Protein AF-I7IGF9-F1 (afdb_monomer_lite)

Structure (mmCIF, N/CA/C/O backbone):
data_AF-I7IGF9-F1
#
_entry.id   AF-I7IGF9-F1
#
loop_
_atom_site.group_PDB
_atom_site.id
_atom_site.type_symbol
_atom_site.label_atom_id
_atom_site.label_alt_id
_atom_site.label_comp_id
_atom_site.label_asym_id
_atom_site.label_entity_id
_atom_site.label_seq_id
_atom_site.pdbx_PDB_ins_code
_atom_site.Cartn_x
_atom_site.Cartn_y
_atom_site.Cartn_z
_atom_site.occupancy
_atom_site.B_iso_or_equiv
_atom_site.auth_seq_id
_atom_site.auth_comp_id
_atom_site.auth_asym_id
_atom_site.auth_atom_id
_atom_site.pdbx_PDB_model_num
ATOM 1 N N . MET A 1 1 ? 21.378 42.950 16.410 1.00 34.25 1 MET A N 1
ATOM 2 C CA . MET A 1 1 ? 20.317 42.113 15.804 1.00 34.25 1 MET A CA 1
ATOM 3 C C . MET A 1 1 ? 20.853 40.764 15.308 1.00 34.25 1 MET A C 1
ATOM 5 O O . MET A 1 1 ? 20.243 39.759 15.629 1.00 34.25 1 MET A O 1
ATOM 9 N N . ALA A 1 2 ? 22.037 40.694 14.678 1.00 27.58 2 ALA A N 1
ATOM 10 C CA . ALA A 1 2 ? 22.714 39.416 14.385 1.00 27.58 2 ALA A CA 1
ATOM 11 C C . ALA A 1 2 ? 23.203 38.650 15.644 1.00 27.58 2 ALA A C 1
ATOM 13 O O . ALA A 1 2 ? 23.080 37.435 15.707 1.00 27.58 2 ALA A O 1
ATOM 14 N N . LEU A 1 3 ? 23.617 39.350 16.708 1.00 25.67 3 LEU A N 1
ATOM 15 C CA . LEU A 1 3 ? 23.985 38.744 18.007 1.00 25.67 3 LEU A CA 1
ATOM 16 C C . LEU A 1 3 ? 22.791 38.270 18.867 1.00 25.67 3 LEU A C 1
ATOM 18 O O . LEU A 1 3 ? 22.985 37.630 19.896 1.00 25.67 3 LEU A O 1
ATOM 22 N N . ALA A 1 4 ? 21.549 38.564 18.460 1.00 25.77 4 ALA A N 1
ATOM 23 C CA . ALA A 1 4 ? 20.346 38.084 19.152 1.00 25.77 4 ALA A CA 1
ATOM 24 C C . ALA A 1 4 ? 19.857 36.723 18.615 1.00 25.77 4 ALA A C 1
ATOM 26 O O . ALA A 1 4 ? 19.145 36.011 19.317 1.00 25.77 4 ALA A O 1
ATOM 27 N N . LEU A 1 5 ? 20.279 36.331 17.405 1.00 28.56 5 LEU A N 1
ATOM 28 C CA . LEU A 1 5 ? 19.960 35.025 16.815 1.00 28.56 5 LEU A CA 1
ATOM 29 C C . LEU A 1 5 ? 20.917 33.913 17.277 1.00 28.56 5 LEU A C 1
ATOM 31 O O . LEU A 1 5 ? 20.542 32.744 17.273 1.00 28.56 5 LEU A O 1
ATOM 35 N N . GLU A 1 6 ? 22.108 34.261 17.766 1.00 25.88 6 GLU A N 1
ATOM 36 C CA . GLU A 1 6 ? 23.086 33.285 18.268 1.00 25.88 6 GLU A CA 1
ATOM 37 C C . GLU A 1 6 ? 22.744 32.743 19.672 1.00 25.88 6 GLU A C 1
ATOM 39 O O . GLU A 1 6 ? 23.173 31.653 20.049 1.00 25.88 6 GLU A O 1
ATOM 44 N N . ASN A 1 7 ? 21.896 33.451 20.429 1.00 25.67 7 ASN A N 1
ATOM 45 C CA . ASN A 1 7 ? 21.481 33.048 21.779 1.00 25.67 7 ASN A CA 1
ATOM 46 C C . ASN A 1 7 ? 20.177 32.228 21.830 1.00 25.67 7 ASN A C 1
ATOM 48 O O . ASN A 1 7 ? 19.865 31.672 22.880 1.00 25.67 7 ASN A O 1
ATOM 52 N N . ILE A 1 8 ? 19.448 32.072 20.715 1.00 29.25 8 ILE A N 1
ATOM 53 C CA . ILE A 1 8 ? 18.263 31.189 20.640 1.00 29.25 8 ILE A CA 1
ATOM 54 C C . ILE A 1 8 ? 18.659 29.745 20.266 1.00 29.25 8 ILE A C 1
ATOM 56 O O . ILE A 1 8 ? 17.998 28.796 20.680 1.00 29.25 8 ILE A O 1
ATOM 60 N N . PHE A 1 9 ? 19.806 29.540 19.605 1.00 26.70 9 PHE A N 1
ATOM 61 C CA . PHE A 1 9 ? 20.342 28.206 19.277 1.00 26.70 9 PHE A CA 1
ATOM 62 C C . PHE A 1 9 ? 21.244 27.586 20.364 1.00 26.70 9 PHE A C 1
ATOM 64 O O . PHE A 1 9 ? 21.834 26.527 20.156 1.00 26.70 9 PHE A O 1
ATOM 71 N N . ARG A 1 10 ? 21.321 28.197 21.556 1.00 24.61 10 ARG A N 1
ATOM 72 C CA . ARG A 1 10 ? 22.051 27.672 22.728 1.00 24.61 10 ARG A CA 1
ATOM 73 C C . ARG A 1 10 ? 21.140 27.259 23.888 1.00 24.61 10 ARG A C 1
ATOM 75 O O . ARG A 1 10 ? 21.551 27.306 25.047 1.00 24.61 10 ARG A O 1
ATOM 82 N N . VAL A 1 11 ? 19.936 26.758 23.609 1.00 23.56 11 VAL A N 1
ATOM 83 C CA . VAL A 1 11 ? 19.287 25.863 24.578 1.00 23.56 11 VAL A CA 1
ATOM 84 C C . VAL A 1 11 ? 19.999 24.523 24.471 1.00 23.56 11 VAL A C 1
ATOM 86 O O . VAL A 1 11 ? 19.770 23.741 23.552 1.00 23.56 11 VAL A O 1
ATOM 89 N N . LYS A 1 12 ? 20.945 24.321 25.393 1.00 23.12 12 LYS A N 1
ATOM 90 C CA . LYS A 1 12 ? 21.622 23.051 25.643 1.00 23.12 12 LYS A CA 1
ATOM 91 C C . LYS A 1 12 ? 20.609 21.916 25.500 1.00 23.12 12 LYS A C 1
ATOM 93 O O . LYS A 1 12 ? 19.660 21.840 26.279 1.00 23.12 12 LYS A O 1
ATOM 98 N N . PHE A 1 13 ? 20.848 21.025 24.538 1.00 24.02 13 PHE A N 1
ATOM 99 C CA . PHE A 1 13 ? 20.376 19.652 24.624 1.00 24.02 13 PHE A CA 1
ATOM 100 C C . PHE A 1 13 ? 20.834 19.133 25.986 1.00 24.02 13 PHE A C 1
ATOM 102 O O . PHE A 1 13 ? 22.004 18.812 26.180 1.00 24.02 13 PHE A O 1
ATOM 109 N N . CYS A 1 14 ? 19.930 19.129 26.959 1.00 19.72 14 CYS A N 1
ATOM 110 C CA . CYS A 1 14 ? 20.059 18.264 28.109 1.00 19.72 14 CYS A CA 1
ATOM 111 C C . CYS A 1 14 ? 19.683 16.882 27.581 1.00 19.72 14 CYS A C 1
ATOM 113 O O . CYS A 1 14 ? 18.505 16.661 27.290 1.00 19.72 14 CYS A O 1
ATOM 115 N N . PRO A 1 15 ? 20.635 15.946 27.421 1.00 22.58 15 PRO A N 1
ATOM 116 C CA . PRO A 1 15 ? 20.250 14.563 27.306 1.00 22.58 15 PRO A CA 1
ATOM 117 C C . PRO A 1 15 ? 19.643 14.236 28.666 1.00 22.58 15 PRO A C 1
ATOM 119 O O . PRO A 1 15 ? 20.362 14.065 29.650 1.00 22.58 15 PRO A O 1
ATOM 122 N N . LEU A 1 16 ? 18.316 14.170 28.753 1.00 22.00 16 LEU A N 1
ATOM 123 C CA . LEU A 1 16 ? 17.689 13.384 29.803 1.00 22.00 16 LEU A CA 1
ATOM 124 C C . LEU A 1 16 ? 18.012 11.922 29.476 1.00 22.00 16 LEU A C 1
ATOM 126 O O . LEU A 1 16 ? 17.184 11.163 28.987 1.00 22.00 16 LEU A O 1
ATOM 130 N N . ARG A 1 17 ? 19.271 11.544 29.746 1.00 22.61 17 ARG A N 1
ATOM 131 C CA . ARG A 1 17 ? 19.637 10.217 30.219 1.00 22.61 17 ARG A CA 1
ATOM 132 C C . ARG A 1 17 ? 18.838 10.031 31.500 1.00 22.61 17 ARG A C 1
ATOM 134 O O . ARG A 1 17 ? 19.315 10.324 32.592 1.00 22.61 17 ARG A O 1
ATOM 141 N N . ILE A 1 18 ? 17.589 9.606 31.349 1.00 22.67 18 ILE A N 1
ATOM 142 C CA . ILE A 1 18 ? 16.893 8.930 32.430 1.00 22.67 18 ILE A CA 1
ATOM 143 C C . ILE A 1 18 ? 17.785 7.723 32.736 1.00 22.67 18 ILE A C 1
ATOM 145 O O . ILE A 1 18 ? 18.124 6.981 31.807 1.00 22.67 18 ILE A O 1
ATOM 149 N N . PRO A 1 19 ? 18.284 7.581 33.972 1.00 21.44 19 PRO A N 1
ATOM 150 C CA . PRO A 1 19 ? 19.166 6.485 34.305 1.00 21.44 19 PRO A CA 1
ATOM 151 C C . PRO A 1 19 ? 18.424 5.190 33.999 1.00 21.44 19 PRO A C 1
ATOM 153 O O . PRO A 1 19 ? 17.295 4.984 34.443 1.00 21.44 19 PRO A O 1
ATOM 156 N N . PHE A 1 20 ? 19.073 4.355 33.193 1.00 23.97 20 PHE A N 1
ATOM 157 C CA . PHE A 1 20 ? 18.748 2.953 33.032 1.00 23.97 20 PHE A CA 1
ATOM 158 C C . PHE A 1 20 ? 18.482 2.367 34.422 1.00 23.97 20 PHE A C 1
ATOM 160 O O . PHE A 1 20 ? 19.418 2.086 35.170 1.00 23.97 20 PHE A O 1
ATOM 167 N N . PHE A 1 21 ? 17.217 2.125 34.760 1.00 22.12 21 PHE A N 1
ATOM 168 C CA . PHE A 1 21 ? 16.940 0.949 35.561 1.00 22.12 21 PHE A CA 1
ATOM 169 C C . PHE A 1 21 ? 17.279 -0.215 34.642 1.00 22.12 21 PHE A C 1
ATOM 171 O O . PHE A 1 21 ? 16.494 -0.600 33.777 1.00 22.12 21 PHE A O 1
ATOM 178 N N . ALA A 1 22 ? 18.508 -0.709 34.779 1.00 22.41 22 ALA A N 1
ATOM 179 C CA . ALA A 1 22 ? 18.871 -2.038 34.343 1.00 22.41 22 ALA A CA 1
ATOM 180 C C . ALA A 1 22 ? 17.931 -2.999 35.079 1.00 22.41 22 ALA A C 1
ATOM 182 O O . ALA A 1 22 ? 18.218 -3.457 36.182 1.00 22.41 22 ALA A O 1
ATOM 183 N N . ILE A 1 23 ? 16.756 -3.244 34.500 1.00 26.91 23 ILE A N 1
ATOM 184 C CA . ILE A 1 23 ? 15.929 -4.372 34.891 1.00 26.91 23 ILE A CA 1
ATOM 185 C C . ILE A 1 23 ? 16.758 -5.576 34.480 1.00 26.91 23 ILE A C 1
ATOM 187 O O . ILE A 1 23 ? 16.957 -5.858 33.298 1.00 26.91 23 ILE A O 1
ATOM 191 N N . ASN A 1 24 ? 17.331 -6.211 35.492 1.00 24.36 24 ASN A N 1
ATOM 192 C CA . ASN A 1 24 ? 18.149 -7.394 35.378 1.00 24.36 24 ASN A CA 1
ATOM 193 C C . ASN A 1 24 ? 17.250 -8.520 34.837 1.00 24.36 24 ASN A C 1
ATOM 195 O O . ASN A 1 24 ? 16.649 -9.275 35.597 1.00 24.36 24 ASN A O 1
ATOM 199 N N . TRP A 1 25 ? 17.118 -8.626 33.509 1.00 29.42 25 TRP A N 1
ATOM 200 C CA . TRP A 1 25 ? 16.314 -9.652 32.822 1.00 29.42 25 TRP A CA 1
ATOM 201 C C . TRP A 1 25 ? 16.707 -11.086 33.225 1.00 29.42 25 TRP A C 1
ATOM 203 O O . TRP A 1 25 ? 15.937 -12.025 33.032 1.00 29.42 25 TRP A O 1
ATOM 213 N N . ARG A 1 26 ? 17.877 -11.270 33.855 1.00 26.05 26 ARG A N 1
ATOM 214 C CA . ARG A 1 26 ? 18.320 -12.555 34.410 1.00 26.05 26 ARG A CA 1
ATOM 215 C C . ARG A 1 26 ? 17.617 -12.950 35.713 1.00 26.05 26 ARG A C 1
ATOM 217 O O . ARG A 1 26 ? 17.521 -14.147 35.972 1.00 26.05 26 ARG A O 1
ATOM 224 N N . GLU A 1 27 ? 17.065 -12.021 36.494 1.00 27.19 27 GLU A N 1
ATOM 225 C CA . GLU A 1 27 ? 16.352 -12.364 37.740 1.00 27.19 27 GLU A CA 1
ATOM 226 C C . GLU A 1 27 ? 14.907 -12.826 37.496 1.00 27.19 27 GLU A C 1
ATOM 228 O O . GLU A 1 27 ? 14.421 -13.695 38.217 1.00 27.19 27 GLU A O 1
ATOM 233 N N . PHE A 1 28 ? 14.262 -12.391 36.406 1.00 29.34 28 PHE A N 1
ATOM 234 C CA . PHE A 1 28 ? 12.957 -12.937 35.996 1.00 29.34 28 PHE A CA 1
ATOM 235 C C . PHE A 1 28 ? 13.045 -14.344 35.382 1.00 29.34 28 PHE A C 1
ATOM 237 O O . PHE A 1 28 ? 12.054 -15.068 35.367 1.00 29.34 28 PHE A O 1
ATOM 244 N N . SER A 1 29 ? 14.234 -14.773 34.941 1.00 28.50 29 SER A N 1
ATOM 245 C CA . SER A 1 29 ? 14.464 -16.123 34.400 1.00 28.50 29 SER A CA 1
ATOM 246 C C . SER A 1 29 ? 14.708 -17.207 35.465 1.00 28.50 29 SER A C 1
ATOM 248 O O . SER A 1 29 ? 14.842 -18.379 35.121 1.00 28.50 29 SER A O 1
ATOM 250 N N . LYS A 1 30 ? 14.769 -16.843 36.759 1.00 27.17 30 LYS A N 1
ATOM 251 C CA . LYS A 1 30 ? 15.067 -17.770 37.873 1.00 27.17 30 LYS A CA 1
ATOM 252 C C . LYS A 1 30 ? 13.988 -17.863 38.955 1.00 27.17 30 LYS A C 1
ATOM 254 O O . LYS A 1 30 ? 14.179 -18.580 39.937 1.00 27.17 30 LYS A O 1
ATOM 259 N N . ALA A 1 31 ? 12.832 -17.231 38.769 1.00 24.73 31 ALA A N 1
ATOM 260 C CA . ALA A 1 31 ? 11.659 -17.556 39.568 1.00 24.73 31 ALA A CA 1
ATOM 261 C C . ALA A 1 31 ? 11.002 -18.819 38.987 1.00 24.73 31 ALA A C 1
ATOM 263 O O . ALA A 1 31 ? 10.130 -18.745 38.125 1.00 24.73 31 ALA A O 1
ATOM 264 N N . ASN A 1 32 ? 11.433 -19.992 39.465 1.00 27.80 32 ASN A N 1
ATOM 265 C CA . ASN A 1 32 ? 10.681 -21.243 39.350 1.00 27.80 32 ASN A CA 1
ATOM 266 C C . ASN A 1 32 ? 9.359 -21.101 40.122 1.00 27.80 32 ASN A C 1
ATOM 268 O O . ASN A 1 32 ? 9.186 -21.662 41.203 1.00 27.80 32 ASN A O 1
ATOM 272 N N . VAL A 1 33 ? 8.407 -20.346 39.575 1.00 25.83 33 VAL A N 1
ATOM 273 C CA . VAL A 1 33 ? 7.011 -20.471 39.975 1.00 25.83 33 VAL A CA 1
ATOM 274 C C . VAL A 1 33 ? 6.534 -21.765 39.333 1.00 25.83 33 VAL A C 1
ATOM 276 O O . VAL A 1 33 ? 6.159 -21.805 38.162 1.00 25.83 33 VAL A O 1
ATOM 279 N N . ARG A 1 34 ? 6.608 -22.857 40.103 1.00 26.48 34 ARG A N 1
ATOM 280 C CA . ARG A 1 34 ? 5.793 -24.044 39.852 1.00 26.48 34 ARG A CA 1
ATOM 281 C C . ARG A 1 34 ? 4.351 -23.556 39.775 1.00 26.48 34 ARG A C 1
ATOM 283 O O . ARG A 1 34 ? 3.747 -23.252 40.797 1.00 26.48 34 ARG A O 1
ATOM 290 N N . ILE A 1 35 ? 3.823 -23.441 38.561 1.00 29.72 35 ILE A N 1
ATOM 291 C CA . ILE A 1 35 ? 2.389 -23.304 38.346 1.00 29.72 35 ILE A CA 1
ATOM 292 C C . ILE A 1 35 ? 1.809 -24.654 38.758 1.00 29.72 35 ILE A C 1
ATOM 294 O O . ILE A 1 35 ? 1.807 -25.613 37.984 1.00 29.72 35 ILE A O 1
ATOM 298 N N . GLU A 1 36 ? 1.406 -24.753 40.022 1.00 24.16 36 GLU A N 1
ATOM 299 C CA . GLU A 1 36 ? 0.546 -25.827 40.484 1.00 24.16 36 GLU A CA 1
ATOM 300 C C . GLU A 1 36 ? -0.688 -25.835 39.582 1.00 24.16 36 GLU A C 1
ATOM 302 O O . GLU A 1 36 ? -1.447 -24.866 39.505 1.00 24.16 36 GLU A O 1
ATOM 307 N N . LYS A 1 37 ? -0.862 -26.935 38.845 1.00 31.56 37 LYS A N 1
ATOM 308 C CA . LYS A 1 37 ? -2.107 -27.248 38.150 1.00 31.56 37 LYS A CA 1
ATOM 309 C C . LYS A 1 37 ? -3.179 -27.514 39.208 1.00 31.56 37 LYS A C 1
ATOM 311 O O . LYS A 1 37 ? -3.490 -28.663 39.493 1.00 31.56 37 LYS A O 1
ATOM 316 N N . HIS A 1 38 ? -3.756 -26.457 39.765 1.00 25.44 38 HIS A N 1
ATOM 317 C CA . HIS A 1 38 ? -5.039 -26.534 40.443 1.00 25.44 38 HIS A CA 1
ATOM 318 C C . HIS A 1 38 ? -6.118 -25.946 39.538 1.00 25.44 38 HIS A C 1
ATOM 320 O O . HIS A 1 38 ? -6.295 -24.742 39.379 1.00 25.44 38 HIS A O 1
ATOM 326 N N . SER A 1 39 ? -6.805 -26.878 38.886 1.00 37.66 39 SER A N 1
ATOM 327 C CA . SER A 1 39 ? -8.044 -26.704 38.151 1.00 37.66 39 SER A CA 1
ATOM 328 C C . SER A 1 39 ? -9.175 -26.281 39.093 1.00 37.66 39 SER A C 1
ATOM 330 O O . SER A 1 39 ? -9.731 -27.124 39.793 1.00 37.66 39 SER A O 1
ATOM 332 N N . THR A 1 40 ? -9.552 -25.004 39.078 1.00 30.05 40 THR A N 1
ATOM 333 C CA . THR A 1 40 ? -10.838 -24.511 39.617 1.00 30.05 40 THR A CA 1
ATOM 334 C C . THR A 1 40 ? -11.369 -23.306 38.825 1.00 30.05 40 THR A C 1
ATOM 336 O O . THR A 1 40 ? -11.959 -22.383 39.380 1.00 30.05 40 THR A O 1
ATOM 339 N N . LEU A 1 41 ? -11.200 -23.307 37.499 1.00 27.22 41 LEU A N 1
ATOM 340 C CA . LEU A 1 41 ? -11.965 -22.424 36.611 1.00 27.22 41 LEU A CA 1
ATOM 341 C C . LEU A 1 41 ? -13.046 -23.255 35.908 1.00 27.22 41 LEU A C 1
ATOM 343 O O . LEU A 1 41 ? -12.713 -24.293 35.333 1.00 27.22 41 LEU A O 1
ATOM 347 N N . PRO A 1 42 ? -14.327 -22.844 35.958 1.00 27.16 42 PRO A N 1
ATOM 348 C CA . PRO A 1 42 ? -15.393 -23.579 35.294 1.00 27.16 42 PRO A CA 1
ATOM 349 C C . PRO A 1 42 ? -15.173 -23.537 33.772 1.00 27.16 42 PRO A C 1
ATOM 351 O O . PRO A 1 42 ? -14.633 -22.548 33.260 1.00 27.16 42 PRO A O 1
ATOM 354 N N . PRO A 1 43 ? -15.601 -24.572 33.031 1.00 33.00 43 PRO A N 1
ATOM 355 C CA . PRO A 1 43 ? -15.445 -24.627 31.586 1.00 33.00 43 PRO A CA 1
ATOM 356 C C . PRO A 1 43 ? -16.376 -23.580 30.959 1.00 33.00 43 PRO A C 1
ATOM 358 O O . PRO A 1 43 ? -17.564 -23.804 30.772 1.00 33.00 43 PRO A O 1
ATOM 361 N N . ARG A 1 44 ? -15.861 -22.380 30.678 1.00 38.00 44 ARG A N 1
ATOM 362 C CA . ARG A 1 44 ? -16.592 -21.318 29.966 1.00 38.00 44 ARG A CA 1
ATOM 363 C C . ARG A 1 44 ? -16.014 -21.092 28.575 1.00 38.00 44 ARG A C 1
ATOM 365 O O . ARG A 1 44 ? -15.629 -19.978 28.269 1.00 38.00 44 ARG A O 1
ATOM 372 N N . TYR A 1 45 ? -15.945 -22.133 27.750 1.00 37.03 45 TYR A N 1
ATOM 373 C CA . TYR A 1 45 ? -15.808 -22.014 26.288 1.00 37.03 45 TYR A CA 1
ATOM 374 C C . TYR A 1 45 ? -16.360 -23.271 25.599 1.00 37.03 45 TYR A C 1
ATOM 376 O O . TYR A 1 45 ? -15.726 -23.844 24.718 1.00 37.03 45 TYR A O 1
ATOM 384 N N . GLU A 1 46 ? -17.553 -23.714 25.995 1.00 30.16 46 GLU A N 1
ATOM 385 C CA . GLU A 1 46 ? -18.297 -24.703 25.216 1.00 30.16 46 GLU A CA 1
ATOM 386 C C . GLU A 1 46 ? -19.266 -23.979 24.267 1.00 30.16 46 GLU A C 1
ATOM 388 O O . GLU A 1 46 ? -20.234 -23.347 24.662 1.00 30.16 46 GLU A O 1
ATOM 393 N N . SER A 1 47 ? -18.920 -24.058 22.981 1.00 39.00 47 SER A N 1
ATOM 394 C CA . SER A 1 47 ? -19.699 -23.740 21.780 1.00 39.00 47 SER A CA 1
ATOM 395 C C . SER A 1 47 ? -20.008 -22.257 21.456 1.00 39.00 47 SER A C 1
ATOM 397 O O . SER A 1 47 ? -21.037 -21.672 21.769 1.00 39.00 47 SER A O 1
ATOM 399 N N . HIS A 1 48 ? -19.165 -21.668 20.602 1.00 44.47 48 HIS A N 1
ATOM 400 C CA . HIS A 1 48 ? -19.449 -20.422 19.863 1.00 44.47 48 HIS A CA 1
ATOM 401 C C . HIS A 1 48 ? -20.671 -20.507 18.926 1.00 44.47 48 HIS A C 1
ATOM 403 O O . HIS A 1 48 ? -21.101 -19.505 18.359 1.00 44.47 48 HIS A O 1
ATOM 409 N N . VAL A 1 49 ? -21.247 -21.701 18.793 1.00 41.56 49 VAL A N 1
ATOM 410 C CA . VAL A 1 49 ? -22.505 -21.957 18.101 1.00 41.56 49 VAL A CA 1
ATOM 411 C C . VAL A 1 49 ? -23.705 -21.493 18.953 1.00 41.56 49 VAL A C 1
ATOM 413 O O . VAL A 1 49 ? -24.721 -21.102 18.390 1.00 41.56 49 VAL A O 1
ATOM 416 N N . GLU A 1 50 ? -23.596 -21.419 20.285 1.00 40.47 50 GLU A N 1
ATOM 417 C CA . GLU A 1 50 ? -24.674 -20.926 21.169 1.00 40.47 50 GLU A CA 1
ATOM 418 C C . GLU A 1 50 ? -24.930 -19.414 21.083 1.00 40.47 50 GLU A C 1
ATOM 420 O O . GLU A 1 50 ? -26.072 -18.973 21.254 1.00 40.47 50 GLU A O 1
ATOM 425 N N . LEU A 1 51 ? -23.902 -18.623 20.744 1.00 45.09 51 LEU A N 1
ATOM 426 C CA . LEU A 1 51 ? -24.022 -17.173 20.517 1.00 45.09 51 LEU A CA 1
ATOM 427 C C . LEU A 1 51 ? -24.912 -16.848 19.305 1.00 45.09 51 LEU A C 1
ATOM 429 O O . LEU A 1 51 ? -25.565 -15.809 19.291 1.00 45.09 51 LEU A O 1
ATOM 433 N N . LEU A 1 52 ? -24.962 -17.755 18.322 1.00 47.03 52 LEU A N 1
ATOM 434 C CA . LEU A 1 52 ? -25.840 -17.670 17.150 1.00 47.03 52 LEU A CA 1
ATOM 435 C C . LEU A 1 52 ? -27.144 -18.473 17.324 1.00 47.03 52 LEU A C 1
ATOM 437 O O . LEU A 1 52 ? -28.148 -18.126 16.711 1.00 47.03 52 LEU A O 1
ATOM 441 N N . LYS A 1 53 ? -27.162 -19.525 18.159 1.00 40.12 53 LYS A N 1
ATOM 442 C CA . LYS A 1 53 ? -28.322 -20.429 18.315 1.00 40.12 53 LYS A CA 1
ATOM 443 C C . LYS A 1 53 ? -29.418 -19.948 19.271 1.00 40.12 53 LYS A C 1
ATOM 445 O O . LYS A 1 53 ? -30.520 -20.477 19.190 1.00 40.12 53 LYS A O 1
ATOM 450 N N . SER A 1 54 ? -29.162 -18.992 20.167 1.00 40.12 54 SER A N 1
ATOM 451 C CA . SER A 1 54 ? -30.141 -18.624 21.215 1.00 40.12 54 SER A CA 1
ATOM 452 C C . SER A 1 54 ? -30.802 -17.250 21.048 1.00 40.12 54 SER A C 1
ATOM 454 O O . SER A 1 54 ? -31.823 -16.987 21.684 1.00 40.12 54 SER A O 1
ATOM 456 N N . LYS A 1 55 ? -30.274 -16.374 20.183 1.00 47.28 55 LYS A N 1
ATOM 457 C CA . LYS A 1 55 ? -30.847 -15.053 19.886 1.00 47.28 55 LYS A CA 1
ATOM 458 C C . LYS A 1 55 ? -30.641 -14.724 18.410 1.00 47.28 55 LYS A C 1
ATOM 460 O O . LYS A 1 55 ? -29.507 -14.606 17.955 1.00 47.28 55 LYS A O 1
ATOM 465 N N . LEU A 1 56 ? -31.736 -14.547 17.670 1.00 50.53 56 LEU A N 1
ATOM 466 C CA . LEU A 1 56 ? -31.722 -13.951 16.332 1.00 50.53 56 LEU A CA 1
ATOM 467 C C . LEU A 1 56 ? -31.323 -12.476 16.471 1.00 50.53 56 LEU A C 1
ATOM 469 O O . LEU A 1 56 ? -32.168 -11.595 16.603 1.00 50.53 56 LEU A O 1
ATOM 473 N N . TYR A 1 57 ? -30.023 -12.208 16.524 1.00 61.44 57 TYR A N 1
ATOM 474 C CA . TYR A 1 57 ? -29.501 -10.851 16.563 1.00 61.44 57 TYR A CA 1
ATOM 475 C C . TYR A 1 57 ? -29.681 -10.202 15.191 1.00 61.44 57 TYR A C 1
ATOM 477 O O . TYR A 1 57 ? -28.867 -10.395 14.289 1.00 61.44 57 TYR A O 1
ATOM 485 N N . THR A 1 58 ? -30.735 -9.406 15.027 1.00 76.44 58 THR A N 1
ATOM 486 C CA . THR A 1 58 ? -30.781 -8.446 13.919 1.00 76.44 58 THR A CA 1
ATOM 487 C C . THR A 1 58 ? -29.777 -7.323 14.203 1.00 76.44 58 THR A C 1
ATOM 489 O O . THR A 1 58 ? -29.645 -6.940 15.370 1.00 76.44 58 THR A O 1
ATOM 492 N N . PRO A 1 59 ? -29.076 -6.757 13.199 1.00 82.25 59 PRO A N 1
ATOM 493 C CA . PRO A 1 59 ? -28.124 -5.664 13.414 1.00 82.25 59 PRO A CA 1
ATOM 494 C C . PRO A 1 59 ? -28.661 -4.552 14.327 1.00 82.25 59 PRO A C 1
ATOM 496 O O . PRO A 1 59 ? -27.951 -4.049 15.192 1.00 82.25 59 PRO A O 1
ATOM 499 N N . GLU A 1 60 ? -29.947 -4.228 14.206 1.00 86.44 60 GLU A N 1
ATOM 500 C CA . GLU A 1 60 ? -30.628 -3.158 14.936 1.00 86.44 60 GLU A CA 1
ATOM 501 C C . GLU A 1 60 ? -30.758 -3.419 16.440 1.00 86.44 60 GLU A C 1
ATOM 503 O O . GLU A 1 60 ? -30.767 -2.468 17.222 1.00 86.44 60 GLU A O 1
ATOM 508 N N . SER A 1 61 ? -30.840 -4.681 16.863 1.00 83.88 61 SER A N 1
ATOM 509 C CA . SER A 1 61 ? -31.056 -5.051 18.269 1.00 83.88 61 SER A CA 1
ATOM 510 C C . SER A 1 61 ? -29.754 -5.324 19.029 1.00 83.88 61 SER A C 1
ATOM 512 O O . SER A 1 61 ? -29.770 -5.505 20.247 1.00 83.88 61 SER A O 1
ATOM 514 N N . ILE A 1 62 ? -28.606 -5.312 18.344 1.00 86.88 62 ILE A N 1
ATOM 515 C CA . ILE A 1 62 ? -27.314 -5.630 18.958 1.00 86.88 62 ILE A CA 1
ATOM 516 C C . ILE A 1 62 ? -26.836 -4.491 19.867 1.00 86.88 62 ILE A C 1
ATOM 518 O O . ILE A 1 62 ? -26.902 -3.304 19.520 1.00 86.88 62 ILE A O 1
ATOM 522 N N . ASN A 1 63 ? -26.309 -4.867 21.033 1.00 88.81 63 ASN A N 1
ATOM 523 C CA . ASN A 1 63 ? -25.703 -3.949 21.992 1.00 88.81 63 ASN A CA 1
ATOM 524 C C . ASN A 1 63 ? -24.319 -3.464 21.522 1.00 88.81 63 ASN A C 1
ATOM 526 O O . ASN A 1 63 ? -23.586 -4.217 20.879 1.00 88.81 63 ASN A O 1
ATOM 530 N N . PRO A 1 64 ? -23.874 -2.257 21.923 1.00 89.88 64 PRO A N 1
ATOM 531 C CA . PRO A 1 64 ? -22.584 -1.705 21.491 1.00 89.88 64 PRO A CA 1
ATOM 532 C C . PRO A 1 64 ? -21.370 -2.587 21.804 1.00 89.88 64 PRO A C 1
ATOM 534 O O . PRO A 1 64 ? -20.382 -2.548 21.078 1.00 89.88 64 PRO A O 1
ATOM 537 N N . LYS A 1 65 ? -21.426 -3.372 22.888 1.00 89.69 65 LYS A N 1
ATOM 538 C CA . LYS A 1 65 ? -20.333 -4.272 23.288 1.00 89.69 65 LYS A CA 1
ATOM 539 C C . LYS A 1 65 ? -20.208 -5.483 22.363 1.00 89.69 65 LYS A C 1
ATOM 541 O O . LYS A 1 65 ? -19.093 -5.897 22.061 1.00 89.69 65 LYS A O 1
ATOM 546 N N . ASP A 1 66 ? -21.338 -6.005 21.897 1.00 89.69 66 ASP A N 1
ATOM 547 C CA . ASP A 1 66 ? -21.403 -7.241 21.114 1.00 89.69 66 ASP A CA 1
ATOM 548 C C . ASP A 1 66 ? -21.294 -6.962 19.608 1.00 89.69 66 ASP A C 1
ATOM 550 O O . ASP A 1 66 ? -20.781 -7.794 18.858 1.00 89.69 66 ASP A O 1
ATOM 554 N N . LEU A 1 67 ? -21.706 -5.764 19.168 1.00 92.94 67 LEU A N 1
ATOM 555 C CA . LEU A 1 67 ? -21.740 -5.360 17.760 1.00 92.94 67 LEU A CA 1
ATOM 556 C C . LEU A 1 67 ? -20.426 -5.616 17.010 1.00 92.94 67 LEU A C 1
ATOM 558 O O . LEU A 1 67 ? -20.481 -6.288 15.981 1.00 92.94 67 LEU A O 1
ATOM 562 N N . PRO A 1 68 ? -19.248 -5.155 17.478 1.00 93.12 68 PRO A N 1
ATOM 563 C CA . PRO A 1 68 ? -18.012 -5.325 16.716 1.00 93.12 68 PRO A CA 1
ATOM 564 C C . PRO A 1 68 ? -17.622 -6.796 16.547 1.00 93.12 68 PRO A C 1
ATOM 566 O O . PRO A 1 68 ? -17.062 -7.176 15.522 1.00 93.12 68 PRO A O 1
ATOM 569 N N . HIS A 1 69 ? -17.929 -7.625 17.548 1.00 90.44 69 HIS A N 1
ATOM 570 C CA . HIS A 1 69 ? -17.626 -9.050 17.532 1.00 90.44 69 HIS A CA 1
ATOM 571 C C . HIS A 1 69 ? -18.569 -9.803 16.599 1.00 90.44 69 HIS A C 1
ATOM 573 O O . HIS A 1 69 ? -18.096 -10.511 15.712 1.00 90.44 69 HIS A O 1
ATOM 579 N N . ILE A 1 70 ? -19.883 -9.612 16.746 1.00 88.81 70 ILE A N 1
ATOM 580 C CA . ILE A 1 70 ? -20.884 -10.250 15.879 1.00 88.81 70 ILE A CA 1
ATOM 581 C C . ILE A 1 70 ? -20.654 -9.844 14.420 1.00 88.81 70 ILE A C 1
ATOM 583 O O . ILE A 1 70 ? -20.672 -10.698 13.535 1.00 88.81 70 ILE A O 1
ATOM 587 N N . PHE A 1 71 ? -20.360 -8.569 14.167 1.00 90.75 71 PHE A N 1
ATOM 588 C CA . PHE A 1 71 ? -20.091 -8.075 12.822 1.00 90.75 71 PHE A CA 1
ATOM 589 C C . PHE A 1 71 ? -18.835 -8.719 12.208 1.00 90.75 71 PHE A C 1
ATOM 591 O O . PHE A 1 71 ? -18.892 -9.253 11.100 1.00 90.75 71 PHE A O 1
ATOM 598 N N . PHE A 1 72 ? -17.724 -8.773 12.953 1.00 89.00 72 PHE A N 1
ATOM 599 C CA . PHE A 1 72 ? -16.499 -9.442 12.503 1.00 89.00 72 PHE A CA 1
ATOM 600 C C . PHE A 1 72 ? -16.694 -10.948 12.259 1.00 89.00 72 PHE A C 1
ATOM 602 O O . PHE A 1 72 ? -16.165 -11.499 11.292 1.00 89.00 72 PHE A O 1
ATOM 609 N N . HIS A 1 73 ? -17.464 -11.627 13.112 1.00 85.38 73 HIS A N 1
ATOM 610 C CA . HIS A 1 73 ? -17.775 -13.045 12.934 1.00 85.38 73 HIS A CA 1
ATOM 611 C C . HIS A 1 73 ? -18.666 -13.292 11.716 1.00 85.38 73 HIS A C 1
ATOM 613 O O . HIS A 1 73 ? -18.402 -14.230 10.969 1.00 85.38 73 HIS A O 1
ATOM 619 N N . SER A 1 74 ? -19.652 -12.427 11.472 1.00 85.00 74 SER A N 1
ATOM 620 C CA . SER A 1 74 ? -20.516 -12.514 10.288 1.00 85.00 74 SER A CA 1
ATOM 621 C C . SER A 1 74 ? -19.696 -12.446 8.997 1.00 85.00 74 SER A C 1
ATOM 623 O O . SER A 1 74 ? -19.940 -13.214 8.073 1.00 85.00 74 SER A O 1
ATOM 625 N N . PHE A 1 75 ? -18.663 -11.595 8.957 1.00 84.75 75 PHE A N 1
ATOM 626 C CA . PHE A 1 75 ? -17.695 -11.578 7.857 1.00 84.75 75 PHE A CA 1
ATOM 627 C C . PHE A 1 75 ? -16.890 -12.879 7.764 1.00 84.75 75 PHE A C 1
ATOM 629 O O . PHE A 1 75 ? -16.771 -13.460 6.692 1.00 84.75 75 PHE A O 1
ATOM 636 N N . LYS A 1 76 ? -16.325 -13.351 8.883 1.00 81.81 76 LYS A N 1
ATOM 637 C CA . LYS A 1 76 ? -15.455 -14.539 8.903 1.00 81.81 76 LYS A CA 1
ATOM 638 C C . LYS A 1 76 ? -16.173 -15.817 8.445 1.00 81.81 76 LYS A C 1
ATOM 640 O O . LYS A 1 76 ? -15.519 -16.712 7.922 1.00 81.81 76 LYS A O 1
ATOM 645 N N . HIS A 1 77 ? -17.479 -15.905 8.680 1.00 81.81 77 HIS A N 1
ATOM 646 C CA . HIS A 1 77 ? -18.316 -17.039 8.288 1.00 81.81 77 HIS A CA 1
ATOM 647 C C . HIS A 1 77 ? -19.010 -16.851 6.929 1.00 81.81 77 HIS A C 1
ATOM 649 O O . HIS A 1 77 ? -19.874 -17.652 6.599 1.00 81.81 77 HIS A O 1
ATOM 655 N N . ASP A 1 78 ? -18.638 -15.814 6.167 1.00 79.00 78 ASP A N 1
ATOM 656 C CA . ASP A 1 78 ? -19.182 -15.502 4.837 1.00 79.00 78 ASP A CA 1
ATOM 657 C C . ASP A 1 78 ? -20.715 -15.330 4.814 1.00 79.00 78 ASP A C 1
ATOM 659 O O . ASP A 1 78 ? -21.404 -15.710 3.875 1.00 79.00 78 ASP A O 1
ATOM 663 N N . ILE A 1 79 ? -21.263 -14.753 5.891 1.00 81.00 79 ILE A N 1
ATOM 664 C CA . ILE A 1 79 ? -22.707 -14.494 6.054 1.00 81.00 79 ILE A CA 1
ATOM 665 C C . ILE A 1 79 ? -23.078 -13.092 5.537 1.00 81.00 79 ILE A C 1
ATOM 667 O O . ILE A 1 79 ? -24.242 -12.798 5.282 1.00 81.00 79 ILE A O 1
ATOM 671 N N . LEU A 1 80 ? -22.102 -12.186 5.411 1.00 81.12 80 LEU A N 1
ATOM 672 C CA . LEU A 1 80 ? -22.360 -10.800 5.021 1.00 81.12 80 LEU A CA 1
ATOM 673 C C . LEU A 1 80 ? -22.628 -10.660 3.517 1.00 81.12 80 LEU A C 1
ATOM 675 O O . LEU A 1 80 ? -21.741 -10.861 2.689 1.00 81.12 80 LEU A O 1
ATOM 679 N N . ASP A 1 81 ? -23.808 -10.161 3.171 1.00 83.50 81 ASP A N 1
ATOM 680 C CA . ASP A 1 81 ? -24.057 -9.496 1.892 1.00 83.50 81 ASP A CA 1
ATOM 681 C C . ASP A 1 81 ? -23.941 -7.961 2.036 1.00 83.50 81 ASP A C 1
ATOM 683 O O . ASP A 1 81 ? -23.701 -7.430 3.128 1.00 83.50 81 ASP A O 1
ATOM 687 N N . ILE A 1 82 ? -24.088 -7.234 0.924 1.00 84.44 82 ILE A N 1
ATOM 688 C CA . ILE A 1 82 ? -23.981 -5.766 0.896 1.00 84.44 82 ILE A CA 1
ATOM 689 C C . ILE A 1 82 ? -25.069 -5.097 1.755 1.00 84.44 82 ILE A C 1
ATOM 691 O O . ILE A 1 82 ? -24.802 -4.095 2.423 1.00 84.44 82 ILE A O 1
ATOM 695 N N . LEU A 1 83 ? -26.289 -5.641 1.771 1.00 85.19 83 LEU A N 1
ATOM 696 C CA . LEU A 1 83 ? -27.420 -5.067 2.508 1.00 85.19 83 LEU A CA 1
ATOM 697 C C . LEU A 1 83 ? -27.231 -5.238 4.017 1.00 85.19 83 LEU A C 1
ATOM 699 O O . LEU A 1 83 ? -27.409 -4.297 4.793 1.00 85.19 83 LEU A O 1
ATOM 703 N N . LEU A 1 84 ? -26.823 -6.430 4.439 1.00 86.50 84 LEU A N 1
ATOM 704 C CA . LEU A 1 84 ? -26.530 -6.758 5.821 1.00 86.50 84 LEU A CA 1
ATOM 705 C C . LEU A 1 84 ? -25.320 -5.965 6.322 1.00 86.50 84 LEU A C 1
ATOM 707 O O . LEU A 1 84 ? -25.359 -5.425 7.428 1.00 86.50 84 LEU A O 1
ATOM 711 N N . LEU A 1 85 ? -24.281 -5.822 5.493 1.00 90.00 85 LEU A N 1
ATOM 712 C CA . LEU A 1 85 ? -23.142 -4.952 5.773 1.00 90.00 85 LEU A CA 1
ATOM 713 C C . LEU A 1 85 ? -23.589 -3.509 6.043 1.00 90.00 85 LEU A C 1
ATOM 715 O O . LEU A 1 85 ? -23.184 -2.929 7.052 1.00 90.00 85 LEU A O 1
ATOM 719 N N . ASN A 1 86 ? -24.448 -2.949 5.188 1.00 91.31 86 ASN A N 1
ATOM 720 C CA . ASN A 1 86 ? -24.991 -1.603 5.370 1.00 91.31 86 ASN A CA 1
ATOM 721 C C . ASN A 1 86 ? -25.718 -1.448 6.709 1.00 91.31 86 ASN A C 1
ATOM 723 O O . ASN A 1 86 ? -25.425 -0.524 7.466 1.00 91.31 86 ASN A O 1
ATOM 727 N N . ARG A 1 87 ? -26.575 -2.407 7.067 1.00 92.31 87 ARG A N 1
ATOM 728 C CA . ARG A 1 87 ? -27.293 -2.396 8.353 1.00 92.31 87 ARG A CA 1
ATOM 729 C C . ARG A 1 87 ? -26.346 -2.448 9.556 1.00 92.31 87 ARG A C 1
ATOM 731 O O . ARG A 1 87 ? -26.569 -1.759 10.554 1.00 92.31 87 ARG A O 1
ATOM 738 N N . TYR A 1 88 ? -25.260 -3.221 9.476 1.00 94.06 88 TYR A N 1
ATOM 739 C CA . TYR A 1 88 ? -24.223 -3.230 10.514 1.00 94.06 88 TYR A CA 1
ATOM 740 C C . TYR A 1 88 ? -23.483 -1.890 10.619 1.00 94.06 88 TYR A C 1
ATOM 742 O O . TYR A 1 88 ? -23.205 -1.439 11.735 1.00 94.06 88 TYR A O 1
ATOM 750 N N . ILE A 1 89 ? -23.188 -1.237 9.491 1.00 95.50 89 ILE A N 1
ATOM 751 C CA . ILE A 1 89 ? -22.549 0.087 9.455 1.00 95.50 89 ILE A CA 1
ATOM 752 C C . ILE A 1 89 ? -23.474 1.144 10.061 1.00 95.50 89 ILE A C 1
ATOM 754 O O . ILE A 1 89 ? -23.036 1.900 10.930 1.00 95.50 89 ILE A O 1
ATOM 758 N N . ASP A 1 90 ? -24.757 1.143 9.697 1.00 94.62 90 ASP A N 1
ATOM 759 C CA . ASP A 1 90 ? -25.766 2.037 10.271 1.00 94.62 90 ASP A CA 1
ATOM 760 C C . ASP A 1 90 ? -25.865 1.882 11.781 1.00 94.62 90 ASP A C 1
ATOM 762 O O . ASP A 1 90 ? -25.842 2.868 12.527 1.00 94.62 90 ASP A O 1
ATOM 766 N N . ARG A 1 91 ? -25.899 0.633 12.258 1.00 94.88 91 ARG A N 1
ATOM 767 C CA . ARG A 1 91 ? -25.903 0.368 13.692 1.00 94.88 91 ARG A CA 1
ATOM 768 C C . ARG A 1 91 ? -24.625 0.863 14.360 1.00 94.88 91 ARG A C 1
ATOM 770 O O . ARG A 1 91 ? -24.699 1.493 15.416 1.00 94.88 91 ARG A O 1
ATOM 777 N N . ALA A 1 92 ? -23.459 0.599 13.772 1.00 95.69 92 ALA A N 1
ATOM 778 C CA . ALA A 1 92 ? -22.176 1.039 14.317 1.00 95.69 92 ALA A CA 1
ATOM 779 C C . ALA A 1 92 ? -22.073 2.566 14.374 1.00 95.69 92 ALA A C 1
ATOM 781 O O . ALA A 1 92 ? -21.541 3.116 15.339 1.00 95.69 92 ALA A O 1
ATOM 782 N N . ARG A 1 93 ? -22.631 3.251 13.375 1.00 96.00 93 ARG A N 1
ATOM 783 C CA . ARG A 1 93 ? -22.748 4.706 13.320 1.00 96.00 93 ARG A CA 1
ATOM 784 C C . ARG A 1 93 ? -23.666 5.245 14.412 1.00 96.00 93 ARG A C 1
ATOM 786 O O . ARG A 1 93 ? -23.264 6.153 15.134 1.00 96.00 93 ARG A O 1
ATOM 793 N N . ALA A 1 94 ? -24.853 4.664 14.588 1.00 94.94 94 ALA A N 1
ATOM 794 C CA . ALA A 1 94 ? -25.789 5.060 15.643 1.00 94.94 94 ALA A CA 1
ATOM 795 C C . ALA A 1 94 ? -25.199 4.845 17.050 1.00 94.94 94 ALA A C 1
ATOM 797 O O . ALA A 1 94 ? -25.369 5.674 17.943 1.00 94.94 94 ALA A O 1
ATOM 798 N N . LEU A 1 95 ? -24.454 3.753 17.238 1.00 94.94 95 LEU A N 1
ATOM 799 C CA . LEU A 1 95 ? -23.817 3.403 18.507 1.00 94.94 95 LEU A CA 1
ATOM 800 C C . LEU A 1 95 ? -22.401 3.970 18.674 1.00 94.94 95 LEU A C 1
ATOM 802 O O . LEU A 1 95 ? -21.759 3.686 19.689 1.00 94.94 95 LEU A O 1
ATOM 806 N N . SER A 1 96 ? -21.902 4.797 17.748 1.00 94.50 96 SER A N 1
ATOM 807 C CA . SER A 1 96 ? -20.522 5.299 17.786 1.00 94.50 96 SER A CA 1
ATOM 808 C C . SER A 1 96 ? -20.130 5.967 19.113 1.00 94.50 96 SER A C 1
ATOM 810 O O . SER A 1 96 ? -19.019 5.719 19.585 1.00 94.50 96 SER A O 1
ATOM 812 N N . PRO A 1 97 ? -20.996 6.742 19.805 1.00 94.19 97 PRO A N 1
ATOM 813 C CA . PRO A 1 97 ? -20.637 7.318 21.100 1.00 94.19 97 PRO A CA 1
ATOM 814 C C . PRO A 1 97 ? -20.413 6.266 22.196 1.00 94.19 97 PRO A C 1
ATOM 816 O O . PRO A 1 97 ? -19.873 6.592 23.245 1.00 94.19 97 PRO A O 1
ATOM 819 N N . GLN A 1 98 ? -20.783 5.004 21.996 1.00 94.94 98 GLN A N 1
ATOM 820 C CA . GLN A 1 98 ? -20.688 3.938 23.002 1.00 94.94 98 GLN A CA 1
ATOM 821 C C . GLN A 1 98 ? -19.624 2.882 22.655 1.00 94.94 98 GLN A C 1
ATOM 823 O O . GLN A 1 98 ? -19.295 2.046 23.494 1.00 94.94 98 GLN A O 1
ATOM 828 N N . LEU A 1 99 ? -19.042 2.931 21.451 1.00 94.31 99 LEU A N 1
ATOM 829 C CA . LEU A 1 99 ? -18.027 1.970 21.014 1.00 94.31 99 LEU A CA 1
ATOM 830 C C . LEU A 1 99 ? -16.655 2.231 21.653 1.00 94.31 99 LEU A C 1
ATOM 832 O O . LEU A 1 99 ? -16.160 3.360 21.697 1.00 94.31 99 LEU A O 1
ATOM 836 N N . SER A 1 100 ? -16.002 1.167 22.121 1.00 95.00 100 SER A N 1
ATOM 837 C CA . SER A 1 100 ? -14.602 1.222 22.556 1.00 95.00 100 SER A CA 1
ATOM 838 C C . SER A 1 100 ? -13.657 1.392 21.358 1.00 95.00 100 SER A C 1
ATOM 840 O O . SER A 1 100 ? -14.046 1.150 20.215 1.00 95.00 100 SER A O 1
ATOM 842 N N . VAL A 1 101 ? -12.390 1.758 21.602 1.00 95.00 101 VAL A N 1
ATOM 843 C CA . VAL A 1 101 ? -11.377 1.851 20.528 1.00 95.00 101 VAL A CA 1
ATOM 844 C C . VAL A 1 101 ? -11.224 0.515 19.798 1.00 95.00 101 VAL A C 1
ATOM 846 O O . VAL A 1 101 ? -11.278 0.478 18.572 1.00 95.00 101 VAL A O 1
ATOM 849 N N . LYS A 1 102 ? -11.141 -0.591 20.547 1.00 95.50 102 LYS A N 1
ATOM 850 C CA . LYS A 1 102 ? -11.140 -1.952 19.995 1.00 95.50 102 LYS A CA 1
ATOM 851 C C . LYS A 1 102 ? -12.396 -2.245 19.166 1.00 95.50 102 LYS A C 1
ATOM 853 O O . LYS A 1 102 ? -12.316 -2.903 18.133 1.00 95.50 102 LYS A O 1
ATOM 858 N N . GLY A 1 103 ? -13.552 -1.736 19.595 1.00 95.12 103 GLY A N 1
ATOM 859 C CA . GLY A 1 103 ? -14.797 -1.836 18.839 1.00 95.12 103 GLY A CA 1
ATOM 860 C C . GLY A 1 103 ? -14.715 -1.127 17.487 1.00 95.12 103 GLY A C 1
ATOM 861 O O . GLY A 1 103 ? -15.038 -1.729 16.467 1.00 95.12 103 GLY A O 1
ATOM 862 N N . PHE A 1 104 ? -14.204 0.107 17.453 1.00 96.00 104 PHE A N 1
ATOM 863 C CA . PHE A 1 104 ? -13.955 0.820 16.196 1.00 96.00 104 PHE A CA 1
ATOM 864 C C . PHE A 1 104 ? -12.955 0.091 15.297 1.00 96.00 104 PHE A C 1
ATOM 866 O O . PHE A 1 104 ? -13.205 -0.032 14.099 1.00 96.00 104 PHE A O 1
ATOM 873 N N . ALA A 1 105 ? -11.860 -0.419 15.867 1.00 95.62 105 ALA A N 1
ATOM 874 C CA . ALA A 1 105 ? -10.850 -1.173 15.132 1.00 95.62 105 ALA A CA 1
ATOM 875 C C . ALA A 1 105 ? -11.464 -2.393 14.428 1.00 95.62 105 ALA A C 1
ATOM 877 O O . ALA A 1 105 ? -11.286 -2.555 13.224 1.00 95.62 105 ALA A O 1
ATOM 878 N N . LEU A 1 106 ? -12.258 -3.196 15.145 1.00 95.44 106 LEU A N 1
ATOM 879 C CA . LEU A 1 106 ? -12.933 -4.371 14.585 1.00 95.44 106 LEU A CA 1
ATOM 880 C C . LEU A 1 106 ? -13.963 -4.009 13.510 1.00 95.44 106 LEU A C 1
ATOM 882 O O . LEU A 1 106 ? -13.996 -4.663 12.469 1.00 95.44 106 LEU A O 1
ATOM 886 N N . VAL A 1 107 ? -14.776 -2.970 13.725 1.00 96.56 107 VAL A N 1
ATOM 887 C CA . VAL A 1 107 ? -15.769 -2.513 12.736 1.00 96.56 107 VAL A CA 1
ATOM 888 C C . VAL A 1 107 ? -15.070 -2.065 11.448 1.00 96.56 107 VAL A C 1
ATOM 890 O O . VAL A 1 107 ? -15.369 -2.590 10.378 1.00 96.56 107 VAL A O 1
ATOM 893 N N . LEU A 1 108 ? -14.090 -1.158 11.537 1.00 96.38 108 LEU A N 1
ATOM 894 C CA . LEU A 1 108 ? -13.343 -0.664 10.372 1.00 96.38 108 LEU A CA 1
ATOM 895 C C . LEU A 1 108 ? -12.595 -1.787 9.647 1.00 96.38 108 LEU A C 1
ATOM 897 O O . LEU A 1 108 ? -12.597 -1.849 8.415 1.00 96.38 108 LEU A O 1
ATOM 901 N N . HIS A 1 109 ? -11.980 -2.697 10.401 1.00 94.12 109 HIS A N 1
ATOM 902 C CA . HIS A 1 109 ? -11.281 -3.853 9.846 1.00 94.12 109 HIS A CA 1
ATOM 903 C C . HIS A 1 109 ? -12.223 -4.777 9.083 1.00 94.12 109 HIS A C 1
ATOM 905 O O . HIS A 1 109 ? -11.894 -5.206 7.981 1.00 94.12 109 HIS A O 1
ATOM 911 N N . THR A 1 110 ? -13.414 -5.028 9.627 1.00 93.56 110 THR A N 1
ATOM 912 C CA . THR A 1 110 ? -14.446 -5.849 8.982 1.00 93.56 110 THR A CA 1
ATOM 913 C C . THR A 1 110 ? -14.895 -5.229 7.661 1.00 93.56 110 THR A C 1
ATOM 915 O O . THR A 1 110 ? -14.840 -5.900 6.632 1.00 93.56 110 THR A O 1
ATOM 918 N N . ILE A 1 111 ? -15.241 -3.935 7.658 1.00 94.69 111 ILE A N 1
ATOM 919 C CA . ILE A 1 111 ? -15.663 -3.213 6.444 1.00 94.69 111 ILE A CA 1
ATOM 920 C C . ILE A 1 111 ? -14.544 -3.238 5.394 1.00 94.69 111 ILE A C 1
ATOM 922 O O . ILE A 1 111 ? -14.772 -3.595 4.239 1.00 94.69 111 ILE A O 1
ATOM 926 N N . SER A 1 112 ? -13.314 -2.891 5.789 1.00 91.75 112 SER A N 1
ATOM 927 C CA . SER A 1 112 ? -12.187 -2.816 4.852 1.00 91.75 112 SER A CA 1
ATOM 928 C C . SER A 1 112 ? -11.829 -4.180 4.259 1.00 91.75 112 SER A C 1
ATOM 930 O O . SER A 1 112 ? -11.554 -4.268 3.059 1.00 91.75 112 SER A O 1
ATOM 932 N N . LYS A 1 113 ? -11.867 -5.255 5.059 1.00 86.25 113 LYS A N 1
ATOM 933 C CA . LYS A 1 113 ? -11.637 -6.618 4.572 1.00 86.25 113 LYS A CA 1
ATOM 934 C C . LYS A 1 113 ? -12.742 -7.088 3.638 1.00 86.25 113 LYS A C 1
ATOM 936 O O . LYS A 1 113 ? -12.408 -7.643 2.595 1.00 86.25 113 LYS A O 1
ATOM 941 N N . TYR A 1 114 ? -14.006 -6.839 3.981 1.00 88.38 114 TYR A N 1
ATOM 942 C CA . TYR A 1 114 ? -15.139 -7.195 3.131 1.00 88.38 114 TYR A CA 1
ATOM 943 C C . TYR A 1 114 ? -15.008 -6.570 1.744 1.00 88.38 114 TYR A C 1
ATOM 945 O O . TYR A 1 114 ? -15.008 -7.276 0.739 1.00 88.38 114 TYR A O 1
ATOM 953 N N . LEU A 1 115 ? -14.807 -5.250 1.696 1.00 83.88 115 LEU A N 1
ATOM 954 C CA . LEU A 1 115 ? -14.672 -4.545 0.428 1.00 83.88 115 LEU A CA 1
ATOM 955 C C . LEU A 1 115 ? -13.444 -5.007 -0.352 1.00 83.88 115 LEU A C 1
ATOM 957 O O . LEU A 1 115 ? -13.540 -5.233 -1.549 1.00 83.88 115 LEU A O 1
ATOM 961 N N . THR A 1 116 ? -12.297 -5.189 0.311 1.00 75.75 116 THR A N 1
ATOM 962 C CA . THR A 1 116 ? -11.090 -5.679 -0.373 1.00 75.75 116 THR A CA 1
ATOM 963 C C . THR A 1 116 ? -11.327 -7.057 -0.991 1.00 75.75 116 THR A C 1
ATOM 965 O O . THR A 1 116 ? -10.870 -7.299 -2.099 1.00 75.75 116 THR A O 1
ATOM 968 N N . HIS A 1 117 ? -12.045 -7.949 -0.301 1.00 75.25 117 HIS A N 1
ATOM 969 C CA . HIS A 1 117 ? -12.383 -9.273 -0.820 1.00 75.25 117 HIS A CA 1
ATOM 970 C C . HIS A 1 117 ? -13.324 -9.187 -2.026 1.00 75.25 117 HIS A C 1
ATOM 972 O O . HIS A 1 117 ? -13.008 -9.737 -3.075 1.00 75.25 117 HIS A O 1
ATOM 978 N N . LYS A 1 118 ? -14.429 -8.436 -1.908 1.00 73.38 118 LYS A N 1
ATOM 979 C CA . LYS A 1 118 ? -15.399 -8.267 -2.999 1.00 73.38 118 LYS A CA 1
ATOM 980 C C . LYS A 1 118 ? -14.787 -7.590 -4.223 1.00 73.38 118 LYS A C 1
ATOM 982 O O . LYS A 1 118 ? -14.951 -8.089 -5.324 1.00 73.38 118 LYS A O 1
ATOM 987 N N . PHE A 1 119 ? -14.009 -6.522 -4.046 1.00 66.31 119 PHE A N 1
ATOM 988 C CA . PHE A 1 119 ? -13.329 -5.875 -5.172 1.00 66.31 119 PHE A CA 1
ATOM 989 C C . PHE A 1 119 ? -12.206 -6.720 -5.769 1.00 66.31 119 PHE A C 1
ATOM 991 O O . PHE A 1 119 ? -11.891 -6.525 -6.933 1.00 66.31 119 PHE A O 1
ATOM 998 N N . ARG A 1 120 ? -11.587 -7.634 -5.012 1.00 58.22 120 ARG A N 1
ATOM 999 C CA . ARG A 1 120 ? -10.606 -8.566 -5.577 1.00 58.22 120 ARG A CA 1
ATOM 1000 C C . ARG A 1 120 ? -11.284 -9.595 -6.476 1.00 58.22 120 ARG A C 1
ATOM 1002 O O . ARG A 1 120 ? -10.828 -9.769 -7.588 1.00 58.22 120 ARG A O 1
ATOM 1009 N N . GLN A 1 121 ? -12.400 -10.171 -6.028 1.00 53.25 121 GLN A N 1
ATOM 1010 C CA . GLN A 1 121 ? -13.228 -11.060 -6.853 1.00 53.25 121 GLN A CA 1
ATOM 1011 C C . GLN A 1 121 ? -13.683 -10.355 -8.135 1.00 53.25 121 GLN A C 1
ATOM 1013 O O . GLN A 1 121 ? -13.466 -10.870 -9.216 1.00 53.25 121 GLN A O 1
ATOM 1018 N N . ILE A 1 122 ? -14.169 -9.116 -8.018 1.00 47.69 122 ILE A N 1
ATOM 1019 C CA . ILE A 1 122 ? -14.575 -8.303 -9.172 1.00 47.69 122 ILE A CA 1
ATOM 1020 C C . ILE A 1 122 ? -13.404 -8.004 -10.130 1.00 47.69 122 ILE A C 1
ATOM 1022 O O . ILE A 1 122 ? -13.621 -7.870 -11.319 1.00 47.69 122 ILE A O 1
ATOM 1026 N N . ILE A 1 123 ? -12.165 -7.867 -9.645 1.00 40.06 123 ILE A N 1
ATOM 1027 C CA . ILE A 1 123 ? -10.990 -7.627 -10.507 1.00 40.06 123 ILE A CA 1
ATOM 1028 C C . ILE A 1 123 ? -10.467 -8.933 -11.129 1.00 40.06 123 ILE A C 1
ATOM 1030 O O . ILE A 1 123 ? -9.933 -8.899 -12.232 1.00 40.06 123 ILE A O 1
ATOM 1034 N N . ASP A 1 124 ? -10.589 -10.058 -10.423 1.00 32.66 124 ASP A N 1
ATOM 1035 C CA . ASP A 1 124 ? -10.110 -11.367 -10.879 1.00 32.66 124 ASP A CA 1
ATOM 1036 C C . ASP A 1 124 ? -11.109 -12.037 -11.851 1.00 32.66 124 ASP A C 1
ATOM 1038 O O . ASP A 1 124 ? -10.678 -12.765 -12.744 1.00 32.66 124 ASP A O 1
ATOM 1042 N N . ASP A 1 125 ? -12.413 -11.758 -11.724 1.00 29.52 125 ASP A N 1
ATOM 1043 C CA . ASP A 1 125 ? -13.463 -12.253 -12.633 1.00 29.52 125 ASP A CA 1
ATOM 1044 C C . ASP A 1 125 ? -13.503 -11.486 -13.970 1.00 29.52 125 ASP A C 1
ATOM 1046 O O . ASP A 1 125 ? -14.034 -11.995 -14.956 1.00 29.52 125 ASP A O 1
ATOM 1050 N N . ASP A 1 126 ? -12.864 -10.313 -14.043 1.00 31.34 126 ASP A N 1
ATOM 1051 C CA . ASP A 1 126 ? -13.002 -9.395 -15.165 1.00 31.34 126 ASP A CA 1
ATOM 1052 C C . ASP A 1 126 ? -11.654 -8.892 -15.716 1.00 31.34 126 ASP A C 1
ATOM 1054 O O . ASP A 1 126 ? -11.018 -7.965 -15.214 1.00 31.34 126 ASP A O 1
ATOM 1058 N N . ASN A 1 127 ? -11.348 -9.358 -16.931 1.00 30.23 127 ASN A N 1
ATOM 1059 C CA . ASN A 1 127 ? -10.691 -8.554 -17.971 1.00 30.23 127 ASN A CA 1
ATOM 1060 C C . ASN A 1 127 ? -11.525 -7.303 -18.368 1.00 30.23 127 ASN A C 1
ATOM 1062 O O . ASN A 1 127 ? -11.231 -6.667 -19.386 1.00 30.23 127 ASN A O 1
ATOM 1066 N N . LEU A 1 128 ? -12.568 -6.938 -17.610 1.00 30.61 128 LEU A N 1
ATOM 1067 C CA . LEU A 1 128 ? -13.387 -5.762 -17.851 1.00 30.61 128 LEU A CA 1
ATOM 1068 C C . LEU A 1 128 ? -12.799 -4.497 -17.226 1.00 30.61 128 LEU A C 1
ATOM 1070 O O . LEU A 1 128 ? -12.452 -4.365 -16.052 1.00 30.61 128 LEU A O 1
ATOM 1074 N N . GLN A 1 129 ? -12.734 -3.526 -18.120 1.00 32.00 129 GLN A N 1
ATOM 1075 C CA . GLN A 1 129 ? -12.450 -2.131 -17.907 1.00 32.00 129 GLN A CA 1
ATOM 1076 C C . GLN A 1 129 ? -13.462 -1.536 -16.922 1.00 32.00 129 GLN A C 1
ATOM 1078 O O . GLN A 1 129 ? -14.640 -1.397 -17.233 1.00 32.00 129 GLN A O 1
ATOM 1083 N N . TYR A 1 130 ? -12.990 -1.076 -15.766 1.00 30.94 130 TYR A N 1
ATOM 1084 C CA . TYR A 1 130 ? -13.700 -0.039 -15.023 1.00 30.94 130 TYR A CA 1
ATOM 1085 C C . TYR A 1 130 ? -13.146 1.316 -15.437 1.00 30.94 130 TYR A C 1
ATOM 1087 O O . TYR A 1 130 ? -12.278 1.885 -14.772 1.00 30.94 130 TYR A O 1
ATOM 1095 N N . GLU A 1 131 ? -13.644 1.825 -16.559 1.00 29.12 131 GLU A N 1
ATOM 1096 C CA . GLU A 1 131 ? -13.479 3.222 -16.931 1.00 29.12 131 GLU A CA 1
ATOM 1097 C C . GLU A 1 131 ? -14.723 3.978 -16.450 1.00 29.12 131 GLU A C 1
ATOM 1099 O O . GLU A 1 131 ? -15.820 3.854 -16.992 1.00 29.12 131 GLU A O 1
ATOM 1104 N N . ILE A 1 132 ? -14.586 4.738 -15.361 1.00 30.89 132 ILE A N 1
ATOM 1105 C CA . ILE A 1 132 ? -15.584 5.754 -15.020 1.00 30.89 132 ILE A CA 1
ATOM 1106 C C . ILE A 1 132 ? -15.307 6.927 -15.963 1.00 30.89 132 ILE A C 1
ATOM 1108 O O . ILE A 1 132 ? -14.503 7.804 -15.642 1.00 30.89 132 ILE A O 1
ATOM 1112 N N . ILE A 1 133 ? -15.926 6.911 -17.145 1.00 26.45 133 ILE A N 1
ATOM 1113 C CA . ILE A 1 133 ? -15.873 8.030 -18.087 1.00 26.45 133 ILE A CA 1
ATOM 1114 C C . ILE A 1 133 ? -16.596 9.216 -17.439 1.00 26.45 133 ILE A C 1
ATOM 1116 O O . ILE A 1 133 ? -17.806 9.197 -17.212 1.00 26.45 133 ILE A O 1
ATOM 1120 N N . TYR A 1 134 ? -15.818 10.238 -17.090 1.00 26.77 134 TYR A N 1
ATOM 1121 C CA . TYR A 1 134 ? -16.303 11.522 -16.602 1.00 26.77 134 TYR A CA 1
ATOM 1122 C C . TYR A 1 134 ? -16.656 12.412 -17.791 1.00 26.77 134 TYR A C 1
ATOM 1124 O O . TYR A 1 134 ? -15.758 12.949 -18.436 1.00 26.77 134 TYR A O 1
ATOM 1132 N N . ASN A 1 135 ? -17.945 12.653 -18.028 1.00 23.17 135 ASN A N 1
ATOM 1133 C CA . ASN A 1 135 ? -18.340 13.853 -18.759 1.00 23.17 135 ASN A CA 1
ATOM 1134 C C . ASN A 1 135 ? -18.227 15.045 -17.802 1.00 23.17 135 ASN A C 1
ATOM 1136 O O . ASN A 1 135 ? -19.054 15.242 -16.916 1.00 23.17 135 ASN A O 1
ATOM 1140 N N . ASN A 1 136 ? -17.154 15.821 -17.964 1.00 24.89 136 ASN A N 1
ATOM 1141 C CA . ASN A 1 136 ? -16.854 17.047 -17.218 1.00 24.89 136 ASN A CA 1
ATOM 1142 C C . ASN A 1 136 ? -17.707 18.249 -17.666 1.00 24.89 136 ASN A C 1
ATOM 1144 O O . ASN A 1 136 ? -17.198 19.366 -17.725 1.00 24.89 136 ASN A O 1
ATOM 1148 N N . ASN A 1 137 ? -18.998 18.063 -17.937 1.00 25.45 137 ASN A N 1
ATOM 1149 C CA . ASN A 1 137 ? -19.882 19.208 -18.128 1.00 25.45 137 ASN A CA 1
ATOM 1150 C C . ASN A 1 137 ? -20.511 19.572 -16.785 1.00 25.45 137 ASN A C 1
ATOM 1152 O O . ASN A 1 137 ? -21.280 18.821 -16.190 1.00 25.45 137 ASN A O 1
ATOM 1156 N N . PHE A 1 138 ? -20.043 20.710 -16.282 1.00 31.34 138 PHE A N 1
ATOM 1157 C CA . PHE A 1 138 ? -20.593 21.442 -15.156 1.00 31.34 138 PHE A CA 1
ATOM 1158 C C . PHE A 1 138 ? -22.049 21.852 -15.431 1.00 31.34 138 PHE A C 1
ATOM 1160 O O . PHE A 1 138 ? -22.416 22.078 -16.579 1.00 31.34 138 PHE A O 1
ATOM 1167 N N . GLU A 1 139 ? -22.785 22.013 -14.328 1.00 27.94 139 GLU A N 1
ATOM 1168 C CA . GLU A 1 139 ? -24.124 22.611 -14.176 1.00 27.94 139 GLU A CA 1
ATOM 1169 C C . GLU A 1 139 ? -25.323 21.643 -14.262 1.00 27.94 139 GLU A C 1
ATOM 1171 O O . GLU A 1 139 ? -25.714 21.154 -15.315 1.00 27.94 139 GLU A O 1
ATOM 1176 N N . ASP A 1 140 ? -25.891 21.373 -13.078 1.00 29.44 140 ASP A N 1
ATOM 1177 C CA . ASP A 1 140 ? -27.287 20.994 -12.815 1.00 29.44 140 ASP A CA 1
ATOM 1178 C C . ASP A 1 140 ? -27.936 19.897 -13.674 1.00 29.44 140 ASP A C 1
ATOM 1180 O O . ASP A 1 140 ? -28.974 20.107 -14.301 1.00 29.44 140 ASP A O 1
ATOM 1184 N N . VAL A 1 141 ? -27.420 18.665 -13.595 1.00 26.16 141 VAL A N 1
ATOM 1185 C CA . VAL A 1 141 ? -28.161 17.490 -14.082 1.00 26.16 141 VAL A CA 1
ATOM 1186 C C . VAL A 1 141 ? -28.429 16.511 -12.945 1.00 26.16 141 VAL A C 1
ATOM 1188 O O . VAL A 1 141 ? -27.522 16.019 -12.273 1.00 26.16 141 VAL A O 1
ATOM 1191 N N . ASN A 1 142 ? -29.723 16.269 -12.731 1.00 26.59 142 ASN A N 1
ATOM 1192 C CA . ASN A 1 142 ? -30.279 15.286 -11.816 1.00 26.59 142 ASN A CA 1
ATOM 1193 C C . ASN A 1 142 ? -29.575 13.924 -11.922 1.00 26.59 142 ASN A C 1
ATOM 1195 O O . ASN A 1 142 ? -29.211 13.455 -12.997 1.00 26.59 142 ASN A O 1
ATOM 1199 N N . LEU A 1 143 ? -29.445 13.288 -10.760 1.00 32.44 143 LEU A N 1
ATOM 1200 C CA . LEU A 1 143 ? -28.720 12.055 -10.436 1.00 32.44 143 LEU A CA 1
ATOM 1201 C C . LEU A 1 143 ? -29.175 10.763 -11.156 1.00 32.44 143 LEU A C 1
ATOM 1203 O O . LEU A 1 143 ? -28.909 9.677 -10.643 1.00 32.44 143 LEU A O 1
ATOM 1207 N N . THR A 1 144 ? -29.839 10.825 -12.309 1.00 32.59 144 THR A N 1
ATOM 1208 C CA . THR A 1 144 ? -30.453 9.637 -12.929 1.00 32.59 144 THR A CA 1
ATOM 1209 C C . THR A 1 144 ? -30.008 9.307 -14.340 1.00 32.59 144 THR A C 1
ATOM 1211 O O . THR A 1 144 ? -30.044 8.131 -14.684 1.00 32.59 144 THR A O 1
ATOM 1214 N N . ASP A 1 145 ? -29.524 10.251 -15.145 1.00 30.00 145 ASP A N 1
ATOM 1215 C CA . ASP A 1 145 ? -29.473 9.994 -16.585 1.00 30.00 145 ASP A CA 1
ATOM 1216 C C . ASP A 1 145 ? -28.076 10.180 -17.182 1.00 30.00 145 ASP A C 1
ATOM 1218 O O . ASP A 1 145 ? -27.481 11.254 -17.130 1.00 30.00 145 ASP A O 1
ATOM 1222 N N . ASN A 1 146 ? -27.603 9.102 -17.815 1.00 30.09 146 ASN A N 1
ATOM 1223 C CA . ASN A 1 146 ? -26.414 8.986 -18.667 1.00 30.09 146 ASN A CA 1
ATOM 1224 C C . ASN A 1 146 ? -25.092 8.605 -17.981 1.00 30.09 146 ASN A C 1
ATOM 1226 O O . ASN A 1 146 ? -24.090 9.315 -18.050 1.00 30.09 146 ASN A O 1
ATOM 1230 N N . ILE A 1 147 ? -25.052 7.383 -17.443 1.00 37.25 147 ILE A N 1
ATOM 1231 C CA . ILE A 1 147 ? -23.836 6.559 -17.474 1.00 37.25 147 ILE A CA 1
ATOM 1232 C C . ILE A 1 147 ? -24.162 5.345 -18.348 1.00 37.25 147 ILE A C 1
ATOM 1234 O O . ILE A 1 147 ? -24.787 4.400 -17.871 1.00 37.25 147 ILE A O 1
ATOM 1238 N N . TYR A 1 148 ? -23.784 5.381 -19.626 1.00 29.52 148 TYR A N 1
ATOM 1239 C CA . TYR A 1 148 ? -24.011 4.260 -20.539 1.00 29.52 148 TYR A CA 1
ATOM 1240 C C . TYR A 1 148 ? -23.110 3.081 -20.142 1.00 29.52 148 TYR A C 1
ATOM 1242 O O . TYR A 1 148 ? -21.892 3.153 -20.276 1.00 29.52 148 TYR A O 1
ATOM 1250 N N . TYR A 1 149 ? -23.723 2.009 -19.636 1.00 33.88 149 TYR A N 1
ATOM 1251 C CA . TYR A 1 149 ? -23.134 0.673 -19.529 1.00 33.88 149 TYR A CA 1
ATOM 1252 C C . TYR A 1 149 ? -23.896 -0.256 -20.472 1.00 33.88 149 TYR A C 1
ATOM 1254 O O . TYR A 1 149 ? -25.124 -0.294 -20.455 1.00 33.88 149 TYR A O 1
ATOM 1262 N N . THR A 1 150 ? -23.170 -1.025 -21.276 1.00 30.97 150 THR A N 1
ATOM 1263 C CA . THR A 1 150 ? -23.715 -2.093 -22.124 1.00 30.97 150 THR A CA 1
ATOM 1264 C C . THR A 1 150 ? -23.696 -3.428 -21.367 1.00 30.97 150 THR A C 1
ATOM 1266 O O . THR A 1 150 ? -23.030 -4.369 -21.790 1.00 30.97 150 THR A O 1
ATOM 1269 N N . GLY A 1 151 ? -24.368 -3.490 -20.213 1.00 34.12 151 GLY A N 1
ATOM 1270 C CA . GLY A 1 151 ? -24.486 -4.687 -19.365 1.00 34.12 151 GLY A CA 1
ATOM 1271 C C . GLY A 1 151 ? -25.925 -4.894 -18.884 1.00 34.12 151 GLY A C 1
ATOM 1272 O O . GLY A 1 151 ? -26.693 -3.935 -18.818 1.00 34.12 151 GLY A O 1
ATOM 1273 N N . ASN A 1 152 ? -26.302 -6.146 -18.614 1.00 35.44 152 ASN A N 1
ATOM 1274 C CA . ASN A 1 152 ? -27.676 -6.572 -18.325 1.00 35.44 152 ASN A CA 1
ATOM 1275 C C . ASN A 1 152 ? -28.266 -5.903 -17.061 1.00 35.44 152 ASN A C 1
ATOM 1277 O O . ASN A 1 152 ? -27.552 -5.483 -16.155 1.00 35.44 152 ASN A O 1
ATOM 1281 N N . ASN A 1 153 ? -29.601 -5.845 -16.978 1.00 40.28 153 ASN A N 1
ATOM 1282 C CA . ASN A 1 153 ? -30.359 -5.128 -15.937 1.00 40.28 153 ASN A CA 1
ATOM 1283 C C . ASN A 1 153 ? -30.046 -5.530 -14.475 1.00 40.28 153 ASN A C 1
ATOM 1285 O O . ASN A 1 153 ? -30.286 -4.723 -13.575 1.00 40.28 153 ASN A O 1
ATOM 1289 N N . ASP A 1 154 ? -29.508 -6.726 -14.221 1.00 41.75 154 ASP A N 1
ATOM 1290 C CA . ASP A 1 154 ? -29.153 -7.186 -12.869 1.00 41.75 154 ASP A CA 1
ATOM 1291 C C . ASP A 1 154 ? -27.892 -6.487 -12.313 1.00 41.75 154 ASP A C 1
ATOM 1293 O O . ASP A 1 154 ? -27.807 -6.224 -11.110 1.00 41.75 154 ASP A O 1
ATOM 1297 N N . ASP A 1 155 ? -26.973 -6.054 -13.182 1.00 45.91 155 ASP A N 1
ATOM 1298 C CA . ASP A 1 155 ? -25.716 -5.389 -12.796 1.00 45.91 155 ASP A CA 1
ATOM 1299 C C . ASP A 1 155 ? -25.940 -3.938 -12.318 1.00 45.91 155 ASP A C 1
ATOM 1301 O O . ASP A 1 155 ? -25.188 -3.385 -11.507 1.00 45.91 155 ASP A O 1
ATOM 1305 N N . ILE A 1 156 ? -27.033 -3.312 -12.772 1.00 43.66 156 ILE A N 1
ATOM 1306 C CA . ILE A 1 156 ? -27.453 -1.962 -12.363 1.00 43.66 156 ILE A CA 1
ATOM 1307 C C . ILE A 1 156 ? -27.895 -1.961 -10.890 1.00 43.66 156 ILE A C 1
ATOM 1309 O O . ILE A 1 156 ? -27.607 -1.014 -10.147 1.00 43.66 156 ILE A O 1
ATOM 1313 N N . LEU A 1 157 ? -28.550 -3.038 -10.441 1.00 46.69 157 LEU A N 1
ATOM 1314 C CA . LEU A 1 157 ? -29.069 -3.171 -9.079 1.00 46.69 157 LEU A CA 1
ATOM 1315 C C . LEU A 1 157 ? -27.939 -3.259 -8.041 1.00 46.69 157 LEU A C 1
ATOM 1317 O O . LEU A 1 157 ? -28.070 -2.727 -6.938 1.00 46.69 157 LEU A O 1
ATOM 1321 N N . ASP A 1 158 ? -26.812 -3.880 -8.386 1.00 61.31 158 ASP A N 1
ATOM 1322 C CA . ASP A 1 158 ? -25.656 -3.981 -7.492 1.00 61.31 158 ASP A CA 1
ATOM 1323 C C . ASP A 1 158 ? -24.843 -2.683 -7.431 1.00 61.31 158 ASP A C 1
ATOM 1325 O O . ASP A 1 158 ? -24.348 -2.310 -6.362 1.00 61.31 158 ASP A O 1
ATOM 1329 N N . LYS A 1 159 ? -24.812 -1.901 -8.516 1.00 61.81 159 LYS A N 1
ATOM 1330 C CA . LYS A 1 159 ? -24.162 -0.582 -8.542 1.00 61.81 159 LYS A CA 1
ATOM 1331 C C . LYS A 1 159 ? -24.787 0.405 -7.555 1.00 61.81 159 LYS A C 1
ATOM 1333 O O . LYS A 1 159 ? -24.055 1.046 -6.798 1.00 61.81 159 LYS A O 1
ATOM 1338 N N . HIS A 1 160 ? -26.117 0.516 -7.523 1.00 69.00 160 HIS A N 1
ATOM 1339 C CA . HIS A 1 160 ? -26.801 1.392 -6.562 1.00 69.00 160 HIS A CA 1
ATOM 1340 C C . HIS A 1 160 ? -26.489 0.990 -5.115 1.00 69.00 160 HIS A C 1
ATOM 1342 O O . HIS A 1 160 ? -26.138 1.844 -4.300 1.00 69.00 160 HIS A O 1
ATOM 1348 N N . LYS A 1 161 ? -26.478 -0.318 -4.822 1.00 77.75 161 LYS A N 1
ATOM 1349 C CA . LYS A 1 161 ? -26.115 -0.834 -3.493 1.00 77.75 161 LYS A CA 1
ATOM 1350 C C . LYS A 1 161 ? -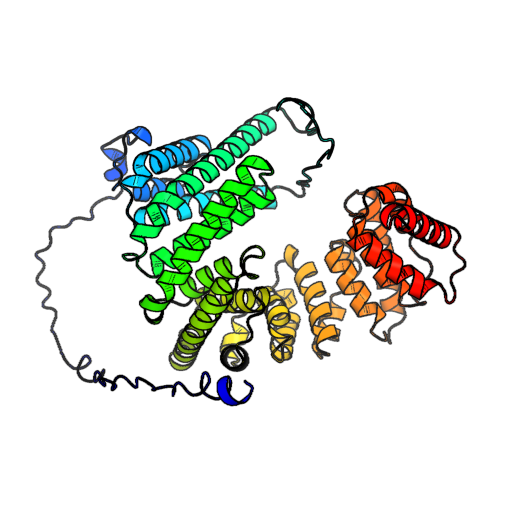24.677 -0.477 -3.100 1.00 77.75 161 LYS A C 1
ATOM 1352 O O . LYS A 1 161 ? -24.435 -0.158 -1.937 1.00 77.75 161 LYS A O 1
ATOM 1357 N N . PHE A 1 162 ? -23.723 -0.504 -4.037 1.00 78.06 162 PHE A N 1
ATOM 1358 C CA . PHE A 1 162 ? -22.337 -0.093 -3.774 1.00 78.06 162 PHE A CA 1
ATOM 1359 C C . PHE A 1 162 ? -22.196 1.415 -3.547 1.00 78.06 162 PHE A C 1
ATOM 1361 O O . PHE A 1 162 ? -21.450 1.823 -2.656 1.00 78.06 162 PHE A O 1
ATOM 1368 N N . VAL A 1 163 ? -22.912 2.245 -4.311 1.00 80.38 163 VAL A N 1
ATOM 1369 C CA . VAL A 1 163 ? -22.930 3.704 -4.108 1.00 80.38 163 VAL A CA 1
ATOM 1370 C C . VAL A 1 163 ? -23.479 4.041 -2.721 1.00 80.38 163 VAL A C 1
ATOM 1372 O O . VAL A 1 163 ? -22.838 4.790 -1.978 1.00 80.38 163 VAL A O 1
ATOM 1375 N N . ASP A 1 164 ? -24.599 3.428 -2.336 1.00 82.50 164 ASP A N 1
ATOM 1376 C CA . ASP A 1 164 ? -25.198 3.605 -1.011 1.00 82.50 164 ASP A CA 1
ATOM 1377 C C . ASP A 1 164 ? -24.278 3.099 0.102 1.00 82.50 164 ASP A C 1
ATOM 1379 O O . ASP A 1 164 ? -24.105 3.768 1.123 1.00 82.50 164 ASP A O 1
ATOM 1383 N N . LEU A 1 165 ? -23.612 1.960 -0.114 1.00 88.00 165 LEU A N 1
ATOM 1384 C CA . LEU A 1 165 ? -22.611 1.437 0.811 1.00 88.00 165 LEU A CA 1
ATOM 1385 C C . LEU A 1 165 ? -21.452 2.418 1.014 1.00 88.00 165 LEU A C 1
ATOM 1387 O O . LEU A 1 165 ? -21.082 2.704 2.153 1.00 88.00 165 LEU A O 1
ATOM 1391 N N . PHE A 1 166 ? -20.883 2.969 -0.061 1.00 88.38 166 PHE A N 1
ATOM 1392 C CA . PHE A 1 166 ? -19.808 3.954 0.054 1.00 88.38 166 PHE A CA 1
ATOM 1393 C C . PHE A 1 166 ? -20.264 5.221 0.772 1.00 88.38 166 PHE A C 1
ATOM 1395 O O . PHE A 1 166 ? -19.542 5.708 1.645 1.00 88.38 166 PHE A O 1
ATOM 1402 N N . LYS A 1 167 ? -21.466 5.720 0.466 1.00 88.06 167 LYS A N 1
ATOM 1403 C CA . LYS A 1 167 ? -22.055 6.860 1.172 1.00 88.06 167 LYS A CA 1
ATOM 1404 C C . LYS A 1 167 ? -22.179 6.576 2.671 1.00 88.06 167 LYS A C 1
ATOM 1406 O O . LYS A 1 167 ? -21.715 7.377 3.482 1.00 88.06 167 LYS A O 1
ATOM 1411 N N . ASN A 1 168 ? -22.701 5.409 3.041 1.00 90.75 168 ASN A N 1
ATOM 1412 C CA . ASN A 1 168 ? -22.869 5.027 4.440 1.00 90.75 168 ASN A CA 1
ATOM 1413 C C . ASN A 1 168 ? -21.523 4.877 5.174 1.00 90.75 168 ASN A C 1
ATOM 1415 O O . ASN A 1 168 ? -21.358 5.343 6.303 1.00 90.75 168 ASN A O 1
ATOM 1419 N N . ILE A 1 169 ? -20.511 4.302 4.514 1.00 93.31 169 ILE A N 1
ATOM 1420 C CA . ILE A 1 169 ? -19.144 4.210 5.051 1.00 93.31 169 ILE A CA 1
ATOM 1421 C C . ILE A 1 169 ? -18.542 5.599 5.267 1.00 93.31 169 ILE A C 1
ATOM 1423 O O . ILE A 1 169 ? -17.902 5.834 6.294 1.00 93.31 169 ILE A O 1
ATOM 1427 N N . ILE A 1 170 ? -18.727 6.522 4.321 1.00 92.38 170 ILE A N 1
ATOM 1428 C CA . ILE A 1 170 ? -18.236 7.895 4.451 1.00 92.38 170 ILE A CA 1
ATOM 1429 C C . ILE A 1 170 ? -18.903 8.584 5.642 1.00 92.38 170 ILE A C 1
ATOM 1431 O O . ILE A 1 170 ? -18.203 9.123 6.501 1.00 92.38 170 ILE A O 1
ATOM 1435 N N . GLU A 1 171 ? -20.229 8.512 5.744 1.00 93.06 171 GLU A N 1
ATOM 1436 C CA . GLU A 1 171 ? -20.987 9.089 6.857 1.00 93.06 171 GLU A CA 1
ATOM 1437 C C . GLU A 1 171 ? -20.580 8.463 8.203 1.00 93.06 171 GLU A C 1
ATOM 1439 O O . GLU A 1 171 ? -20.453 9.163 9.212 1.00 93.06 171 GLU A O 1
ATOM 1444 N N . PHE A 1 172 ? -20.295 7.157 8.230 1.00 95.50 172 PHE A N 1
ATOM 1445 C CA . PHE A 1 172 ? -19.717 6.490 9.394 1.00 95.50 172 PHE A CA 1
ATOM 1446 C C . PHE A 1 172 ? -18.336 7.058 9.748 1.00 95.50 172 PHE A C 1
ATOM 1448 O O . PHE A 1 172 ? -18.114 7.425 10.902 1.00 95.50 172 PHE A O 1
ATOM 1455 N N . ILE A 1 173 ? -17.420 7.195 8.783 1.00 95.25 173 ILE A N 1
ATOM 1456 C CA . ILE A 1 173 ? -16.069 7.734 9.016 1.00 95.25 173 ILE A CA 1
ATOM 1457 C C . ILE A 1 173 ? -16.121 9.181 9.528 1.00 95.25 173 ILE A C 1
ATOM 1459 O O . ILE A 1 173 ? -15.415 9.524 10.482 1.00 95.25 173 ILE A O 1
ATOM 1463 N N . ILE A 1 174 ? -16.993 10.014 8.955 1.00 94.00 174 ILE A N 1
ATOM 1464 C CA . ILE A 1 174 ? -17.238 11.381 9.428 1.00 94.00 174 ILE A CA 1
ATOM 1465 C C . ILE A 1 174 ? -17.695 11.339 10.888 1.00 94.00 174 ILE A C 1
ATOM 1467 O O . ILE A 1 174 ? -17.069 11.963 11.750 1.00 94.00 174 ILE A O 1
ATOM 1471 N N . LYS A 1 175 ? -18.703 10.518 11.208 1.00 94.69 175 LYS A N 1
ATOM 1472 C CA . LYS A 1 175 ? -19.242 10.407 12.568 1.00 94.69 175 LYS A CA 1
ATOM 1473 C C . LYS A 1 175 ? -18.194 9.957 13.585 1.00 94.69 175 LYS A C 1
ATOM 1475 O O . LYS A 1 175 ? -18.061 10.573 14.646 1.00 94.69 175 LYS A O 1
ATOM 1480 N N . ILE A 1 176 ? -17.425 8.907 13.288 1.00 94.81 176 ILE A N 1
ATOM 1481 C CA . ILE A 1 176 ? -16.410 8.410 14.228 1.00 94.81 176 ILE A CA 1
ATOM 1482 C C . ILE A 1 176 ? -15.254 9.395 14.398 1.00 94.81 176 ILE A C 1
ATOM 1484 O O . ILE A 1 176 ? -14.643 9.405 15.465 1.00 94.81 176 ILE A O 1
ATOM 1488 N N . SER A 1 177 ? -14.983 10.267 13.421 1.00 94.75 177 SER A N 1
ATOM 1489 C CA . SER A 1 177 ? -13.935 11.290 13.538 1.00 94.75 177 SER A CA 1
ATOM 1490 C C . SER A 1 177 ? -14.183 12.289 14.677 1.00 94.75 177 SER A C 1
ATOM 1492 O O . SER A 1 177 ? -13.239 12.916 15.149 1.00 94.75 177 SER A O 1
ATOM 1494 N N . HIS A 1 178 ? -15.423 12.402 15.164 1.00 92.56 178 HIS A N 1
ATOM 1495 C CA . HIS A 1 178 ? -15.771 13.227 16.323 1.00 92.56 178 HIS A CA 1
ATOM 1496 C C . HIS A 1 178 ? -15.620 12.492 17.664 1.00 92.56 178 HIS A C 1
ATOM 1498 O O . HIS A 1 178 ? -15.429 13.129 18.697 1.00 92.56 178 HIS A O 1
ATOM 1504 N N . HIS A 1 179 ? -15.694 11.157 17.674 1.00 91.00 179 HIS A N 1
ATOM 1505 C CA . HIS A 1 179 ? -15.742 10.358 18.907 1.00 91.00 179 HIS A CA 1
ATOM 1506 C C . HIS A 1 179 ? -14.464 9.563 19.179 1.00 91.00 179 HIS A C 1
ATOM 1508 O O . HIS A 1 179 ? -14.069 9.400 20.332 1.00 91.00 179 HIS A O 1
ATOM 1514 N N . LEU A 1 180 ? -13.822 9.049 18.131 1.00 92.19 180 LEU A N 1
ATOM 1515 C CA . LEU A 1 180 ? -12.633 8.214 18.232 1.00 92.19 180 LEU A CA 1
ATOM 1516 C C . LEU A 1 180 ? -11.411 8.985 18.766 1.00 92.19 180 LEU A C 1
ATOM 1518 O O . LEU A 1 180 ? -10.769 8.459 19.676 1.00 92.19 180 LEU A O 1
ATOM 1522 N N . PRO A 1 181 ? -11.089 10.217 18.306 1.00 90.12 181 PRO A N 1
ATOM 1523 C CA . PRO A 1 181 ? -9.839 10.884 18.679 1.00 90.12 181 PRO A CA 1
ATOM 1524 C C . PRO A 1 181 ? -9.600 11.049 20.184 1.00 90.12 181 PRO A C 1
ATOM 1526 O O . PRO A 1 181 ? -8.479 10.847 20.653 1.00 90.12 181 PRO A O 1
ATOM 1529 N N . SER A 1 182 ? -10.642 11.368 20.955 1.00 89.44 182 SER A N 1
ATOM 1530 C CA . SER A 1 182 ? -10.540 11.532 22.412 1.00 89.44 182 SER A CA 1
ATOM 1531 C C . SER A 1 182 ? -10.299 10.211 23.151 1.00 89.44 182 SER A C 1
ATOM 1533 O O . SER A 1 182 ? -9.780 10.213 24.264 1.00 89.44 182 SER A O 1
ATOM 1535 N N . ARG A 1 183 ? -10.628 9.073 22.528 1.00 92.56 183 ARG A N 1
ATOM 1536 C CA . ARG A 1 183 ? -10.493 7.727 23.107 1.00 92.56 183 ARG A CA 1
ATOM 1537 C C . ARG A 1 183 ? -9.154 7.072 22.794 1.00 92.56 183 ARG A C 1
ATOM 1539 O O . ARG A 1 183 ? -8.752 6.168 23.522 1.00 92.56 183 ARG A O 1
ATOM 1546 N N . LEU A 1 184 ? -8.450 7.541 21.761 1.00 93.12 184 LEU A N 1
ATOM 1547 C CA . LEU A 1 184 ? -7.164 6.981 21.326 1.00 93.12 184 LEU A CA 1
ATOM 1548 C C . LEU A 1 184 ? -6.068 7.051 22.401 1.00 93.12 184 LEU A C 1
ATOM 1550 O O . LEU A 1 184 ? -5.122 6.276 22.353 1.00 93.12 184 LEU A O 1
ATOM 1554 N N . ARG A 1 185 ? -6.212 7.891 23.432 1.00 89.81 185 ARG A N 1
ATOM 1555 C CA . ARG A 1 185 ? -5.292 7.882 24.580 1.00 89.81 185 ARG A CA 1
ATOM 1556 C C . ARG A 1 185 ? -5.222 6.514 25.274 1.00 89.81 185 ARG A C 1
ATOM 1558 O O . ARG A 1 185 ? -4.162 6.131 25.757 1.00 89.81 185 ARG A O 1
ATOM 1565 N N . TYR A 1 186 ? -6.333 5.778 25.289 1.00 88.50 186 TYR A N 1
ATOM 1566 C CA . TYR A 1 186 ? -6.472 4.473 25.947 1.00 88.50 186 TYR A CA 1
ATOM 1567 C C . TYR A 1 186 ? -6.324 3.286 24.983 1.00 88.50 186 TYR A C 1
ATOM 1569 O O . TYR A 1 186 ? -6.638 2.154 25.345 1.00 88.50 186 TYR A O 1
ATOM 1577 N N . SER A 1 187 ? -5.909 3.529 23.737 1.00 92.94 187 SER A N 1
ATOM 1578 C CA . SER A 1 187 ? -5.756 2.478 22.731 1.00 92.94 187 SER A CA 1
ATOM 1579 C C . SER A 1 187 ? -4.521 1.618 22.982 1.00 92.94 187 SER A C 1
ATOM 1581 O O . SER A 1 187 ? -3.477 2.140 23.382 1.00 92.94 187 SER A O 1
ATOM 1583 N N . GLN A 1 188 ? -4.583 0.344 22.604 1.00 94.62 188 GLN A N 1
ATOM 1584 C CA . GLN A 1 188 ? -3.382 -0.477 22.450 1.00 94.62 188 GLN A CA 1
ATOM 1585 C C . GLN A 1 188 ? -2.728 -0.218 21.083 1.00 94.62 188 GLN A C 1
ATOM 1587 O O . GLN A 1 188 ? -3.405 0.187 20.135 1.00 94.62 188 GLN A O 1
ATOM 1592 N N . SER A 1 189 ? -1.426 -0.493 20.945 1.00 93.81 189 SER A N 1
ATOM 1593 C CA . SER A 1 189 ? -0.692 -0.331 19.675 1.00 93.81 189 SER A CA 1
ATOM 1594 C C . SER A 1 189 ? -1.334 -1.116 18.525 1.00 93.81 189 SER A C 1
ATOM 1596 O O . SER A 1 189 ? -1.470 -0.602 17.415 1.00 93.81 189 SER A O 1
ATOM 1598 N N . LYS A 1 190 ? -1.850 -2.316 18.822 1.00 94.81 190 LYS A N 1
ATOM 1599 C CA . LYS A 1 190 ? -2.597 -3.153 17.873 1.00 94.81 190 LYS A CA 1
ATOM 1600 C C . LYS A 1 190 ? -3.860 -2.479 17.335 1.00 94.81 190 LYS A C 1
ATOM 1602 O O . LYS A 1 190 ? -4.144 -2.572 16.142 1.00 94.81 190 LYS A O 1
ATOM 1607 N N . ASP A 1 191 ? -4.608 -1.785 18.192 1.00 95.50 191 ASP A N 1
ATOM 1608 C CA . ASP A 1 191 ? -5.812 -1.067 17.767 1.00 95.50 191 ASP A CA 1
ATOM 1609 C C . ASP A 1 191 ? -5.442 0.105 16.848 1.00 95.50 191 ASP A C 1
ATOM 1611 O O . ASP A 1 191 ? -6.094 0.316 15.826 1.00 95.50 191 ASP A O 1
ATOM 1615 N N . LEU A 1 192 ? -4.365 0.833 17.171 1.00 95.56 192 LEU A N 1
ATOM 1616 C CA . LEU A 1 192 ? -3.863 1.939 16.349 1.00 95.56 192 LEU A CA 1
ATOM 1617 C C . LEU A 1 192 ? -3.430 1.470 14.959 1.00 95.56 192 LEU A C 1
ATOM 1619 O O . LEU A 1 192 ? -3.840 2.071 13.964 1.00 95.56 192 LEU A O 1
ATOM 1623 N N . GLY A 1 193 ? -2.658 0.382 14.881 1.00 93.62 193 GLY A N 1
ATOM 1624 C CA . GLY A 1 193 ? -2.262 -0.221 13.607 1.00 93.62 193 GLY A CA 1
ATOM 1625 C C . GLY A 1 193 ? -3.474 -0.672 12.787 1.00 93.62 193 GLY A C 1
ATOM 1626 O O . GLY A 1 193 ? -3.596 -0.332 11.611 1.00 93.62 193 GLY A O 1
ATOM 1627 N N . MET A 1 194 ? -4.430 -1.360 13.419 1.00 94.06 194 MET A N 1
ATOM 1628 C CA . MET A 1 194 ? -5.633 -1.859 12.747 1.00 94.06 194 MET A CA 1
ATOM 1629 C C . MET A 1 194 ? -6.526 -0.733 12.215 1.00 94.06 194 MET A C 1
ATOM 1631 O O . MET A 1 194 ? -6.968 -0.802 11.067 1.00 94.06 194 MET A O 1
ATOM 1635 N N . ILE A 1 195 ? -6.770 0.314 13.010 1.00 96.31 195 ILE A N 1
ATOM 1636 C CA . ILE A 1 195 ? -7.554 1.481 12.582 1.00 96.31 195 ILE A CA 1
ATOM 1637 C C . ILE A 1 195 ? -6.861 2.175 11.408 1.00 96.31 195 ILE A C 1
ATOM 1639 O O . ILE A 1 195 ? -7.515 2.448 10.402 1.00 96.31 195 ILE A O 1
ATOM 1643 N N . SER A 1 196 ? -5.551 2.410 11.514 1.00 94.44 196 SER A N 1
ATOM 1644 C CA . SER A 1 196 ? -4.763 3.098 10.484 1.00 94.44 196 SER A CA 1
ATOM 1645 C C . SER A 1 196 ? -4.795 2.347 9.158 1.00 94.44 196 SER A C 1
ATOM 1647 O O . SER A 1 196 ? -5.158 2.914 8.133 1.00 94.44 196 SER A O 1
ATOM 1649 N N . LEU A 1 197 ? -4.522 1.040 9.177 1.00 91.12 197 LEU A N 1
ATOM 1650 C CA . LEU A 1 197 ? -4.570 0.219 7.969 1.00 91.12 197 LEU A CA 1
ATOM 1651 C C . LEU A 1 197 ? -5.971 0.198 7.349 1.00 91.12 197 LEU A C 1
ATOM 1653 O O . LEU A 1 197 ? -6.120 0.334 6.133 1.00 91.12 197 LEU A O 1
ATOM 1657 N N . SER A 1 198 ? -6.997 0.014 8.182 1.00 93.62 198 SER A N 1
ATOM 1658 C CA . SER A 1 198 ? -8.379 -0.121 7.720 1.00 93.62 198 SER A CA 1
ATOM 1659 C C . SER A 1 198 ? -8.875 1.168 7.080 1.00 93.62 198 SER A C 1
ATOM 1661 O O . SER A 1 198 ? -9.401 1.136 5.970 1.00 93.62 198 SER A O 1
ATOM 1663 N N . ILE A 1 199 ? -8.670 2.312 7.739 1.00 92.75 199 ILE A N 1
ATOM 1664 C CA . ILE A 1 199 ? -9.142 3.597 7.223 1.00 92.75 199 ILE A CA 1
ATOM 1665 C C . ILE A 1 199 ? -8.388 4.001 5.952 1.00 92.75 199 ILE A C 1
ATOM 1667 O O . ILE A 1 199 ? -9.001 4.523 5.024 1.00 92.75 199 ILE A O 1
ATOM 1671 N N . THR A 1 200 ? -7.092 3.690 5.851 1.00 89.94 200 THR A N 1
ATOM 1672 C CA . THR A 1 200 ? -6.306 3.928 4.633 1.00 89.94 200 THR A CA 1
ATOM 1673 C C . THR A 1 200 ? -6.787 3.072 3.466 1.00 89.94 200 THR A C 1
ATOM 1675 O O . THR A 1 200 ? -6.962 3.601 2.371 1.00 89.94 200 THR A O 1
ATOM 1678 N N . LYS A 1 201 ? -7.081 1.783 3.685 1.00 86.44 201 LYS A N 1
ATOM 1679 C CA . LYS A 1 201 ? -7.668 0.917 2.646 1.00 86.44 201 LYS A CA 1
ATOM 1680 C C . LYS A 1 201 ? -9.026 1.428 2.177 1.00 86.44 201 LYS A C 1
ATOM 1682 O O . LYS A 1 201 ? -9.268 1.496 0.974 1.00 86.44 201 LYS A O 1
ATOM 1687 N N . LEU A 1 202 ? -9.890 1.825 3.113 1.00 88.62 202 LEU A N 1
ATOM 1688 C CA . LEU A 1 202 ? -11.185 2.424 2.785 1.00 88.62 202 LEU A CA 1
ATOM 1689 C C . LEU A 1 202 ? -11.009 3.707 1.972 1.00 88.62 202 LEU A C 1
ATOM 1691 O O . LEU A 1 202 ? -11.679 3.868 0.960 1.00 88.62 202 LEU A O 1
ATOM 1695 N N . ASN A 1 203 ? -10.064 4.569 2.347 1.00 87.38 203 ASN A N 1
ATOM 1696 C CA . ASN A 1 203 ? -9.757 5.789 1.606 1.00 87.38 203 ASN A CA 1
ATOM 1697 C C . ASN A 1 203 ? -9.294 5.513 0.170 1.00 87.38 203 ASN A C 1
ATOM 1699 O O . ASN A 1 203 ? -9.729 6.202 -0.753 1.00 87.38 203 ASN A O 1
ATOM 1703 N N . THR A 1 204 ? -8.450 4.498 -0.039 1.00 81.19 204 THR A N 1
ATOM 1704 C CA . THR A 1 204 ? -8.037 4.076 -1.385 1.00 81.19 204 THR A CA 1
ATOM 1705 C C . THR A 1 204 ? -9.235 3.608 -2.214 1.00 81.19 204 THR A C 1
ATOM 1707 O O . THR A 1 204 ? -9.383 4.039 -3.355 1.00 81.19 204 THR A O 1
ATOM 1710 N N . LEU A 1 205 ? -10.112 2.777 -1.641 1.00 79.94 205 LEU A N 1
ATOM 1711 C CA . LEU A 1 205 ? -11.300 2.261 -2.329 1.00 79.94 205 LEU A CA 1
ATOM 1712 C C . LEU A 1 205 ? -12.310 3.371 -2.645 1.00 79.94 205 LEU A C 1
ATOM 1714 O O . LEU A 1 205 ? -12.746 3.487 -3.785 1.00 79.94 205 LEU A O 1
ATOM 1718 N N . ILE A 1 206 ? -12.618 4.229 -1.670 1.00 82.62 206 ILE A N 1
ATOM 1719 C CA . ILE A 1 206 ? -13.510 5.383 -1.838 1.00 82.62 206 ILE A CA 1
ATOM 1720 C C . ILE A 1 206 ? -12.957 6.320 -2.911 1.00 82.62 206 ILE A C 1
ATOM 1722 O O . ILE A 1 206 ? -13.679 6.699 -3.820 1.00 82.62 206 ILE A O 1
ATOM 1726 N N . THR A 1 207 ? -11.663 6.652 -2.867 1.00 77.06 207 THR A N 1
ATOM 1727 C CA . THR A 1 207 ? -11.057 7.554 -3.862 1.00 77.06 207 THR A CA 1
ATOM 1728 C C . THR A 1 207 ? -11.093 6.964 -5.274 1.00 77.06 207 THR A C 1
ATOM 1730 O O . THR A 1 207 ? -11.227 7.721 -6.233 1.00 77.06 207 THR A O 1
ATOM 1733 N N . LYS A 1 208 ? -10.971 5.636 -5.405 1.00 71.81 208 LYS A N 1
ATOM 1734 C CA . LYS A 1 208 ? -10.981 4.944 -6.698 1.00 71.81 208 LYS A CA 1
ATOM 1735 C C . LYS A 1 208 ? -12.391 4.806 -7.283 1.00 71.81 208 LYS A C 1
ATOM 1737 O O . LYS A 1 208 ? -12.548 4.975 -8.485 1.00 71.81 208 LYS A O 1
ATOM 1742 N N . TYR A 1 209 ? -13.389 4.501 -6.454 1.00 72.50 209 TYR A N 1
ATOM 1743 C CA . TYR A 1 209 ? -14.715 4.074 -6.924 1.00 72.50 209 TYR A CA 1
ATOM 1744 C C . TYR A 1 209 ? -15.861 5.043 -6.594 1.00 72.50 209 TYR A C 1
ATOM 1746 O O . TYR A 1 209 ? -16.955 4.880 -7.122 1.00 72.50 209 TYR A O 1
ATOM 1754 N N . TYR A 1 210 ? -15.641 6.057 -5.753 1.00 72.31 210 TYR A N 1
ATOM 1755 C CA . TYR A 1 210 ? -16.673 7.007 -5.335 1.00 72.31 210 TYR A CA 1
ATOM 1756 C C . TYR A 1 210 ? -16.220 8.452 -5.564 1.00 72.31 210 TYR A C 1
ATOM 1758 O O . TYR A 1 210 ? -15.307 8.959 -4.907 1.00 72.31 210 TYR A O 1
ATOM 1766 N N . ASN A 1 211 ? -16.863 9.149 -6.503 1.00 61.94 211 ASN A N 1
ATOM 1767 C CA . ASN A 1 211 ? -16.383 10.451 -6.967 1.00 61.94 211 ASN A CA 1
ATOM 1768 C C . ASN A 1 211 ? -17.460 11.555 -6.908 1.00 61.94 211 ASN A C 1
ATOM 1770 O O . ASN A 1 211 ? -17.737 12.279 -7.861 1.00 61.94 211 ASN A O 1
ATOM 1774 N N . HIS A 1 212 ? -18.043 11.714 -5.716 1.00 63.94 212 HIS A N 1
ATOM 1775 C CA . HIS A 1 212 ? -18.934 12.825 -5.378 1.00 63.94 212 HIS A CA 1
ATOM 1776 C C . HIS A 1 212 ? -18.157 13.968 -4.691 1.00 63.94 212 HIS A C 1
ATOM 1778 O O . HIS A 1 212 ? -17.778 13.851 -3.524 1.00 63.94 212 HIS A O 1
ATOM 1784 N N . LYS A 1 213 ? -17.934 15.094 -5.391 1.00 62.12 213 LYS A N 1
ATOM 1785 C CA . LYS A 1 213 ? -17.019 16.185 -4.969 1.00 62.12 213 LYS A CA 1
ATOM 1786 C C . LYS A 1 213 ? -17.311 16.786 -3.581 1.00 62.12 213 LYS A C 1
ATOM 1788 O O . LYS A 1 213 ? -16.374 16.978 -2.816 1.00 62.12 213 LYS A O 1
ATOM 1793 N N . LEU A 1 214 ? -18.572 17.064 -3.232 1.00 56.06 214 LEU A N 1
ATOM 1794 C CA . LEU A 1 214 ? -18.916 17.758 -1.971 1.00 56.06 214 LEU A CA 1
ATOM 1795 C C . LEU A 1 214 ? -18.657 16.903 -0.717 1.00 56.06 214 LEU A C 1
ATOM 1797 O O . LEU A 1 214 ? -17.951 17.322 0.196 1.00 56.06 214 LEU A O 1
ATOM 1801 N N . ILE A 1 215 ? -19.157 15.666 -0.713 1.00 66.06 215 ILE A N 1
ATOM 1802 C CA . ILE A 1 215 ? -18.970 14.682 0.370 1.00 66.06 215 ILE A CA 1
ATOM 1803 C C . ILE A 1 215 ? -17.476 14.356 0.586 1.00 66.06 215 ILE A C 1
ATOM 1805 O O . ILE A 1 215 ? -17.034 14.052 1.694 1.00 66.06 215 ILE A O 1
ATOM 1809 N N . LYS A 1 216 ? -16.673 14.466 -0.475 1.00 69.88 216 LYS A N 1
ATOM 1810 C CA . LYS A 1 216 ? -15.250 14.129 -0.488 1.00 69.88 216 LYS A CA 1
ATOM 1811 C C . LYS A 1 216 ? -14.402 15.058 0.396 1.00 69.88 216 LYS A C 1
ATOM 1813 O O . LYS A 1 216 ? -13.470 14.580 1.039 1.00 69.88 216 LYS A O 1
ATOM 1818 N N . THR A 1 217 ? -14.735 16.347 0.501 1.00 80.00 217 THR A N 1
ATOM 1819 C CA . THR A 1 217 ? -13.962 17.311 1.314 1.00 80.00 217 THR A CA 1
ATOM 1820 C C . THR A 1 217 ? -14.111 17.059 2.817 1.00 80.00 217 THR A C 1
ATOM 1822 O O . THR A 1 217 ? -13.114 16.984 3.543 1.00 80.00 217 THR A O 1
ATOM 1825 N N . GLU A 1 218 ? -15.343 16.877 3.300 1.00 84.56 218 GLU A N 1
ATOM 1826 C CA . GLU A 1 218 ? -15.603 16.593 4.719 1.00 84.56 218 GLU A CA 1
ATOM 1827 C C . GLU A 1 218 ? -15.043 15.225 5.125 1.00 84.56 218 GLU A C 1
ATOM 1829 O O . GLU A 1 218 ? -14.437 15.075 6.194 1.00 84.56 218 GLU A O 1
ATOM 1834 N N . TYR A 1 219 ? -15.172 14.242 4.234 1.00 88.19 219 TYR A N 1
ATOM 1835 C CA . TYR A 1 219 ? -14.561 12.932 4.388 1.00 88.19 219 TYR A CA 1
ATOM 1836 C C . TYR A 1 219 ? -13.038 13.020 4.547 1.00 88.19 219 TYR A C 1
ATOM 1838 O O . TYR A 1 219 ? -12.505 12.502 5.530 1.00 88.19 219 TYR A O 1
ATOM 1846 N N . TYR A 1 220 ? -12.330 13.706 3.640 1.00 87.50 220 TYR A N 1
ATOM 1847 C CA . TYR A 1 220 ? -10.873 13.838 3.733 1.00 87.50 220 TYR A CA 1
ATOM 1848 C C . TYR A 1 220 ? -10.437 14.578 4.996 1.00 87.50 220 TYR A C 1
ATOM 1850 O O . TYR A 1 220 ? -9.488 14.151 5.651 1.00 87.50 220 TYR A O 1
ATOM 1858 N N . THR A 1 221 ? -11.168 15.622 5.392 1.00 89.75 221 THR A N 1
ATOM 1859 C CA . THR A 1 221 ? -10.918 16.327 6.658 1.00 89.75 221 THR A CA 1
ATOM 1860 C C . THR A 1 221 ? -11.057 15.382 7.857 1.00 89.75 221 THR A C 1
ATOM 1862 O O . THR A 1 221 ? -10.244 15.395 8.783 1.00 89.75 221 THR A O 1
ATOM 1865 N N . SER A 1 222 ? -12.076 14.523 7.839 1.00 92.56 222 SER A N 1
ATOM 1866 C CA . SER A 1 222 ? -12.338 13.536 8.891 1.00 92.56 222 SER A CA 1
ATOM 1867 C C . SER A 1 222 ? -11.283 12.423 8.925 1.00 92.56 222 SER A C 1
ATOM 1869 O O . SER A 1 222 ? -10.822 12.042 10.003 1.00 92.56 222 SER A O 1
ATOM 1871 N N . PHE A 1 223 ? -10.855 11.950 7.754 1.00 92.38 223 PHE A N 1
ATOM 1872 C CA . PHE A 1 223 ? -9.762 10.996 7.571 1.00 92.38 223 PHE A CA 1
ATOM 1873 C C . PHE A 1 223 ? -8.437 11.543 8.120 1.00 92.38 223 PHE A C 1
ATOM 1875 O O . PHE A 1 223 ? -7.795 10.890 8.948 1.00 92.38 223 PHE A O 1
ATOM 1882 N N . GLU A 1 224 ? -8.064 12.767 7.729 1.00 92.06 224 GLU A N 1
ATOM 1883 C CA . GLU A 1 224 ? -6.864 13.445 8.226 1.00 92.06 224 GLU A CA 1
ATOM 1884 C C . GLU A 1 224 ? -6.916 13.604 9.748 1.00 92.06 224 GLU A C 1
ATOM 1886 O O . GLU A 1 224 ? -5.953 13.271 10.436 1.00 92.06 224 GLU A O 1
ATOM 1891 N N . ARG A 1 225 ? -8.051 14.054 10.300 1.00 93.06 225 ARG A N 1
ATOM 1892 C CA . ARG A 1 225 ? -8.230 14.253 11.747 1.00 93.06 225 ARG A CA 1
ATOM 1893 C C . ARG A 1 225 ? -7.952 12.980 12.547 1.00 93.06 225 ARG A C 1
ATOM 1895 O O . ARG A 1 225 ? -7.283 13.047 13.581 1.00 93.06 225 ARG A O 1
ATOM 1902 N N . ILE A 1 226 ? -8.457 11.834 12.084 1.00 94.81 226 ILE A N 1
ATOM 1903 C CA . ILE A 1 226 ? -8.232 10.539 12.740 1.00 94.81 226 ILE A CA 1
ATOM 1904 C C . ILE A 1 226 ? -6.743 10.183 12.696 1.00 94.81 226 ILE A C 1
ATOM 1906 O O . ILE A 1 226 ? -6.155 9.916 13.744 1.00 94.81 226 ILE A O 1
ATOM 1910 N N . LEU A 1 227 ? -6.115 10.231 11.517 1.00 94.81 227 LEU A N 1
ATOM 1911 C CA . LEU A 1 227 ? -4.711 9.840 11.357 1.00 94.81 227 LEU A CA 1
ATOM 1912 C C . LEU A 1 227 ? -3.742 10.785 12.068 1.00 94.81 227 LEU A C 1
ATOM 1914 O O . LEU A 1 227 ? -2.804 10.318 12.708 1.00 94.81 227 LEU A O 1
ATOM 1918 N N . LYS A 1 228 ? -4.004 12.094 12.061 1.00 94.56 228 LYS A N 1
ATOM 1919 C CA . LYS A 1 228 ? -3.234 13.078 12.829 1.00 94.56 228 LYS A CA 1
ATOM 1920 C C . LYS A 1 228 ? -3.306 12.799 14.326 1.00 94.56 228 LYS A C 1
ATOM 1922 O O . LYS A 1 228 ? -2.299 12.896 15.024 1.00 94.56 228 LYS A O 1
ATOM 1927 N N . ARG A 1 229 ? -4.479 12.418 14.846 1.00 94.94 229 ARG A N 1
ATOM 1928 C CA . ARG A 1 229 ? -4.586 12.036 16.258 1.00 94.94 229 ARG A CA 1
ATOM 1929 C C . ARG A 1 229 ? -3.829 10.744 16.554 1.00 94.94 229 ARG A C 1
ATOM 1931 O O . ARG A 1 229 ? -3.157 10.693 17.577 1.00 94.94 229 ARG A O 1
ATOM 1938 N N . ILE A 1 230 ? -3.914 9.738 15.685 1.00 95.25 230 ILE A N 1
ATOM 1939 C CA . ILE A 1 230 ? -3.142 8.496 15.835 1.00 95.25 230 ILE A CA 1
ATOM 1940 C C . ILE A 1 230 ? -1.637 8.795 15.844 1.00 95.25 230 ILE A C 1
ATOM 1942 O O . ILE A 1 230 ? -0.938 8.321 16.736 1.00 95.25 230 ILE A O 1
ATOM 1946 N N . ALA A 1 231 ? -1.157 9.634 14.922 1.00 94.44 231 ALA A N 1
ATOM 1947 C CA . ALA A 1 231 ? 0.239 10.060 14.851 1.00 94.44 231 ALA A CA 1
ATOM 1948 C C . ALA A 1 231 ? 0.709 10.739 16.146 1.00 94.44 231 ALA A C 1
ATOM 1950 O O . ALA A 1 231 ? 1.804 10.462 16.614 1.00 94.44 231 ALA A O 1
ATOM 1951 N N . ASN A 1 232 ? -0.135 11.563 16.772 1.00 93.56 232 ASN A N 1
ATOM 1952 C CA . ASN A 1 232 ? 0.189 12.207 18.050 1.00 93.56 232 ASN A CA 1
ATOM 1953 C C . ASN A 1 232 ? 0.211 11.231 19.241 1.00 93.56 232 ASN A C 1
ATOM 1955 O O . ASN A 1 232 ? 0.859 11.498 20.248 1.00 93.56 232 ASN A O 1
ATOM 1959 N N . GLU A 1 233 ? -0.527 10.123 19.161 1.00 94.12 233 GLU A N 1
ATOM 1960 C CA . GLU A 1 233 ? -0.623 9.124 20.232 1.00 94.12 233 GLU A CA 1
ATOM 1961 C C . GLU A 1 233 ? 0.447 8.029 20.128 1.00 94.12 233 GLU A C 1
ATOM 1963 O O . GLU A 1 233 ? 0.812 7.439 21.151 1.00 94.12 233 GLU A O 1
ATOM 1968 N N . ALA A 1 234 ? 0.943 7.754 18.917 1.00 93.19 234 ALA A N 1
ATOM 1969 C CA . ALA A 1 234 ? 1.903 6.690 18.638 1.00 93.19 234 ALA A CA 1
ATOM 1970 C C . ALA A 1 234 ? 3.231 6.817 19.417 1.00 93.19 234 ALA A C 1
ATOM 1972 O O . ALA A 1 234 ? 3.621 5.803 19.998 1.00 93.19 234 ALA A O 1
ATOM 1973 N N . PRO A 1 235 ? 3.878 8.002 19.551 1.00 92.19 235 PRO A N 1
ATOM 1974 C CA . PRO A 1 235 ? 5.166 8.144 20.241 1.00 92.19 235 PRO A CA 1
ATOM 1975 C C . PRO A 1 235 ? 5.177 7.568 21.659 1.00 92.19 235 PRO A C 1
ATOM 1977 O O . PRO A 1 235 ? 6.081 6.832 22.037 1.00 92.19 235 PRO A O 1
ATOM 1980 N N . SER A 1 236 ? 4.110 7.815 22.426 1.00 90.94 236 SER A N 1
ATOM 1981 C CA . SER A 1 236 ? 3.965 7.311 23.802 1.00 90.94 236 SER A CA 1
ATOM 1982 C C . SER A 1 236 ? 3.831 5.786 23.913 1.00 90.94 236 SER A C 1
ATOM 1984 O O . SER A 1 236 ? 3.881 5.242 25.015 1.00 90.94 236 SER A O 1
ATOM 1986 N N . LYS A 1 237 ? 3.616 5.098 22.788 1.00 94.06 237 LYS A N 1
ATOM 1987 C CA . LYS A 1 237 ? 3.324 3.664 22.715 1.00 94.06 237 LYS A CA 1
ATOM 1988 C C . LYS A 1 237 ? 4.320 2.902 21.828 1.00 94.06 237 LYS A C 1
ATOM 1990 O O . LYS A 1 237 ? 4.167 1.686 21.722 1.00 94.06 237 LYS A O 1
ATOM 1995 N N . LEU A 1 238 ? 5.314 3.584 21.234 1.00 93.31 238 LEU A N 1
ATOM 1996 C CA . LEU A 1 238 ? 6.301 3.035 20.282 1.00 93.31 238 LEU A CA 1
ATOM 1997 C C . LEU A 1 238 ? 6.911 1.691 20.712 1.00 93.31 238 LEU A C 1
ATOM 1999 O O . LEU A 1 238 ? 6.794 0.750 19.926 1.00 93.31 238 LEU A O 1
ATOM 2003 N N . PRO A 1 239 ? 7.388 1.515 21.963 1.00 92.62 239 PRO A N 1
ATOM 2004 C CA . PRO A 1 239 ? 8.024 0.260 22.375 1.00 92.62 239 PRO A CA 1
ATOM 2005 C C . PRO A 1 239 ? 7.124 -0.979 22.242 1.00 92.62 239 PRO A C 1
ATOM 2007 O O . PRO A 1 239 ? 7.608 -2.102 22.085 1.00 92.62 239 PRO A O 1
ATOM 2010 N N . PHE A 1 240 ? 5.802 -0.779 22.304 1.00 94.69 240 PHE A N 1
ATOM 2011 C CA . PHE A 1 240 ? 4.791 -1.835 22.243 1.00 94.69 240 PHE A CA 1
ATOM 2012 C C . PHE A 1 240 ? 4.284 -2.122 20.823 1.00 94.69 240 PHE A C 1
ATOM 2014 O O . PHE A 1 240 ? 3.424 -2.987 20.650 1.00 94.69 240 PHE A O 1
ATOM 2021 N N . PHE A 1 241 ? 4.741 -1.383 19.810 1.00 95.12 241 PHE A N 1
ATOM 2022 C CA . PHE A 1 241 ? 4.392 -1.680 18.424 1.00 95.12 241 PHE A CA 1
ATOM 2023 C C . PHE A 1 241 ? 5.189 -2.881 17.920 1.00 95.12 241 PHE A C 1
ATOM 2025 O O . PHE A 1 241 ? 6.411 -2.926 18.039 1.00 95.12 241 PHE A O 1
ATOM 2032 N N . GLY A 1 242 ? 4.494 -3.850 17.325 1.00 93.50 242 GLY A N 1
ATOM 2033 C CA . GLY A 1 242 ? 5.132 -4.842 16.474 1.00 93.50 242 GLY A CA 1
ATOM 2034 C C . GLY A 1 242 ? 5.387 -4.272 15.080 1.00 93.50 242 GLY A C 1
ATOM 2035 O O . GLY A 1 242 ? 4.834 -3.241 14.689 1.00 93.50 242 GLY A O 1
ATOM 2036 N N . ILE A 1 243 ? 6.197 -4.983 14.298 1.00 93.81 243 ILE A N 1
ATOM 2037 C CA . ILE A 1 243 ? 6.453 -4.656 12.887 1.00 93.81 243 ILE A CA 1
ATOM 2038 C C . ILE A 1 243 ? 5.154 -4.495 12.071 1.00 93.81 243 ILE A C 1
ATOM 2040 O O . ILE A 1 243 ? 5.072 -3.521 11.320 1.00 93.81 243 ILE A O 1
ATOM 2044 N N . PRO A 1 244 ? 4.115 -5.347 12.225 1.00 92.12 244 PRO A N 1
ATOM 2045 C CA . PRO A 1 244 ? 2.867 -5.176 11.481 1.00 92.12 244 PRO A CA 1
ATOM 2046 C C . PRO A 1 244 ? 2.174 -3.844 11.786 1.00 92.12 244 PRO A C 1
ATOM 2048 O O . PRO A 1 244 ? 1.671 -3.169 10.885 1.00 92.12 244 PRO A O 1
ATOM 2051 N N . GLU A 1 245 ? 2.152 -3.429 13.056 1.00 96.06 245 GLU A N 1
ATOM 2052 C CA . GLU A 1 245 ? 1.540 -2.164 13.447 1.00 96.06 245 GLU A CA 1
ATOM 2053 C C . GLU A 1 245 ? 2.363 -0.952 12.982 1.00 96.06 245 GLU A C 1
ATOM 2055 O O . GLU A 1 245 ? 1.774 0.034 12.528 1.00 96.06 245 GLU A O 1
ATOM 2060 N N . LEU A 1 246 ? 3.700 -1.028 13.029 1.00 96.44 246 LEU A N 1
ATOM 2061 C CA . LEU A 1 246 ? 4.581 -0.003 12.454 1.00 96.44 246 LEU A CA 1
ATOM 2062 C C . LEU A 1 246 ? 4.337 0.137 10.946 1.00 96.44 246 LEU A C 1
ATOM 2064 O O . LEU A 1 246 ? 4.167 1.251 10.447 1.00 96.44 246 LEU A O 1
ATOM 2068 N N . ALA A 1 247 ? 4.267 -0.982 10.218 1.00 91.75 247 ALA A N 1
ATOM 2069 C CA . ALA A 1 247 ? 4.021 -1.012 8.777 1.00 91.75 247 ALA A CA 1
ATOM 2070 C C . ALA A 1 247 ? 2.661 -0.407 8.410 1.00 91.75 247 ALA A C 1
ATOM 2072 O O . ALA A 1 247 ? 2.563 0.389 7.473 1.00 91.75 247 ALA A O 1
ATOM 2073 N N . ALA A 1 248 ? 1.620 -0.735 9.177 1.00 91.62 248 ALA A N 1
ATOM 2074 C CA . ALA A 1 248 ? 0.288 -0.168 9.015 1.00 91.62 248 ALA A CA 1
ATOM 2075 C C . ALA A 1 248 ? 0.269 1.356 9.205 1.00 91.62 248 ALA A C 1
ATOM 2077 O O . ALA A 1 248 ? -0.340 2.071 8.404 1.00 91.62 248 ALA A O 1
ATOM 2078 N N . LEU A 1 249 ? 0.946 1.860 10.242 1.00 95.69 249 LEU A N 1
ATOM 2079 C CA . LEU A 1 249 ? 1.067 3.296 10.488 1.00 95.69 249 LEU A CA 1
ATOM 2080 C C . LEU A 1 249 ? 1.858 3.995 9.385 1.00 95.69 249 LEU A C 1
ATOM 2082 O O . LEU A 1 249 ? 1.406 5.016 8.868 1.00 95.69 249 LEU A O 1
ATOM 2086 N N . ALA A 1 250 ? 2.999 3.436 8.981 1.00 94.38 250 ALA A N 1
ATOM 2087 C CA . ALA A 1 250 ? 3.814 4.017 7.924 1.00 94.38 250 ALA A CA 1
ATOM 2088 C C . ALA A 1 250 ? 3.048 4.095 6.598 1.00 94.38 250 ALA A C 1
ATOM 2090 O O . ALA A 1 250 ? 3.066 5.127 5.922 1.00 94.38 250 ALA A O 1
ATOM 2091 N N . LEU A 1 251 ? 2.298 3.046 6.250 1.00 88.88 251 LEU A N 1
ATOM 2092 C CA . LEU A 1 251 ? 1.440 3.046 5.068 1.00 88.88 251 LEU A CA 1
ATOM 2093 C C . LEU A 1 251 ? 0.371 4.143 5.142 1.00 88.88 251 LEU A C 1
ATOM 2095 O O . LEU A 1 251 ? 0.135 4.841 4.156 1.00 88.88 251 LEU A O 1
ATOM 2099 N N . ALA A 1 252 ? -0.260 4.316 6.305 1.00 91.12 252 ALA A N 1
ATOM 2100 C CA . ALA A 1 252 ? -1.292 5.327 6.491 1.00 91.12 252 ALA A CA 1
ATOM 2101 C C . ALA A 1 252 ? -0.743 6.756 6.381 1.00 91.12 252 ALA A C 1
ATOM 2103 O O . ALA A 1 252 ? -1.326 7.593 5.692 1.00 91.12 252 ALA A O 1
ATOM 2104 N N . LEU A 1 253 ? 0.399 7.021 7.015 1.00 92.50 253 LEU A N 1
ATOM 2105 C CA . LEU A 1 253 ? 1.034 8.339 7.065 1.00 92.50 253 LEU A CA 1
ATOM 2106 C C . LEU A 1 253 ? 1.745 8.715 5.755 1.00 92.50 253 LEU A C 1
ATOM 2108 O O . LEU A 1 253 ? 1.832 9.894 5.410 1.00 92.50 253 LEU A O 1
ATOM 2112 N N . SER A 1 254 ? 2.192 7.724 4.981 1.00 89.19 254 SER A N 1
ATOM 2113 C CA . SER A 1 254 ? 2.810 7.928 3.663 1.00 89.19 254 SER A CA 1
ATOM 2114 C C . SER A 1 254 ? 1.816 8.135 2.518 1.00 89.19 254 SER A C 1
ATOM 2116 O O . SER A 1 254 ? 2.231 8.365 1.380 1.00 89.19 254 SER A O 1
ATOM 2118 N N . HIS A 1 255 ? 0.509 8.049 2.780 1.00 81.94 255 HIS A N 1
ATOM 2119 C CA . HIS A 1 255 ? -0.507 8.247 1.752 1.00 81.94 255 HIS A CA 1
ATOM 2120 C C . HIS A 1 255 ? -0.392 9.660 1.145 1.00 81.94 255 HIS A C 1
ATOM 2122 O O . HIS A 1 255 ? -0.199 10.628 1.875 1.00 81.94 255 HIS A O 1
ATOM 2128 N N . ASN A 1 256 ? -0.530 9.790 -0.183 1.00 63.94 256 ASN A N 1
ATOM 2129 C CA . ASN A 1 256 ? -0.138 10.988 -0.956 1.00 63.94 256 ASN A CA 1
ATOM 2130 C C . ASN A 1 256 ? -0.714 12.326 -0.456 1.00 63.94 256 ASN A C 1
ATOM 2132 O O . ASN A 1 256 ? -0.085 13.362 -0.631 1.00 63.94 256 ASN A O 1
ATOM 2136 N N . ASN A 1 257 ? -1.888 12.310 0.176 1.00 71.25 257 ASN A N 1
ATOM 2137 C CA . ASN A 1 257 ? -2.525 13.521 0.700 1.00 71.25 257 ASN A CA 1
ATOM 2138 C C . ASN A 1 257 ? -1.943 13.961 2.053 1.00 71.25 257 ASN A C 1
ATOM 2140 O O . ASN A 1 257 ? -2.199 15.078 2.479 1.00 71.25 257 ASN A O 1
ATOM 2144 N N . LEU A 1 258 ? -1.202 13.084 2.740 1.00 77.00 258 LEU A N 1
ATOM 2145 C CA . LEU A 1 258 ? -0.717 13.297 4.103 1.00 77.00 258 LEU A CA 1
ATOM 2146 C C . LEU A 1 258 ? 0.803 13.436 4.206 1.00 77.00 258 LEU A C 1
ATOM 2148 O O . LEU A 1 258 ? 1.295 14.098 5.118 1.00 77.00 258 LEU A O 1
ATOM 2152 N N . SER A 1 259 ? 1.554 12.831 3.284 1.00 75.19 259 SER A N 1
ATOM 2153 C CA . SER A 1 259 ? 3.023 12.821 3.320 1.00 75.19 259 SER A CA 1
ATOM 2154 C C . SER A 1 259 ? 3.660 14.207 3.153 1.00 75.19 259 SER A C 1
ATOM 2156 O O . SER A 1 259 ? 4.822 14.403 3.512 1.00 75.19 259 SER A O 1
ATOM 2158 N N . SER A 1 260 ? 2.912 15.188 2.643 1.00 79.50 260 SER A N 1
ATOM 2159 C CA . SER A 1 260 ? 3.339 16.587 2.547 1.00 79.50 260 SER A CA 1
ATOM 2160 C C . SER A 1 260 ? 3.328 17.310 3.897 1.00 79.50 260 SER A C 1
ATOM 2162 O O . SER A 1 260 ? 4.078 18.273 4.072 1.00 79.50 260 SER A O 1
ATOM 2164 N N . PHE A 1 261 ? 2.536 16.852 4.871 1.00 86.00 261 PHE A N 1
ATOM 2165 C CA . PHE A 1 261 ? 2.437 17.519 6.162 1.00 86.00 261 PHE A CA 1
ATOM 2166 C C . PHE A 1 261 ? 3.639 17.226 7.063 1.00 86.00 261 PHE A C 1
ATOM 2168 O O . PHE A 1 261 ? 4.052 16.079 7.245 1.00 86.00 261 PHE A O 1
ATOM 2175 N N . ALA A 1 262 ? 4.143 18.271 7.725 1.00 86.81 262 ALA A N 1
ATOM 2176 C CA . ALA A 1 262 ? 5.274 18.169 8.647 1.00 86.81 262 ALA A CA 1
ATOM 2177 C C . ALA A 1 262 ? 5.025 17.177 9.799 1.00 86.81 262 ALA A C 1
ATOM 2179 O O . ALA A 1 262 ? 5.919 16.412 10.152 1.00 86.81 262 ALA A O 1
ATOM 2180 N N . TRP A 1 263 ? 3.803 17.140 10.345 1.00 90.31 263 TRP A N 1
ATOM 2181 C CA . TRP A 1 263 ? 3.445 16.220 11.432 1.00 90.31 263 TRP A CA 1
ATOM 2182 C C . TRP A 1 263 ? 3.517 14.749 11.001 1.00 90.31 263 TRP A C 1
ATOM 2184 O O . TRP A 1 263 ? 3.918 13.903 11.795 1.00 90.31 263 TRP A O 1
ATOM 2194 N N . SER A 1 264 ? 3.175 14.448 9.744 1.00 90.69 264 SER A N 1
ATOM 2195 C CA . SER A 1 264 ? 3.248 13.087 9.208 1.00 90.69 264 SER A CA 1
ATOM 2196 C C . SER A 1 264 ? 4.705 12.649 9.060 1.00 90.69 264 SER A C 1
ATOM 2198 O O . SER A 1 264 ? 5.082 11.570 9.514 1.00 90.69 264 SER A O 1
ATOM 2200 N N . LYS A 1 265 ? 5.558 13.526 8.513 1.00 89.81 265 LY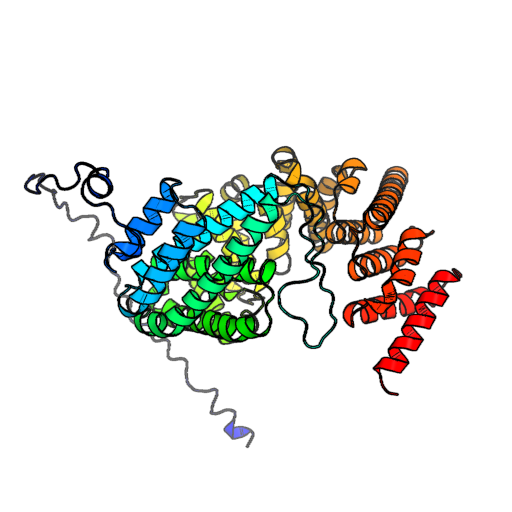S A N 1
ATOM 2201 C CA . LYS A 1 265 ? 6.998 13.260 8.377 1.00 89.81 265 LYS A CA 1
ATOM 2202 C C . LYS A 1 265 ? 7.691 13.048 9.721 1.00 89.81 265 LYS A C 1
ATOM 2204 O O . LYS A 1 265 ? 8.516 12.147 9.821 1.00 89.81 265 LYS A O 1
ATOM 2209 N N . LEU A 1 266 ? 7.348 13.844 10.736 1.00 91.44 266 LEU A N 1
ATOM 2210 C CA . LEU A 1 266 ? 7.894 13.682 12.085 1.00 91.44 266 LEU A CA 1
ATOM 2211 C C . LEU A 1 266 ? 7.494 12.327 12.685 1.00 91.44 266 LEU A C 1
ATOM 2213 O O . LEU A 1 266 ? 8.356 11.580 13.128 1.00 91.44 266 LEU A O 1
ATOM 2217 N N . ALA A 1 267 ? 6.210 11.966 12.606 1.00 93.62 267 ALA A N 1
ATOM 2218 C CA . ALA A 1 267 ? 5.740 10.673 13.095 1.00 93.62 267 ALA A CA 1
ATOM 2219 C C . ALA A 1 267 ? 6.401 9.496 12.356 1.00 93.62 267 ALA A C 1
ATOM 2221 O O . ALA A 1 267 ? 6.798 8.519 12.981 1.00 93.62 267 ALA A O 1
ATOM 2222 N N . LEU A 1 268 ? 6.571 9.588 11.033 1.00 94.81 268 LEU A N 1
ATOM 2223 C CA . LEU A 1 268 ? 7.295 8.579 10.256 1.00 94.81 268 LEU A CA 1
ATOM 2224 C C . LEU A 1 268 ? 8.769 8.474 10.660 1.00 94.81 268 LEU A C 1
ATOM 2226 O O . LEU A 1 268 ? 9.314 7.372 10.684 1.00 94.81 268 LEU A O 1
ATOM 2230 N N . TYR A 1 269 ? 9.412 9.596 10.989 1.00 94.81 269 TYR A N 1
ATOM 2231 C CA . TYR A 1 269 ? 10.778 9.593 11.501 1.00 94.81 269 TYR A CA 1
ATOM 2232 C C . TYR A 1 269 ? 10.862 8.817 12.822 1.00 94.81 269 TYR A C 1
ATOM 2234 O O . TYR A 1 269 ? 11.679 7.904 12.927 1.00 94.81 269 TYR A O 1
ATOM 2242 N N . ASP A 1 270 ? 9.972 9.084 13.777 1.00 94.62 270 ASP A N 1
ATOM 2243 C CA . ASP A 1 270 ? 9.941 8.367 15.058 1.00 94.62 270 ASP A CA 1
ATOM 2244 C C . ASP A 1 270 ? 9.674 6.863 14.870 1.00 94.62 270 ASP A C 1
ATOM 2246 O O . ASP A 1 270 ? 10.377 6.023 15.432 1.00 94.62 270 ASP A O 1
ATOM 2250 N N . LEU A 1 271 ? 8.715 6.507 14.004 1.00 96.38 271 LEU A N 1
ATOM 2251 C CA . LEU A 1 271 ? 8.426 5.110 13.659 1.00 96.38 271 LEU A CA 1
ATOM 2252 C C . LEU A 1 271 ? 9.638 4.405 13.046 1.00 96.38 271 LEU A C 1
ATOM 2254 O O . LEU A 1 271 ? 9.829 3.211 13.258 1.00 96.38 271 LEU A O 1
ATOM 2258 N N . SER A 1 272 ? 10.449 5.125 12.270 1.00 96.06 272 SER A N 1
ATOM 2259 C CA . SER A 1 272 ? 11.626 4.551 11.618 1.00 96.06 272 SER A CA 1
ATOM 2260 C C . SER A 1 272 ? 12.745 4.215 12.592 1.00 96.06 272 SER A C 1
ATOM 2262 O O . SER A 1 272 ? 13.473 3.262 12.339 1.00 96.06 272 SER A O 1
ATOM 2264 N N . VAL A 1 273 ? 12.853 4.947 13.704 1.00 95.25 273 VAL A N 1
ATOM 2265 C CA . VAL A 1 273 ? 13.801 4.632 14.780 1.00 95.25 273 VAL A CA 1
ATOM 2266 C C . VAL A 1 273 ? 13.383 3.336 15.472 1.00 95.25 273 VAL A C 1
ATOM 2268 O O . VAL A 1 273 ? 14.173 2.404 15.522 1.00 95.25 273 VAL A O 1
ATOM 2271 N N . GLU A 1 274 ? 12.119 3.219 15.887 1.00 96.25 274 GLU A N 1
ATOM 2272 C CA . GLU A 1 274 ? 11.610 1.981 16.503 1.00 96.25 274 GLU A CA 1
ATOM 2273 C C . GLU A 1 274 ? 11.703 0.783 15.540 1.00 96.25 274 GLU A C 1
ATOM 2275 O O . GLU A 1 274 ? 12.009 -0.337 15.945 1.00 96.25 274 GLU A O 1
ATOM 2280 N N . MET A 1 275 ? 11.477 1.003 14.240 1.00 95.88 275 MET A N 1
ATOM 2281 C CA . MET A 1 275 ? 11.615 -0.046 13.231 1.00 95.88 275 MET A CA 1
ATOM 2282 C C . MET A 1 275 ? 13.049 -0.584 13.139 1.00 95.88 275 MET A C 1
ATOM 2284 O O . MET A 1 275 ? 13.219 -1.783 12.924 1.00 95.88 275 MET A O 1
ATOM 2288 N N . VAL A 1 276 ? 14.071 0.264 13.306 1.00 94.88 276 VAL A N 1
ATOM 2289 C CA . VAL A 1 276 ? 15.471 -0.191 13.361 1.00 94.88 276 VAL A CA 1
ATOM 2290 C C . VAL A 1 276 ? 15.658 -1.166 14.518 1.00 94.88 276 VAL A C 1
ATOM 2292 O O . VAL A 1 276 ? 16.100 -2.288 14.279 1.00 94.88 276 VAL A O 1
ATOM 2295 N N . ASP A 1 277 ? 15.211 -0.801 15.721 1.00 93.38 277 ASP A N 1
ATOM 2296 C CA . ASP A 1 277 ? 15.327 -1.656 16.908 1.00 93.38 277 ASP A CA 1
ATOM 2297 C C . ASP A 1 277 ? 14.625 -3.011 16.698 1.00 93.38 277 ASP A C 1
ATOM 2299 O O . ASP A 1 277 ? 15.156 -4.069 17.048 1.00 93.38 277 ASP A O 1
ATOM 2303 N N . LYS A 1 278 ? 13.440 -3.018 16.062 1.00 92.31 278 LYS A N 1
ATOM 2304 C CA . LYS A 1 278 ? 12.727 -4.268 15.740 1.00 92.31 278 LYS A CA 1
ATOM 2305 C C . LYS A 1 278 ? 13.461 -5.124 14.705 1.00 92.31 278 LYS A C 1
ATOM 2307 O O . LYS A 1 278 ? 13.440 -6.349 14.813 1.00 92.31 278 LYS A O 1
ATOM 2312 N N . LEU A 1 279 ? 14.088 -4.514 13.700 1.00 90.50 279 LEU A N 1
ATOM 2313 C CA . LEU A 1 279 ? 14.854 -5.239 12.683 1.00 90.50 279 LEU A CA 1
ATOM 2314 C C . LEU A 1 279 ? 16.142 -5.836 13.252 1.00 90.50 279 LEU A C 1
ATOM 2316 O O . LEU A 1 279 ? 16.492 -6.960 12.895 1.00 90.50 279 LEU A O 1
ATOM 2320 N N . GLU A 1 280 ? 16.825 -5.121 14.144 1.00 89.75 280 GLU A N 1
ATOM 2321 C CA . GLU A 1 280 ? 17.999 -5.638 14.848 1.00 89.75 280 GLU A CA 1
ATOM 2322 C C . GLU A 1 280 ? 17.642 -6.838 15.722 1.00 89.75 280 GLU A C 1
ATOM 2324 O O . GLU A 1 280 ? 18.311 -7.871 15.650 1.00 89.75 280 GLU A O 1
ATOM 2329 N N . LEU A 1 281 ? 16.540 -6.749 16.475 1.00 88.69 281 LEU A N 1
ATOM 2330 C CA . LEU A 1 281 ? 16.033 -7.870 17.264 1.00 88.69 281 LEU A CA 1
ATOM 2331 C C . LEU A 1 281 ? 15.754 -9.093 16.378 1.00 88.69 281 LEU A C 1
ATOM 2333 O O . LEU A 1 281 ? 16.212 -10.193 16.684 1.00 88.69 281 LEU A O 1
ATOM 2337 N N . LEU A 1 282 ? 15.078 -8.900 15.238 1.00 86.44 282 LEU A N 1
ATOM 2338 C CA . LEU A 1 282 ? 14.830 -9.980 14.278 1.00 86.44 282 LEU A CA 1
ATOM 2339 C C . LEU A 1 282 ? 16.120 -10.602 13.730 1.00 86.44 282 LEU A C 1
ATOM 2341 O O . LEU A 1 282 ? 16.165 -11.810 13.496 1.00 86.44 282 LEU A O 1
ATOM 2345 N N . LEU A 1 283 ? 17.160 -9.797 13.493 1.00 84.88 283 LEU A N 1
ATOM 2346 C CA . LEU A 1 283 ? 18.456 -10.295 13.034 1.00 84.88 283 LEU A CA 1
ATOM 2347 C C . LEU A 1 283 ? 19.146 -11.159 14.092 1.00 84.88 283 LEU A C 1
ATOM 2349 O O . LEU A 1 283 ? 19.717 -12.191 13.743 1.00 84.88 283 LEU A O 1
ATOM 2353 N N . VAL A 1 284 ? 19.079 -10.754 15.361 1.00 86.19 284 VAL A N 1
ATOM 2354 C CA . VAL A 1 284 ? 19.689 -11.481 16.483 1.00 86.19 284 VAL A CA 1
ATOM 2355 C C . VAL A 1 284 ? 18.938 -12.778 16.780 1.00 86.19 284 VAL A C 1
ATOM 2357 O O . VAL A 1 284 ? 19.562 -13.821 16.963 1.00 86.19 284 VAL A O 1
ATOM 2360 N N . GLU A 1 285 ? 17.607 -12.733 16.809 1.00 85.25 285 GLU A N 1
ATOM 2361 C CA . GLU A 1 285 ? 16.770 -13.881 17.177 1.00 85.25 285 GLU A CA 1
ATOM 2362 C C . GLU A 1 285 ? 16.564 -14.881 16.029 1.00 85.25 285 GLU A C 1
ATOM 2364 O O . GLU A 1 285 ? 16.124 -16.003 16.270 1.00 85.25 285 GLU A O 1
ATOM 2369 N N . GLN A 1 286 ? 16.871 -14.490 14.787 1.00 80.88 286 GLN A N 1
ATOM 2370 C CA . GLN A 1 286 ? 16.685 -15.290 13.567 1.00 80.88 286 GLN A CA 1
ATOM 2371 C C . GLN A 1 286 ? 15.241 -15.791 13.346 1.00 80.88 286 GLN A C 1
ATOM 2373 O O . GLN A 1 286 ? 15.001 -16.755 12.616 1.00 80.88 286 GLN A O 1
ATOM 2378 N N . GLN A 1 287 ? 14.247 -15.128 13.944 1.00 78.00 287 GLN A N 1
ATOM 2379 C CA . GLN A 1 287 ? 12.832 -15.500 13.849 1.00 78.00 287 GLN A CA 1
ATOM 2380 C C . GLN A 1 287 ? 12.153 -14.837 12.646 1.00 78.00 287 GLN A C 1
ATOM 2382 O O . GLN A 1 287 ? 11.311 -13.946 12.776 1.00 78.00 287 GLN A O 1
ATOM 2387 N N . TYR A 1 288 ? 12.511 -15.279 11.443 1.00 79.38 288 TYR A N 1
ATOM 2388 C CA . TYR A 1 288 ? 11.921 -14.754 10.215 1.00 79.38 288 TYR A CA 1
ATOM 2389 C C . TYR A 1 288 ? 10.651 -15.521 9.845 1.00 79.38 288 TYR A C 1
ATOM 2391 O O . TYR A 1 288 ? 10.670 -16.733 9.647 1.00 79.38 288 TYR A O 1
ATOM 2399 N N . THR A 1 289 ? 9.545 -14.800 9.676 1.00 80.31 289 THR A N 1
ATOM 2400 C CA . THR A 1 289 ? 8.372 -15.317 8.961 1.00 80.31 289 THR A CA 1
ATOM 2401 C C . THR A 1 289 ? 8.143 -14.477 7.714 1.00 80.31 289 THR A C 1
ATOM 2403 O O . THR A 1 289 ? 8.434 -13.278 7.705 1.00 80.31 289 THR A O 1
ATOM 2406 N N . SER A 1 290 ? 7.597 -15.085 6.661 1.00 75.25 290 SER A N 1
ATOM 2407 C CA . SER A 1 290 ? 7.270 -14.377 5.416 1.00 75.25 290 SER A CA 1
ATOM 2408 C C . SER A 1 290 ? 6.357 -13.169 5.659 1.00 75.25 290 SER A C 1
ATOM 2410 O O . SER A 1 290 ? 6.543 -12.123 5.046 1.00 75.25 290 SER A O 1
ATOM 2412 N N . ASN A 1 291 ? 5.420 -13.276 6.606 1.00 77.25 291 ASN A N 1
ATOM 2413 C CA . ASN A 1 291 ? 4.521 -12.184 6.981 1.00 77.25 291 ASN A CA 1
ATOM 2414 C C . ASN A 1 291 ? 5.267 -11.005 7.620 1.00 77.25 291 ASN A C 1
ATOM 2416 O O . ASN A 1 291 ? 5.107 -9.880 7.158 1.00 77.25 291 ASN A O 1
ATOM 2420 N N . LEU A 1 292 ? 6.123 -11.259 8.618 1.00 84.25 292 LEU A N 1
ATOM 2421 C CA . LEU A 1 292 ? 6.909 -10.198 9.265 1.00 84.25 292 LEU A CA 1
ATOM 2422 C C . LEU A 1 292 ? 7.844 -9.501 8.275 1.00 84.25 292 LEU A C 1
ATOM 2424 O O . LEU A 1 292 ? 7.993 -8.280 8.319 1.00 84.25 292 LEU A O 1
ATOM 2428 N N . LEU A 1 293 ? 8.442 -10.267 7.358 1.00 84.12 293 LEU A N 1
ATOM 2429 C CA . LEU A 1 293 ? 9.282 -9.707 6.310 1.00 84.12 293 LEU A CA 1
ATOM 2430 C C . LEU A 1 293 ? 8.461 -8.816 5.374 1.00 84.12 293 LEU A C 1
ATOM 2432 O O . LEU A 1 293 ? 8.839 -7.672 5.154 1.00 84.12 293 LEU A O 1
ATOM 2436 N N . ASN A 1 294 ? 7.311 -9.287 4.887 1.00 82.62 294 ASN A N 1
ATOM 2437 C CA . ASN A 1 294 ? 6.424 -8.493 4.033 1.00 82.62 294 ASN A CA 1
ATOM 2438 C C . ASN A 1 294 ? 5.976 -7.186 4.702 1.00 82.62 294 ASN A C 1
ATOM 2440 O O . ASN A 1 294 ? 5.945 -6.146 4.041 1.00 82.62 294 ASN A O 1
ATOM 2444 N N . ASP A 1 295 ? 5.682 -7.214 6.002 1.00 85.69 295 ASP A N 1
ATOM 2445 C CA . ASP A 1 295 ? 5.339 -6.013 6.763 1.00 85.69 295 ASP A CA 1
ATOM 2446 C C . ASP A 1 295 ? 6.533 -5.046 6.847 1.00 85.69 295 ASP A C 1
ATOM 2448 O O . ASP A 1 295 ? 6.379 -3.853 6.574 1.00 85.69 295 ASP A O 1
ATOM 2452 N N . ALA A 1 296 ? 7.745 -5.549 7.105 1.00 88.81 296 ALA A N 1
ATOM 2453 C CA . ALA A 1 296 ? 8.959 -4.735 7.077 1.00 88.81 296 ALA A CA 1
ATOM 2454 C C . ALA A 1 296 ? 9.227 -4.116 5.693 1.00 88.81 296 ALA A C 1
ATOM 2456 O O . ALA A 1 296 ? 9.569 -2.938 5.588 1.00 88.81 296 ALA A O 1
ATOM 2457 N N . LEU A 1 297 ? 9.012 -4.875 4.615 1.00 86.06 297 LEU A N 1
ATOM 2458 C CA . LEU A 1 297 ? 9.142 -4.369 3.247 1.00 86.06 297 LEU A CA 1
ATOM 2459 C C . LEU A 1 297 ? 8.098 -3.290 2.939 1.00 86.06 297 LEU A C 1
ATOM 2461 O O . LEU A 1 297 ? 8.422 -2.263 2.334 1.00 86.06 297 LEU A O 1
ATOM 2465 N N . SER A 1 298 ? 6.855 -3.494 3.382 1.00 87.19 298 SER A N 1
ATOM 2466 C CA . SER A 1 298 ? 5.772 -2.515 3.257 1.00 87.19 298 SER A CA 1
ATOM 2467 C C . SER A 1 298 ? 6.095 -1.223 4.013 1.00 87.19 298 SER A C 1
ATOM 2469 O O . SER A 1 298 ? 5.877 -0.128 3.481 1.00 87.19 298 SER A O 1
ATOM 2471 N N . PHE A 1 299 ? 6.673 -1.330 5.216 1.00 92.38 299 PHE A N 1
ATOM 2472 C CA . PHE A 1 299 ? 7.184 -0.184 5.967 1.00 92.38 299 PHE A CA 1
ATOM 2473 C C . PHE A 1 299 ? 8.224 0.582 5.141 1.00 92.38 299 PHE A C 1
ATOM 2475 O O . PHE A 1 299 ? 8.043 1.769 4.878 1.00 92.38 299 PHE A O 1
ATOM 2482 N N . THR A 1 300 ? 9.259 -0.093 4.633 1.00 91.75 300 THR A N 1
ATOM 2483 C CA . THR A 1 300 ? 10.325 0.540 3.836 1.00 91.75 300 THR A CA 1
ATOM 2484 C C . THR A 1 300 ? 9.795 1.236 2.582 1.00 91.75 300 THR A C 1
ATOM 2486 O O . THR A 1 300 ? 10.184 2.368 2.286 1.00 91.75 300 THR A O 1
ATOM 2489 N N . CYS A 1 301 ? 8.857 0.613 1.865 1.00 87.69 301 CYS A N 1
ATOM 2490 C CA . CYS A 1 301 ? 8.215 1.236 0.703 1.00 87.69 301 CYS A CA 1
ATOM 2491 C C . CYS A 1 301 ? 7.413 2.488 1.088 1.00 87.69 301 CYS A C 1
ATOM 2493 O O . CYS A 1 301 ? 7.393 3.473 0.348 1.00 87.69 301 CYS A O 1
ATOM 2495 N N . SER A 1 302 ? 6.771 2.469 2.257 1.00 89.31 302 SER A N 1
ATOM 2496 C CA . SER A 1 302 ? 6.028 3.614 2.790 1.00 89.31 302 SER A CA 1
ATOM 2497 C C . SER A 1 302 ? 6.961 4.777 3.144 1.00 89.31 302 SER A C 1
ATOM 2499 O O . SER A 1 302 ? 6.664 5.929 2.825 1.00 89.31 302 SER A O 1
ATOM 2501 N N . MET A 1 303 ? 8.130 4.482 3.717 1.00 92.19 303 MET A N 1
ATOM 2502 C CA . MET A 1 303 ? 9.165 5.478 4.011 1.00 92.19 303 MET A CA 1
ATOM 2503 C C . MET A 1 303 ? 9.716 6.141 2.742 1.00 92.19 303 MET A C 1
ATOM 2505 O O . MET A 1 303 ? 9.897 7.362 2.719 1.00 92.19 303 MET A O 1
ATOM 2509 N N . ASP A 1 304 ? 9.935 5.369 1.667 1.00 89.94 304 ASP A N 1
ATOM 2510 C CA . ASP A 1 304 ? 10.343 5.937 0.374 1.00 89.94 304 ASP A CA 1
ATOM 2511 C C . ASP A 1 304 ? 9.249 6.825 -0.221 1.00 89.94 304 ASP A C 1
ATOM 2513 O O . ASP A 1 304 ? 9.533 7.955 -0.622 1.00 89.94 304 ASP A O 1
ATOM 2517 N N . ARG A 1 305 ? 7.993 6.355 -0.215 1.00 86.19 305 ARG A N 1
ATOM 2518 C CA . ARG A 1 305 ? 6.844 7.117 -0.725 1.00 86.19 305 ARG A CA 1
ATOM 2519 C C . ARG A 1 305 ? 6.687 8.462 -0.017 1.00 86.19 305 ARG A C 1
ATOM 2521 O O . ARG A 1 305 ? 6.400 9.462 -0.669 1.00 86.19 305 ARG A O 1
ATOM 2528 N N . ALA A 1 306 ? 6.884 8.496 1.298 1.00 88.00 306 ALA A N 1
ATOM 2529 C CA . ALA A 1 306 ? 6.834 9.730 2.079 1.00 88.00 306 ALA A CA 1
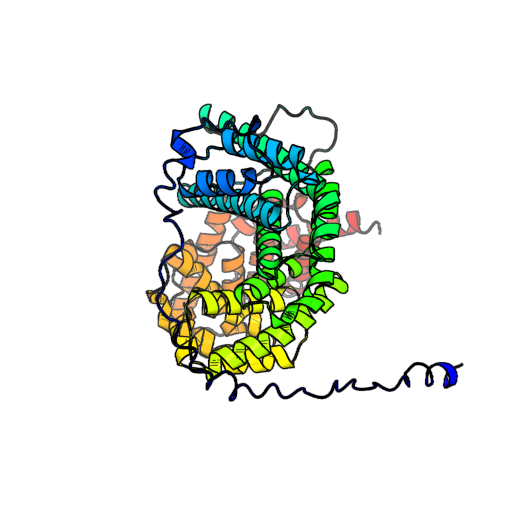ATOM 2530 C C . ALA A 1 306 ? 8.100 10.599 1.959 1.00 88.00 306 ALA A C 1
ATOM 2532 O O . ALA A 1 306 ? 8.142 11.706 2.499 1.00 88.00 306 ALA A O 1
ATOM 2533 N N . ASN A 1 307 ? 9.120 10.111 1.249 1.00 89.00 307 ASN A N 1
ATOM 2534 C CA . ASN A 1 307 ? 10.433 10.724 1.111 1.00 89.00 307 ASN A CA 1
ATOM 2535 C C . ASN A 1 307 ? 11.064 11.101 2.461 1.00 89.00 307 ASN A C 1
ATOM 2537 O O . ASN A 1 307 ? 11.519 12.229 2.658 1.00 89.00 307 ASN A O 1
ATOM 2541 N N . VAL A 1 308 ? 11.057 10.163 3.408 1.00 89.06 308 VAL A N 1
ATOM 2542 C CA . VAL A 1 308 ? 11.670 10.384 4.721 1.00 89.06 308 VAL A CA 1
ATOM 2543 C C . VAL A 1 308 ? 13.181 10.214 4.616 1.00 89.06 308 VAL A C 1
ATOM 2545 O O . VAL A 1 308 ? 13.686 9.155 4.231 1.00 89.06 308 VAL A O 1
ATOM 2548 N N . ASP A 1 309 ? 13.910 11.257 4.996 1.00 88.12 309 ASP A N 1
ATOM 2549 C CA . ASP A 1 309 ? 15.368 11.244 5.051 1.00 88.12 309 ASP A CA 1
ATOM 2550 C C . ASP A 1 309 ? 15.854 10.890 6.465 1.00 88.12 309 ASP A C 1
ATOM 2552 O O . ASP A 1 309 ? 16.196 11.758 7.264 1.00 88.12 309 ASP A O 1
ATOM 2556 N N . ASN A 1 310 ? 15.844 9.595 6.796 1.00 92.19 310 ASN A N 1
ATOM 2557 C CA . ASN A 1 310 ? 16.506 9.064 7.988 1.00 92.19 310 ASN A CA 1
ATOM 2558 C C . ASN A 1 310 ? 17.660 8.148 7.564 1.00 92.19 310 ASN A C 1
ATOM 2560 O O . ASN A 1 310 ? 17.471 6.957 7.311 1.00 92.19 310 ASN A O 1
ATOM 2564 N N . ARG A 1 311 ? 18.873 8.707 7.494 1.00 91.12 311 ARG A N 1
ATOM 2565 C CA . ARG A 1 311 ? 20.083 7.972 7.086 1.00 91.12 311 ARG A CA 1
ATOM 2566 C C . ARG A 1 311 ? 20.350 6.733 7.942 1.00 91.12 311 ARG A C 1
ATOM 2568 O O . ARG A 1 311 ? 20.789 5.723 7.400 1.00 91.12 311 ARG A O 1
ATOM 2575 N N . GLY A 1 312 ? 20.065 6.801 9.245 1.00 91.38 312 GLY A N 1
ATOM 2576 C CA . GLY A 1 312 ? 20.230 5.675 10.165 1.00 91.38 312 GLY A CA 1
ATOM 2577 C C . GLY A 1 312 ? 19.334 4.505 9.773 1.00 91.38 312 GLY A C 1
ATOM 2578 O O . GLY A 1 312 ? 19.826 3.397 9.576 1.00 91.38 312 GLY A O 1
ATOM 2579 N N . PHE A 1 313 ? 18.046 4.765 9.550 1.00 94.75 313 PHE A N 1
ATOM 2580 C CA . PHE A 1 313 ? 17.102 3.754 9.070 1.00 94.75 313 PHE A CA 1
ATOM 2581 C C . PHE A 1 313 ? 17.551 3.122 7.744 1.00 94.75 313 PHE A C 1
ATOM 2583 O O . PHE A 1 313 ? 17.614 1.898 7.629 1.00 94.75 313 PHE A O 1
ATOM 2590 N N . TRP A 1 314 ? 17.926 3.937 6.753 1.00 93.50 314 TRP A N 1
ATOM 2591 C CA . TRP A 1 314 ? 18.336 3.433 5.437 1.00 93.50 314 TRP A CA 1
ATOM 2592 C C . TRP A 1 314 ? 19.612 2.579 5.493 1.00 93.50 314 TRP A C 1
ATOM 2594 O O . TRP A 1 314 ? 19.703 1.575 4.786 1.00 93.50 314 TRP A O 1
ATOM 2604 N N . ALA A 1 315 ? 20.566 2.913 6.368 1.00 91.12 315 ALA A N 1
ATOM 2605 C CA . ALA A 1 315 ? 21.756 2.095 6.592 1.00 91.12 315 ALA A CA 1
ATOM 2606 C C . ALA A 1 315 ? 21.408 0.711 7.176 1.00 91.12 315 ALA A C 1
ATOM 2608 O O . ALA A 1 315 ? 21.864 -0.304 6.647 1.00 91.12 315 ALA A O 1
ATOM 2609 N N . HIS A 1 316 ? 20.543 0.655 8.196 1.00 92.56 316 HIS A N 1
ATOM 2610 C CA . HIS A 1 316 ? 20.120 -0.611 8.810 1.00 92.56 316 HIS A CA 1
ATOM 2611 C C . HIS A 1 316 ? 19.289 -1.464 7.853 1.00 92.56 316 HIS A C 1
ATOM 2613 O O . HIS A 1 316 ? 19.502 -2.669 7.775 1.00 92.56 316 HIS A O 1
ATOM 2619 N N . ILE A 1 317 ? 18.405 -0.855 7.054 1.00 91.94 317 ILE A N 1
ATOM 2620 C CA . ILE A 1 317 ? 17.692 -1.563 5.982 1.00 91.94 317 ILE A CA 1
ATOM 2621 C C . ILE A 1 317 ? 18.674 -2.146 4.969 1.00 91.94 317 ILE A C 1
ATOM 2623 O O . ILE A 1 317 ? 18.540 -3.307 4.585 1.00 91.94 317 ILE A O 1
ATOM 2627 N N . SER A 1 318 ? 19.682 -1.376 4.554 1.00 89.44 318 SER A N 1
ATOM 2628 C CA . SER A 1 318 ? 20.700 -1.875 3.632 1.00 89.44 318 SER A CA 1
ATOM 2629 C C . SER A 1 318 ? 21.430 -3.085 4.215 1.00 89.44 318 SER A C 1
ATOM 2631 O O . SER A 1 318 ? 21.628 -4.063 3.500 1.00 89.44 318 SER A O 1
ATOM 2633 N N . GLN A 1 319 ? 21.799 -3.050 5.499 1.00 89.19 319 GLN A N 1
ATOM 2634 C CA . GLN A 1 319 ? 22.438 -4.173 6.187 1.00 89.19 319 GLN A CA 1
ATOM 2635 C C . GLN A 1 319 ? 21.497 -5.376 6.314 1.00 89.19 319 GLN A C 1
ATOM 2637 O O . GLN A 1 319 ? 21.884 -6.493 5.969 1.00 89.19 319 GLN A O 1
ATOM 2642 N N . PHE A 1 320 ? 20.253 -5.157 6.739 1.00 89.50 320 PHE A N 1
ATOM 2643 C CA . PHE A 1 320 ? 19.218 -6.184 6.858 1.00 89.50 320 PHE A CA 1
ATOM 2644 C C . PHE A 1 320 ? 19.029 -6.942 5.536 1.00 89.50 320 PHE A C 1
ATOM 2646 O O . PHE A 1 320 ? 19.024 -8.170 5.507 1.00 89.50 320 PHE A O 1
ATOM 2653 N N . LEU A 1 321 ? 18.999 -6.214 4.417 1.00 89.00 321 LEU A N 1
ATOM 2654 C CA . LEU A 1 321 ? 18.849 -6.764 3.067 1.00 89.00 321 LEU A CA 1
ATOM 2655 C C . LEU A 1 321 ? 20.153 -7.319 2.469 1.00 89.00 321 LEU A C 1
ATOM 2657 O O . LEU A 1 321 ? 20.157 -7.775 1.328 1.00 89.00 321 LEU A O 1
ATOM 2661 N N . THR A 1 322 ? 21.268 -7.316 3.208 1.00 86.56 322 THR A N 1
ATOM 2662 C CA . THR A 1 322 ? 22.478 -8.053 2.804 1.00 86.56 322 THR A CA 1
ATOM 2663 C C . THR A 1 322 ? 22.511 -9.493 3.301 1.00 86.56 322 THR A C 1
ATOM 2665 O O . THR A 1 322 ? 23.309 -10.277 2.781 1.00 86.56 322 THR A O 1
ATOM 2668 N N . ASN A 1 323 ? 21.665 -9.841 4.273 1.00 88.31 323 ASN A N 1
ATOM 2669 C CA . ASN A 1 323 ? 21.594 -11.172 4.860 1.00 88.31 323 ASN A CA 1
ATOM 2670 C C . ASN A 1 323 ? 21.001 -12.172 3.852 1.00 88.31 323 ASN A C 1
ATOM 2672 O O . ASN A 1 323 ? 19.883 -11.993 3.366 1.00 88.31 323 ASN A O 1
ATOM 2676 N N . SER A 1 324 ? 21.745 -13.238 3.550 1.00 86.88 324 SER A N 1
ATOM 2677 C CA . SER A 1 324 ? 21.364 -14.248 2.555 1.00 86.88 324 SER A CA 1
ATOM 2678 C C . SER A 1 324 ? 20.075 -14.991 2.908 1.00 86.88 324 SER A C 1
ATOM 2680 O O . SER A 1 324 ? 19.288 -15.273 2.010 1.00 86.88 324 SER A O 1
ATOM 2682 N N . HIS A 1 325 ? 19.828 -15.256 4.194 1.00 86.81 325 HIS A N 1
ATOM 2683 C CA . HIS A 1 325 ? 18.607 -15.919 4.653 1.00 86.81 325 HIS A CA 1
ATOM 2684 C C . HIS A 1 325 ? 17.375 -15.021 4.494 1.00 86.81 325 HIS A C 1
ATOM 2686 O O . HIS A 1 325 ? 16.287 -15.488 4.181 1.00 86.81 325 HIS A O 1
ATOM 2692 N N . ILE A 1 326 ? 17.527 -13.709 4.689 1.00 87.75 326 ILE A N 1
ATOM 2693 C CA . ILE A 1 326 ? 16.436 -12.765 4.423 1.00 87.75 326 ILE A CA 1
ATOM 2694 C C . ILE A 1 326 ? 16.167 -12.705 2.922 1.00 87.75 326 ILE A C 1
ATOM 2696 O O . ILE A 1 326 ? 15.019 -12.805 2.504 1.00 87.75 326 ILE A O 1
ATOM 2700 N N . LEU A 1 327 ? 17.220 -12.586 2.111 1.00 88.00 327 LEU A N 1
ATOM 2701 C CA . LEU A 1 327 ? 17.104 -12.515 0.656 1.00 88.00 327 LEU A CA 1
ATOM 2702 C C . LEU A 1 327 ? 16.416 -13.747 0.052 1.00 88.00 327 LEU A C 1
ATOM 2704 O O . LEU A 1 327 ? 15.610 -13.580 -0.859 1.00 88.00 327 LEU A O 1
ATOM 2708 N N . SER A 1 328 ? 16.667 -14.952 0.574 1.00 87.06 328 SER A N 1
ATOM 2709 C CA . SER A 1 328 ? 16.017 -16.179 0.089 1.00 87.06 328 SER A CA 1
ATOM 2710 C C . SER A 1 328 ? 14.517 -16.252 0.395 1.00 87.06 328 SER A C 1
ATOM 2712 O O . SER A 1 328 ? 13.805 -17.022 -0.244 1.00 87.06 328 SER A O 1
ATOM 2714 N N . LEU A 1 329 ? 14.018 -15.454 1.344 1.00 87.31 329 LEU A N 1
ATOM 2715 C CA . LEU A 1 329 ? 12.597 -15.380 1.696 1.00 87.31 329 LEU A CA 1
ATOM 2716 C C . LEU A 1 329 ? 11.834 -14.296 0.916 1.00 87.31 329 LEU A C 1
ATOM 2718 O O . LEU A 1 329 ? 10.606 -14.223 1.011 1.00 87.31 329 LEU A O 1
ATOM 2722 N N . ILE A 1 330 ? 12.528 -13.436 0.163 1.00 86.62 330 ILE A N 1
ATOM 2723 C CA . ILE A 1 330 ? 11.904 -12.356 -0.609 1.00 86.62 330 ILE A CA 1
ATOM 2724 C C . ILE A 1 330 ? 11.518 -12.878 -1.995 1.00 86.62 330 ILE A C 1
ATOM 2726 O O . ILE A 1 330 ? 12.363 -13.306 -2.775 1.00 86.62 330 ILE A O 1
ATOM 2730 N N . THR A 1 331 ? 10.233 -12.774 -2.339 1.00 86.81 331 THR A N 1
ATOM 2731 C CA . THR A 1 331 ? 9.748 -13.095 -3.690 1.00 86.81 331 THR A CA 1
ATOM 2732 C C . THR A 1 331 ? 10.291 -12.108 -4.723 1.00 86.81 331 THR A C 1
ATOM 2734 O O . THR A 1 331 ? 10.501 -10.933 -4.414 1.00 86.81 331 THR A O 1
ATOM 2737 N N . ALA A 1 332 ? 10.451 -12.532 -5.979 1.00 87.69 332 ALA A N 1
ATOM 2738 C CA . ALA A 1 332 ? 10.974 -11.657 -7.032 1.00 87.69 332 ALA A CA 1
ATOM 2739 C C . ALA A 1 332 ? 10.163 -10.356 -7.201 1.00 87.69 332 ALA A C 1
ATOM 2741 O O . ALA A 1 332 ? 10.743 -9.279 -7.335 1.00 87.69 332 ALA A O 1
ATOM 2742 N N . ASN A 1 333 ? 8.830 -10.418 -7.090 1.00 84.56 333 ASN A N 1
ATOM 2743 C CA . ASN A 1 333 ? 7.980 -9.224 -7.120 1.00 84.56 333 ASN A CA 1
ATOM 2744 C C . ASN A 1 333 ? 8.309 -8.245 -5.979 1.00 84.56 333 ASN A C 1
ATOM 2746 O O . ASN A 1 333 ? 8.500 -7.050 -6.215 1.00 84.56 333 ASN A O 1
ATOM 2750 N N . ASN A 1 334 ? 8.431 -8.746 -4.748 1.00 85.62 334 ASN A N 1
ATOM 2751 C CA . ASN A 1 334 ? 8.773 -7.910 -3.600 1.00 85.62 334 ASN A CA 1
ATOM 2752 C C . ASN A 1 334 ? 10.199 -7.360 -3.708 1.00 85.62 334 ASN A C 1
ATOM 2754 O O . ASN A 1 334 ? 10.426 -6.200 -3.368 1.00 85.62 334 ASN A O 1
ATOM 2758 N N . ALA A 1 335 ? 11.138 -8.152 -4.230 1.00 89.44 335 ALA A N 1
ATOM 2759 C CA . ALA A 1 335 ? 12.518 -7.737 -4.438 1.00 89.44 335 ALA A CA 1
ATOM 2760 C C . ALA A 1 335 ? 12.619 -6.560 -5.419 1.00 89.44 335 ALA A C 1
ATOM 2762 O O . ALA A 1 335 ? 13.287 -5.578 -5.103 1.00 89.44 335 ALA A O 1
ATOM 2763 N N . VAL A 1 336 ? 11.910 -6.588 -6.556 1.00 87.31 336 VAL A N 1
ATOM 2764 C CA . VAL A 1 336 ? 11.919 -5.469 -7.519 1.00 87.31 336 VAL A CA 1
ATOM 2765 C C . VAL A 1 336 ? 11.237 -4.219 -6.956 1.00 87.31 336 VAL A C 1
ATOM 2767 O O . VAL A 1 336 ? 11.746 -3.106 -7.116 1.00 87.31 336 VAL A O 1
ATOM 2770 N N . VAL A 1 337 ? 10.100 -4.372 -6.269 1.00 86.19 337 VAL A N 1
ATOM 2771 C CA . VAL A 1 337 ? 9.404 -3.236 -5.636 1.00 86.19 337 VAL A CA 1
ATOM 2772 C C . VAL A 1 337 ? 10.294 -2.579 -4.581 1.00 86.19 337 VAL A C 1
ATOM 2774 O O . VAL A 1 337 ? 10.427 -1.353 -4.557 1.00 86.19 337 VAL A O 1
ATOM 2777 N N . LEU A 1 338 ? 10.953 -3.387 -3.754 1.00 87.00 338 LEU A N 1
ATOM 2778 C CA . LEU A 1 338 ? 11.878 -2.908 -2.739 1.00 87.00 338 LEU A CA 1
ATOM 2779 C C . LEU A 1 338 ? 13.124 -2.276 -3.360 1.00 87.00 338 LEU A C 1
ATOM 2781 O O . LEU A 1 338 ? 13.530 -1.199 -2.931 1.00 87.00 338 LEU A O 1
ATOM 2785 N N . ALA A 1 339 ? 13.687 -2.886 -4.405 1.00 89.81 339 ALA A N 1
ATOM 2786 C CA . ALA A 1 339 ? 14.805 -2.330 -5.157 1.00 89.81 339 ALA A CA 1
ATOM 2787 C C . ALA A 1 339 ? 14.464 -0.934 -5.686 1.00 89.81 339 ALA A C 1
ATOM 2789 O O . ALA A 1 339 ? 15.266 -0.010 -5.547 1.00 89.81 339 ALA A O 1
ATOM 2790 N N . ASN A 1 340 ? 13.254 -0.733 -6.220 1.00 87.81 340 ASN A N 1
ATOM 2791 C CA . ASN A 1 340 ? 12.801 0.588 -6.649 1.00 87.81 340 ASN A CA 1
ATOM 2792 C C . ASN A 1 340 ? 12.728 1.595 -5.488 1.00 87.81 340 ASN A C 1
ATOM 2794 O O . ASN A 1 340 ? 13.137 2.743 -5.669 1.00 87.81 340 ASN A O 1
ATOM 2798 N N . ALA A 1 341 ? 12.231 1.171 -4.322 1.00 87.00 341 ALA A N 1
ATOM 2799 C CA . ALA A 1 341 ? 12.092 2.024 -3.142 1.00 87.00 341 ALA A CA 1
ATOM 2800 C C . ALA A 1 341 ? 13.450 2.429 -2.540 1.00 87.00 341 ALA A C 1
ATOM 2802 O O . ALA A 1 341 ? 13.641 3.579 -2.147 1.00 87.00 341 ALA A O 1
ATOM 2803 N N . ILE A 1 342 ? 14.412 1.503 -2.479 1.00 89.38 342 ILE A N 1
ATOM 2804 C CA . ILE A 1 342 ? 15.695 1.759 -1.811 1.00 89.38 342 ILE A CA 1
ATOM 2805 C C . ILE A 1 342 ? 16.762 2.330 -2.739 1.00 89.38 342 ILE A C 1
ATOM 2807 O O . ILE A 1 342 ? 17.669 2.990 -2.252 1.00 89.38 342 ILE A O 1
ATOM 2811 N N . SER A 1 343 ? 16.682 2.125 -4.055 1.00 89.06 343 SER A N 1
ATOM 2812 C CA . SER A 1 343 ? 17.779 2.455 -4.993 1.00 89.06 343 SER A CA 1
ATOM 2813 C C . SER A 1 343 ? 18.164 3.932 -5.065 1.00 89.06 343 SER A C 1
ATOM 2815 O O . SER A 1 343 ? 19.228 4.257 -5.580 1.00 89.06 343 SER A O 1
ATOM 2817 N N . LYS A 1 344 ? 17.333 4.842 -4.544 1.00 86.50 344 LYS A N 1
ATOM 2818 C CA . LYS A 1 344 ? 17.703 6.258 -4.388 1.00 86.50 344 LYS A CA 1
ATOM 2819 C C . LYS A 1 344 ? 18.651 6.511 -3.209 1.00 86.50 344 LYS A C 1
ATOM 2821 O O . LYS A 1 344 ? 19.237 7.584 -3.132 1.00 86.50 344 LYS A O 1
ATOM 2826 N N . ARG A 1 345 ? 18.733 5.576 -2.260 1.00 87.69 345 ARG A N 1
ATOM 2827 C CA . ARG A 1 345 ? 19.387 5.748 -0.951 1.00 87.69 345 ARG A CA 1
ATOM 2828 C C . ARG A 1 345 ? 20.377 4.630 -0.612 1.00 87.69 345 ARG A C 1
ATOM 2830 O O . ARG A 1 345 ? 21.303 4.861 0.156 1.00 87.69 345 ARG A O 1
ATOM 2837 N N . CYS A 1 346 ? 20.195 3.439 -1.177 1.00 87.25 346 CYS A N 1
ATOM 2838 C CA . CYS A 1 346 ? 20.977 2.237 -0.905 1.00 87.25 346 CYS A CA 1
ATOM 2839 C C . CYS A 1 346 ? 21.299 1.496 -2.208 1.00 87.25 346 CYS A C 1
ATOM 2841 O O . CYS A 1 346 ? 20.603 1.648 -3.214 1.00 87.25 346 CYS A O 1
ATOM 2843 N N . ASN A 1 347 ? 22.319 0.636 -2.176 1.00 87.44 347 ASN A N 1
ATOM 2844 C CA . ASN A 1 347 ? 22.610 -0.262 -3.290 1.00 87.44 347 ASN A CA 1
ATOM 2845 C C . ASN A 1 347 ? 21.530 -1.359 -3.384 1.00 87.44 347 ASN A C 1
ATOM 2847 O O . ASN A 1 347 ? 21.351 -2.140 -2.451 1.00 87.44 347 ASN A O 1
ATOM 2851 N N . ALA A 1 348 ? 20.824 -1.414 -4.515 1.00 90.31 348 ALA A N 1
ATOM 2852 C CA . ALA A 1 348 ? 19.739 -2.361 -4.766 1.00 90.31 348 ALA A CA 1
ATOM 2853 C C . ALA A 1 348 ? 20.162 -3.616 -5.558 1.00 90.31 348 ALA A C 1
ATOM 2855 O O . ALA A 1 348 ? 19.326 -4.481 -5.809 1.00 90.31 348 ALA A O 1
ATOM 2856 N N . ASP A 1 349 ? 21.436 -3.740 -5.941 1.00 91.00 349 ASP A N 1
ATOM 2857 C CA . ASP A 1 349 ? 21.928 -4.762 -6.876 1.00 91.00 349 ASP A CA 1
ATOM 2858 C C . ASP A 1 349 ? 21.628 -6.201 -6.421 1.00 91.00 349 ASP A C 1
ATOM 2860 O O . ASP A 1 349 ? 21.132 -7.013 -7.198 1.00 91.00 349 ASP A O 1
ATOM 2864 N N . LYS A 1 350 ? 21.813 -6.507 -5.128 1.00 90.88 350 LYS A N 1
ATOM 2865 C CA . LYS A 1 350 ? 21.490 -7.836 -4.575 1.00 90.88 350 LYS A CA 1
ATOM 2866 C C . LYS A 1 350 ? 20.011 -8.199 -4.734 1.00 90.88 350 LYS A C 1
ATOM 2868 O O . LYS A 1 350 ? 19.703 -9.338 -5.066 1.00 90.88 350 LYS A O 1
ATOM 2873 N N . LEU A 1 351 ? 19.103 -7.244 -4.528 1.00 92.06 351 LEU A N 1
ATOM 2874 C CA . LEU A 1 351 ? 17.665 -7.477 -4.699 1.00 92.06 351 LEU A CA 1
ATOM 2875 C C . LEU A 1 351 ? 17.310 -7.701 -6.166 1.00 92.06 351 LEU A C 1
ATOM 2877 O O . LEU A 1 351 ? 16.496 -8.565 -6.472 1.00 92.06 351 LEU A O 1
ATOM 2881 N N . LEU A 1 352 ? 17.929 -6.948 -7.076 1.00 93.38 352 LEU A N 1
ATOM 2882 C CA . LEU A 1 352 ? 17.714 -7.105 -8.514 1.00 93.38 352 LEU A CA 1
ATOM 2883 C C . LEU A 1 352 ? 18.241 -8.458 -9.019 1.00 93.38 352 LEU A C 1
ATOM 2885 O O . LEU A 1 352 ? 17.583 -9.114 -9.827 1.00 93.38 352 LEU A O 1
ATOM 2889 N N . LYS A 1 353 ? 19.375 -8.926 -8.484 1.00 92.81 353 LYS A N 1
ATOM 2890 C CA . LYS A 1 353 ? 19.905 -10.274 -8.740 1.00 92.81 353 LYS A CA 1
ATOM 2891 C C . LYS A 1 353 ? 18.948 -11.359 -8.234 1.00 92.81 353 LYS A C 1
ATOM 2893 O O . LYS A 1 353 ? 18.571 -12.227 -9.012 1.00 92.81 353 LYS A O 1
ATOM 2898 N N . VAL A 1 354 ? 18.462 -11.255 -6.993 1.00 91.75 354 VAL A N 1
ATOM 2899 C CA . VAL A 1 354 ? 17.446 -12.179 -6.445 1.00 91.75 354 VAL A CA 1
ATOM 2900 C C . VAL A 1 354 ? 16.173 -12.179 -7.288 1.00 91.75 354 VAL A C 1
ATOM 2902 O O . VAL A 1 354 ? 15.621 -13.238 -7.572 1.00 91.75 354 VAL A O 1
ATOM 2905 N N . ALA A 1 355 ? 15.706 -11.006 -7.708 1.00 91.25 355 ALA A N 1
ATOM 2906 C CA . ALA A 1 355 ? 14.513 -10.899 -8.528 1.00 91.25 355 ALA A CA 1
ATOM 2907 C C . ALA A 1 355 ? 14.680 -11.572 -9.892 1.00 91.25 355 ALA A C 1
ATOM 2909 O O . ALA A 1 355 ? 13.839 -12.382 -10.265 1.00 91.25 355 ALA A O 1
ATOM 2910 N N . SER A 1 356 ? 15.761 -11.263 -10.612 1.00 92.69 356 SER A N 1
ATOM 2911 C CA . SER A 1 356 ? 16.008 -11.813 -11.951 1.00 92.69 356 SER A CA 1
ATOM 2912 C C . SER A 1 356 ? 16.250 -13.327 -11.949 1.00 92.69 356 SER A C 1
ATOM 2914 O O . SER A 1 356 ? 15.837 -14.004 -12.886 1.00 92.69 356 SER A O 1
ATOM 2916 N N . GLN A 1 357 ? 16.856 -13.873 -10.889 1.00 91.69 357 GLN A N 1
ATOM 2917 C CA . GLN A 1 357 ? 17.076 -15.317 -10.730 1.00 91.69 357 GLN A CA 1
ATOM 2918 C C . GLN A 1 357 ? 15.795 -16.097 -10.414 1.00 91.69 357 GLN A C 1
ATOM 2920 O O . GLN A 1 357 ? 15.703 -17.271 -10.746 1.00 91.69 357 GLN A O 1
ATOM 2925 N N . ASN A 1 358 ? 14.807 -15.456 -9.784 1.00 90.19 358 ASN A N 1
ATOM 2926 C CA . ASN A 1 358 ? 13.574 -16.107 -9.337 1.00 90.19 358 ASN A CA 1
ATOM 2927 C C . ASN A 1 358 ? 12.350 -15.723 -10.185 1.00 90.19 358 ASN A C 1
ATOM 2929 O O . ASN A 1 358 ? 11.216 -15.889 -9.732 1.00 90.19 358 ASN A O 1
ATOM 2933 N N . LEU A 1 359 ? 12.551 -15.204 -11.400 1.00 87.69 359 LEU A N 1
ATOM 2934 C CA . LEU A 1 359 ? 11.460 -14.794 -12.293 1.00 87.69 359 LEU A CA 1
ATOM 2935 C C . LEU A 1 359 ? 10.512 -15.946 -12.648 1.00 87.69 359 LEU A C 1
ATOM 2937 O O . LEU A 1 359 ? 9.308 -15.731 -12.708 1.00 87.69 359 LEU A O 1
ATOM 2941 N N . GLU A 1 360 ? 11.028 -17.167 -12.790 1.00 84.69 360 GLU A N 1
ATOM 2942 C CA . GLU A 1 360 ? 10.227 -18.366 -13.092 1.00 84.69 360 GLU A CA 1
ATOM 2943 C C . GLU A 1 360 ? 9.231 -18.733 -11.978 1.00 84.69 360 GLU A C 1
ATOM 2945 O O . GLU A 1 360 ? 8.239 -19.410 -12.226 1.00 84.69 360 GLU A O 1
ATOM 2950 N N . SER A 1 361 ? 9.467 -18.264 -10.748 1.00 85.06 361 SER A N 1
ATOM 2951 C CA . SER A 1 361 ? 8.563 -18.477 -9.607 1.00 85.06 361 SER A CA 1
ATOM 2952 C C . SER A 1 361 ? 7.444 -17.433 -9.504 1.00 85.06 361 SER A C 1
ATOM 2954 O O . SER A 1 361 ? 6.601 -17.503 -8.606 1.00 85.06 361 SER A O 1
ATOM 2956 N N . VAL A 1 362 ? 7.455 -16.423 -10.378 1.00 84.50 362 VAL A N 1
ATOM 2957 C CA . VAL A 1 362 ? 6.466 -15.345 -10.381 1.00 84.50 362 VAL A CA 1
ATOM 2958 C C . VAL A 1 362 ? 5.214 -15.814 -11.107 1.00 84.50 362 VAL A C 1
ATOM 2960 O O . VAL A 1 362 ? 5.286 -16.381 -12.191 1.00 84.50 362 VAL A O 1
ATOM 2963 N N . ASP A 1 363 ? 4.054 -15.521 -10.521 1.00 78.38 363 ASP A N 1
ATOM 2964 C CA . ASP A 1 363 ? 2.760 -15.673 -11.188 1.00 78.38 363 ASP A CA 1
ATOM 2965 C C . ASP A 1 363 ? 2.799 -15.011 -12.583 1.00 78.38 363 ASP A C 1
ATOM 2967 O O . ASP A 1 363 ? 3.124 -13.816 -12.650 1.00 78.38 363 ASP A O 1
ATOM 2971 N N . PRO A 1 364 ? 2.457 -15.732 -13.672 1.00 81.12 364 PRO A N 1
ATOM 2972 C CA . PRO A 1 364 ? 2.471 -15.215 -15.039 1.00 81.12 364 PRO A CA 1
ATOM 2973 C C . PRO A 1 364 ? 1.837 -13.831 -15.200 1.00 81.12 364 PRO A C 1
ATOM 2975 O O . PRO A 1 364 ? 2.385 -12.986 -15.906 1.00 81.12 364 PRO A O 1
ATOM 2978 N N . VAL A 1 365 ? 0.752 -13.547 -14.470 1.00 79.12 365 VAL A N 1
ATOM 2979 C CA . VAL A 1 365 ? 0.046 -12.253 -14.514 1.00 79.12 365 VAL A CA 1
ATOM 2980 C C . VAL A 1 365 ? 0.934 -11.090 -14.046 1.00 79.12 365 VAL A C 1
ATOM 2982 O O . VAL A 1 365 ? 0.791 -9.950 -14.490 1.00 79.12 365 VAL A O 1
ATOM 2985 N N . ASN A 1 366 ? 1.883 -11.356 -13.148 1.00 79.19 366 ASN A N 1
ATOM 2986 C CA . ASN A 1 366 ? 2.770 -10.351 -12.569 1.00 79.19 366 ASN A CA 1
ATOM 2987 C C . ASN A 1 366 ? 4.121 -10.237 -13.288 1.00 79.19 366 ASN A C 1
ATOM 2989 O O . ASN A 1 366 ? 4.804 -9.225 -13.100 1.00 79.19 366 ASN A O 1
ATOM 2993 N N . ILE A 1 367 ? 4.508 -11.213 -14.119 1.00 86.25 367 ILE A N 1
ATOM 2994 C CA . ILE A 1 367 ? 5.800 -11.216 -14.828 1.00 86.25 367 ILE A CA 1
ATOM 2995 C C . ILE A 1 367 ? 6.035 -9.908 -15.604 1.00 86.25 367 ILE A C 1
ATOM 2997 O O . ILE A 1 367 ? 7.092 -9.302 -15.391 1.00 86.25 367 ILE A O 1
ATOM 3001 N N . PRO A 1 368 ? 5.083 -9.376 -16.406 1.00 84.31 368 PRO A N 1
ATOM 3002 C CA . PRO A 1 368 ? 5.320 -8.151 -17.172 1.00 84.31 368 PRO A CA 1
ATOM 3003 C C . PRO A 1 368 ? 5.682 -6.959 -16.278 1.00 84.31 368 PRO A C 1
ATOM 3005 O O . PRO A 1 368 ? 6.571 -6.171 -16.599 1.00 84.31 368 PRO A O 1
ATOM 3008 N N . ARG A 1 369 ? 5.050 -6.863 -15.100 1.00 84.06 369 ARG A N 1
ATOM 3009 C CA . ARG A 1 369 ? 5.328 -5.818 -14.107 1.00 84.06 369 ARG A CA 1
ATOM 3010 C C . ARG A 1 369 ? 6.696 -5.982 -13.454 1.00 84.06 369 ARG A C 1
ATOM 3012 O O . ARG A 1 369 ? 7.374 -4.977 -13.235 1.00 84.06 369 ARG A O 1
ATOM 3019 N N . VAL A 1 370 ? 7.077 -7.207 -13.097 1.00 86.50 370 VAL A N 1
ATOM 3020 C CA . VAL A 1 370 ? 8.371 -7.482 -12.458 1.00 86.50 370 VAL A CA 1
ATOM 3021 C C . VAL A 1 370 ? 9.507 -7.207 -13.438 1.00 86.50 370 VAL A C 1
ATOM 3023 O O . VAL A 1 370 ? 10.458 -6.521 -13.070 1.00 86.50 370 VAL A O 1
ATOM 3026 N N . VAL A 1 371 ? 9.380 -7.656 -14.689 1.00 89.75 371 VAL A N 1
ATOM 3027 C CA . VAL A 1 371 ? 10.383 -7.438 -15.740 1.00 89.75 371 VAL A CA 1
ATOM 3028 C C . VAL A 1 371 ? 10.511 -5.955 -16.081 1.00 89.75 371 VAL A C 1
ATOM 3030 O O . VAL A 1 371 ? 11.620 -5.425 -16.048 1.00 89.75 371 VAL A O 1
ATOM 3033 N N . SER A 1 372 ? 9.403 -5.245 -16.332 1.00 86.12 372 SER A N 1
ATOM 3034 C CA . SER A 1 372 ? 9.465 -3.825 -16.710 1.00 86.12 372 SER A CA 1
ATOM 3035 C C . SER A 1 372 ? 10.070 -2.956 -15.602 1.00 86.12 372 SER A C 1
ATOM 3037 O O . SER A 1 372 ? 10.907 -2.090 -15.864 1.00 86.12 372 SER A O 1
ATOM 3039 N N . LEU A 1 373 ? 9.675 -3.193 -14.346 1.00 85.62 373 LEU A N 1
ATOM 3040 C CA . LEU A 1 373 ? 10.202 -2.448 -13.207 1.00 85.62 373 LEU A CA 1
ATOM 3041 C C . LEU A 1 373 ? 11.648 -2.861 -12.898 1.00 85.62 373 LEU A C 1
ATOM 3043 O O . LEU A 1 373 ? 12.461 -2.002 -12.567 1.00 85.62 373 LEU A O 1
ATOM 3047 N N . GLY A 1 374 ? 11.983 -4.144 -13.051 1.00 88.94 374 GLY A N 1
ATOM 3048 C CA . GLY A 1 374 ? 13.336 -4.673 -12.897 1.00 88.94 374 GLY A CA 1
ATOM 3049 C C . GLY A 1 374 ? 14.307 -4.041 -13.887 1.00 88.94 374 GLY A C 1
ATOM 3050 O O . GLY A 1 374 ? 15.343 -3.527 -13.466 1.00 88.94 374 GLY A O 1
ATOM 3051 N N . LEU A 1 375 ? 13.931 -3.968 -15.169 1.00 90.19 375 LEU A N 1
ATOM 3052 C CA . LEU A 1 375 ? 14.672 -3.249 -16.212 1.00 90.19 375 LEU A CA 1
ATOM 3053 C C . LEU A 1 375 ? 14.885 -1.785 -15.837 1.00 90.19 375 LEU A C 1
ATOM 3055 O O . LEU A 1 375 ? 16.016 -1.303 -15.832 1.00 90.19 375 LEU A O 1
ATOM 3059 N N . PHE A 1 376 ? 13.809 -1.091 -15.464 1.00 87.69 376 PHE A N 1
ATOM 3060 C CA . PHE A 1 376 ? 13.865 0.326 -15.118 1.00 87.69 376 PHE A CA 1
ATOM 3061 C C . PHE A 1 376 ? 14.802 0.620 -13.948 1.00 87.69 376 PHE A C 1
ATOM 3063 O O . PHE A 1 376 ? 15.631 1.532 -14.017 1.00 87.69 376 PHE A O 1
ATOM 3070 N N . VAL A 1 377 ? 14.682 -0.149 -12.866 1.00 88.38 377 VAL A N 1
ATOM 3071 C CA . VAL A 1 377 ? 15.517 0.046 -11.681 1.00 88.38 377 VAL A CA 1
ATOM 3072 C C . VAL A 1 377 ? 16.961 -0.339 -11.984 1.00 88.38 377 VAL A C 1
ATOM 3074 O O . VAL A 1 377 ? 17.848 0.446 -11.657 1.00 88.38 377 VAL A O 1
ATOM 3077 N N . SER A 1 378 ? 17.194 -1.470 -12.659 1.00 89.62 378 SER A N 1
ATOM 3078 C CA . SER A 1 378 ? 18.544 -1.931 -13.015 1.00 89.62 378 SER A CA 1
ATOM 3079 C C . SER A 1 378 ? 19.260 -0.933 -13.916 1.00 89.62 378 SER A C 1
ATOM 3081 O O . SER A 1 378 ? 20.418 -0.608 -13.663 1.00 89.62 378 SER A O 1
ATOM 3083 N N . PHE A 1 379 ? 18.552 -0.371 -14.898 1.00 88.00 379 PHE A N 1
ATOM 3084 C CA . PHE A 1 379 ? 19.063 0.696 -15.750 1.00 88.00 379 PHE A CA 1
ATOM 3085 C C . PHE A 1 379 ? 19.433 1.939 -14.928 1.00 88.00 379 PHE A C 1
ATOM 3087 O O . PHE A 1 379 ? 20.550 2.447 -15.022 1.00 88.00 379 PHE A O 1
ATOM 3094 N N . ARG A 1 380 ? 18.521 2.409 -14.061 1.00 85.38 380 ARG A N 1
ATOM 3095 C CA . ARG A 1 380 ? 18.750 3.591 -13.212 1.00 85.38 380 ARG A CA 1
ATOM 3096 C C . ARG A 1 380 ? 19.958 3.423 -12.291 1.00 85.38 380 ARG A C 1
ATOM 3098 O O . ARG A 1 380 ? 20.665 4.397 -12.045 1.00 85.38 380 ARG A O 1
ATOM 3105 N N . THR A 1 381 ? 20.175 2.222 -11.758 1.00 87.00 381 THR A N 1
ATOM 3106 C CA . THR A 1 381 ? 21.267 1.936 -10.818 1.00 87.00 381 THR A CA 1
ATOM 3107 C C . THR A 1 381 ? 22.524 1.384 -11.475 1.00 87.00 381 THR A C 1
ATOM 3109 O O . THR A 1 381 ? 23.476 1.113 -10.751 1.00 87.00 381 THR A O 1
ATOM 3112 N N . LYS A 1 382 ? 22.542 1.202 -12.804 1.00 87.38 382 LYS A N 1
ATOM 3113 C CA . LYS A 1 382 ? 23.629 0.527 -13.535 1.00 87.38 382 LYS A CA 1
ATOM 3114 C C . LYS A 1 382 ? 23.965 -0.854 -12.942 1.00 87.38 382 LYS A C 1
ATOM 3116 O O . LYS A 1 382 ? 25.122 -1.154 -12.676 1.00 87.38 382 LYS A O 1
ATOM 3121 N N . SER A 1 383 ? 22.935 -1.649 -12.653 1.00 88.25 383 SER A N 1
ATOM 3122 C CA . SER A 1 383 ? 23.078 -3.000 -12.091 1.00 88.25 383 SER A CA 1
ATOM 3123 C C . SER A 1 383 ? 23.329 -4.031 -13.190 1.00 88.25 383 SER A C 1
ATOM 3125 O O . SER A 1 383 ? 22.666 -3.991 -14.226 1.00 88.25 383 SER A O 1
ATOM 3127 N N . ASP A 1 384 ? 24.185 -5.017 -12.909 1.00 87.44 384 ASP A N 1
ATOM 3128 C CA . ASP A 1 384 ? 24.452 -6.160 -13.800 1.00 87.44 384 ASP A CA 1
ATOM 3129 C C . ASP A 1 384 ? 23.201 -7.023 -14.047 1.00 87.44 384 ASP A C 1
ATOM 3131 O O . ASP A 1 384 ? 23.148 -7.820 -14.978 1.00 87.44 384 ASP A O 1
ATOM 3135 N N . ALA A 1 385 ? 22.169 -6.888 -13.204 1.00 89.50 385 ALA A N 1
ATOM 3136 C CA . ALA A 1 385 ? 20.902 -7.586 -13.391 1.00 89.50 385 ALA A CA 1
ATOM 3137 C C . ALA A 1 385 ? 20.115 -7.079 -14.614 1.00 89.50 385 ALA A C 1
ATOM 3139 O O . ALA A 1 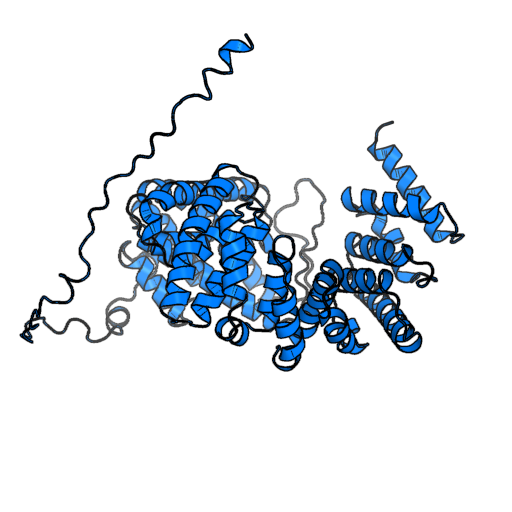385 ? 19.138 -7.723 -15.003 1.00 89.50 385 ALA A O 1
ATOM 3140 N N . PHE A 1 386 ? 20.515 -5.951 -15.217 1.00 88.81 386 PHE A N 1
ATOM 3141 C CA . PHE A 1 386 ? 19.852 -5.381 -16.389 1.00 88.81 386 PHE A CA 1
ATOM 3142 C C . PHE A 1 386 ? 19.752 -6.394 -17.537 1.00 88.81 386 PHE A C 1
ATOM 3144 O O . PHE A 1 386 ? 18.646 -6.658 -18.007 1.00 88.81 386 PHE A O 1
ATOM 3151 N N . ASP A 1 387 ? 20.865 -7.032 -17.903 1.00 86.19 387 ASP A N 1
ATOM 3152 C CA . ASP A 1 387 ? 20.904 -8.016 -18.993 1.00 86.19 387 ASP A CA 1
ATOM 3153 C C . ASP A 1 387 ? 20.060 -9.251 -18.675 1.00 86.19 387 ASP A C 1
ATOM 3155 O O . ASP A 1 387 ? 19.413 -9.824 -19.552 1.00 86.19 387 ASP A O 1
ATOM 3159 N N . SER A 1 388 ? 20.022 -9.651 -17.401 1.00 89.38 388 SER A N 1
ATOM 3160 C CA . SER A 1 388 ? 19.178 -10.755 -16.953 1.00 89.38 388 SER A CA 1
ATOM 3161 C C . SER A 1 388 ? 17.704 -10.445 -17.169 1.00 89.38 388 SER A C 1
ATOM 3163 O O . SER A 1 388 ? 17.005 -11.286 -17.715 1.00 89.38 388 SER A O 1
ATOM 3165 N N . PHE A 1 389 ? 17.228 -9.250 -16.803 1.00 89.75 389 PHE A N 1
ATOM 3166 C CA . PHE A 1 389 ? 15.842 -8.852 -17.075 1.00 89.75 389 PHE A CA 1
ATOM 3167 C C . PHE A 1 389 ? 15.568 -8.665 -18.567 1.00 89.75 389 PHE A C 1
ATOM 3169 O O . PHE A 1 389 ? 14.476 -8.988 -19.034 1.00 89.75 389 PHE A O 1
ATOM 3176 N N . LEU A 1 390 ? 16.551 -8.171 -19.316 1.00 86.00 390 LEU A N 1
ATOM 3177 C CA . LEU A 1 390 ? 16.417 -7.921 -20.743 1.00 86.00 390 LEU A CA 1
ATOM 3178 C C . LEU A 1 390 ? 16.178 -9.208 -21.539 1.00 86.00 390 LEU A C 1
ATOM 3180 O O . LEU A 1 390 ? 15.380 -9.204 -22.472 1.00 86.00 390 LEU A O 1
ATOM 3184 N N . LYS A 1 391 ? 16.775 -10.329 -21.122 1.00 85.69 391 LYS A N 1
ATOM 3185 C CA . LYS A 1 391 ? 16.536 -11.653 -21.725 1.00 85.69 391 LYS A CA 1
ATOM 3186 C C . LYS A 1 391 ? 15.080 -12.124 -21.641 1.00 85.69 391 LYS A C 1
ATOM 3188 O O . LYS A 1 391 ? 14.659 -12.906 -22.485 1.00 85.69 391 LYS A O 1
ATOM 3193 N N . TYR A 1 392 ? 14.312 -11.649 -20.660 1.00 86.50 392 TYR A N 1
ATOM 3194 C CA . TYR A 1 392 ? 12.887 -11.980 -20.528 1.00 86.50 392 TYR A CA 1
ATOM 3195 C C . TYR A 1 392 ? 11.981 -11.067 -21.359 1.00 86.50 392 TYR A C 1
ATOM 3197 O O . TYR A 1 392 ? 10.777 -11.308 -21.447 1.00 86.50 392 TYR A O 1
ATOM 3205 N N . LEU A 1 393 ? 12.528 -10.012 -21.967 1.00 84.31 393 LEU A N 1
ATOM 3206 C CA . LEU A 1 393 ? 11.765 -9.129 -22.832 1.00 84.31 393 LEU A CA 1
ATOM 3207 C C . LEU A 1 393 ? 11.597 -9.782 -24.210 1.00 84.31 393 LEU A C 1
ATOM 3209 O O . LEU A 1 393 ? 12.526 -9.827 -25.014 1.00 84.31 393 LEU A O 1
ATOM 3213 N N . ASN A 1 394 ? 10.394 -10.279 -24.486 1.00 82.62 394 ASN A N 1
ATOM 3214 C CA . ASN A 1 394 ? 10.010 -10.837 -25.779 1.00 82.62 394 ASN A CA 1
ATOM 3215 C C . ASN A 1 394 ? 8.716 -10.180 -26.299 1.00 82.62 394 ASN A C 1
ATOM 3217 O O . ASN A 1 394 ? 8.070 -9.397 -25.599 1.00 82.62 394 ASN A O 1
ATOM 3221 N N . VAL A 1 395 ? 8.345 -10.490 -27.544 1.00 77.25 395 VAL A N 1
ATOM 3222 C CA . VAL A 1 395 ? 7.160 -9.918 -28.212 1.00 77.25 395 VAL A CA 1
ATOM 3223 C C . VAL A 1 395 ? 5.872 -10.189 -27.424 1.00 77.25 395 VAL A C 1
ATOM 3225 O O . VAL A 1 395 ? 5.014 -9.314 -27.322 1.00 77.25 395 VAL A O 1
ATOM 3228 N N . GLU A 1 396 ? 5.751 -11.374 -26.827 1.00 82.62 396 GLU A N 1
ATOM 3229 C CA . GLU A 1 396 ? 4.583 -11.772 -26.038 1.00 82.62 396 GLU A CA 1
ATOM 3230 C C . GLU A 1 396 ? 4.441 -10.923 -24.766 1.00 82.62 396 GLU A C 1
ATOM 3232 O O . GLU A 1 396 ? 3.384 -10.338 -24.525 1.00 82.62 396 GLU A O 1
ATOM 3237 N N . LEU A 1 397 ? 5.523 -10.774 -24.000 1.00 84.00 397 LEU A N 1
ATOM 3238 C CA . LEU A 1 397 ? 5.556 -9.978 -22.777 1.00 84.00 397 LEU A CA 1
ATOM 3239 C C . LEU A 1 397 ? 5.325 -8.492 -23.069 1.00 84.00 397 LEU A C 1
ATOM 3241 O O . LEU A 1 397 ? 4.576 -7.838 -22.345 1.00 84.00 397 LEU A O 1
ATOM 3245 N N . LEU A 1 398 ? 5.897 -7.964 -24.159 1.00 80.56 398 LEU A N 1
ATOM 3246 C CA . LEU A 1 398 ? 5.621 -6.605 -24.645 1.00 80.56 398 LEU A CA 1
ATOM 3247 C C . LEU A 1 398 ? 4.132 -6.412 -24.963 1.00 80.56 398 LEU A C 1
ATOM 3249 O O . LEU A 1 398 ? 3.554 -5.381 -24.613 1.00 80.56 398 LEU A O 1
ATOM 3253 N N . GLY A 1 399 ? 3.495 -7.431 -25.547 1.00 75.25 399 GLY A N 1
ATOM 3254 C CA . GLY A 1 399 ? 2.058 -7.473 -25.808 1.00 75.25 399 GLY A CA 1
ATOM 3255 C C . GLY A 1 399 ? 1.183 -7.359 -24.554 1.00 75.25 399 GLY A C 1
ATOM 3256 O O . GLY A 1 399 ? 0.027 -6.951 -24.660 1.00 75.25 399 GLY A O 1
ATOM 3257 N N . GLN A 1 400 ? 1.725 -7.658 -23.372 1.00 80.69 400 GLN A N 1
ATOM 3258 C CA . GLN A 1 400 ? 1.015 -7.610 -22.089 1.00 80.69 400 GLN A CA 1
ATOM 3259 C C . GLN A 1 400 ? 1.259 -6.307 -21.307 1.00 80.69 400 GLN A C 1
ATOM 3261 O O . GLN A 1 400 ? 0.547 -6.028 -20.341 1.00 80.69 400 GLN A O 1
ATOM 3266 N N . LEU A 1 401 ? 2.221 -5.470 -21.717 1.00 78.06 401 LEU A N 1
ATOM 3267 C CA . LEU A 1 401 ? 2.542 -4.232 -21.002 1.00 78.06 401 LEU A CA 1
ATOM 3268 C C . LEU A 1 401 ? 1.435 -3.181 -21.142 1.00 78.06 401 LEU A C 1
ATOM 3270 O O . LEU A 1 401 ? 0.813 -3.021 -22.200 1.00 78.06 401 LEU A O 1
ATOM 3274 N N . ASN A 1 402 ? 1.218 -2.429 -20.063 1.00 74.69 402 ASN A N 1
ATOM 3275 C CA . ASN A 1 402 ? 0.445 -1.189 -20.088 1.00 74.69 402 ASN A CA 1
ATOM 3276 C C . ASN A 1 402 ? 1.320 0.006 -20.509 1.00 74.69 402 ASN A C 1
ATOM 3278 O O . ASN A 1 402 ? 2.546 -0.093 -20.562 1.00 74.69 402 ASN A O 1
ATOM 3282 N N . CYS A 1 403 ? 0.696 1.161 -20.753 1.00 68.50 403 CYS A N 1
ATOM 3283 C CA . CYS A 1 403 ? 1.390 2.360 -21.232 1.00 68.50 403 CYS A CA 1
ATOM 3284 C C . CYS A 1 403 ? 2.569 2.787 -20.340 1.00 68.50 403 CYS A C 1
ATOM 3286 O O . CYS A 1 403 ? 3.629 3.133 -20.847 1.00 68.50 403 CYS A O 1
ATOM 3288 N N . ILE A 1 404 ? 2.419 2.736 -19.011 1.00 70.94 404 ILE A N 1
ATOM 3289 C CA . ILE A 1 404 ? 3.470 3.163 -18.071 1.00 70.94 404 ILE A CA 1
ATOM 3290 C C . ILE A 1 404 ? 4.672 2.219 -18.148 1.00 70.94 404 ILE A C 1
ATOM 3292 O O . ILE A 1 404 ? 5.817 2.668 -18.193 1.00 70.94 404 ILE A O 1
ATOM 3296 N N . GLN A 1 405 ? 4.410 0.914 -18.156 1.00 78.31 405 GLN A N 1
ATOM 3297 C CA . GLN A 1 405 ? 5.448 -0.109 -18.247 1.00 78.31 405 GLN A CA 1
ATOM 3298 C C . GLN A 1 405 ? 6.163 -0.046 -19.598 1.00 78.31 405 GLN A C 1
ATOM 3300 O O . GLN A 1 405 ? 7.387 -0.140 -19.649 1.00 78.31 405 GLN A O 1
ATOM 3305 N N . LEU A 1 406 ? 5.412 0.178 -20.678 1.00 76.06 406 LEU A N 1
ATOM 3306 C CA . LEU A 1 406 ? 5.962 0.324 -22.019 1.00 76.06 406 LEU A CA 1
ATOM 3307 C C . LEU A 1 406 ? 6.887 1.544 -22.104 1.00 76.06 406 LEU A C 1
ATOM 3309 O O . LEU A 1 406 ? 8.023 1.418 -22.550 1.00 76.06 406 LEU A O 1
ATOM 3313 N N . THR A 1 407 ? 6.467 2.695 -21.572 1.00 71.94 407 THR A N 1
ATOM 3314 C CA . THR A 1 407 ? 7.317 3.892 -21.460 1.00 71.94 407 THR A CA 1
ATOM 3315 C C . THR A 1 407 ? 8.603 3.616 -20.680 1.00 71.94 407 THR A C 1
ATOM 3317 O O . THR A 1 407 ? 9.673 4.093 -21.056 1.00 71.94 407 THR A O 1
ATOM 3320 N N . GLN A 1 408 ? 8.536 2.860 -19.581 1.00 75.62 408 GLN A N 1
ATOM 3321 C CA . GLN A 1 408 ? 9.728 2.491 -18.808 1.00 75.62 408 GLN A CA 1
ATOM 3322 C C . GLN A 1 408 ? 10.701 1.655 -19.642 1.00 75.62 408 GLN A C 1
ATOM 3324 O O . GLN A 1 408 ? 11.888 1.972 -19.676 1.00 75.62 408 GLN A O 1
ATOM 3329 N N . VAL A 1 409 ? 10.191 0.644 -20.347 1.00 81.81 409 VAL A N 1
ATOM 3330 C CA . VAL A 1 409 ? 10.984 -0.234 -21.215 1.00 81.81 409 VAL A CA 1
ATOM 3331 C C . VAL A 1 409 ? 11.617 0.551 -22.365 1.00 81.81 409 VAL A C 1
ATOM 3333 O O . VAL A 1 409 ? 12.829 0.467 -22.546 1.00 81.81 409 VAL A O 1
ATOM 3336 N N . ILE A 1 410 ? 10.849 1.386 -23.074 1.00 75.56 410 ILE A N 1
ATOM 3337 C CA . ILE A 1 410 ? 11.364 2.244 -24.155 1.00 75.56 410 ILE A CA 1
ATOM 3338 C C . ILE A 1 410 ? 12.477 3.157 -23.633 1.00 75.56 410 ILE A C 1
ATOM 3340 O O . ILE A 1 410 ? 13.531 3.258 -24.248 1.00 75.56 410 ILE A O 1
ATOM 3344 N N . ASN A 1 411 ? 12.285 3.792 -22.472 1.00 75.62 411 ASN A N 1
ATOM 3345 C CA . ASN A 1 411 ? 13.308 4.661 -21.884 1.00 75.62 411 ASN A CA 1
ATOM 3346 C C . ASN A 1 411 ? 14.609 3.922 -21.555 1.00 75.62 411 ASN A C 1
ATOM 3348 O O . ASN A 1 411 ? 15.685 4.506 -21.686 1.00 75.62 411 ASN A O 1
ATOM 3352 N N . CYS A 1 412 ? 14.522 2.672 -21.097 1.00 78.06 412 CYS A N 1
ATOM 3353 C CA . CYS A 1 412 ? 15.695 1.840 -20.850 1.00 78.06 412 CYS A CA 1
ATOM 3354 C C . CYS A 1 412 ? 16.404 1.493 -22.156 1.00 78.06 412 CYS A C 1
ATOM 3356 O O . CYS A 1 412 ? 17.615 1.684 -22.256 1.00 78.06 412 CYS A O 1
ATOM 3358 N N . ILE A 1 413 ? 15.642 1.047 -23.156 1.00 75.50 413 ILE A N 1
ATOM 3359 C CA . ILE A 1 413 ? 16.160 0.644 -24.464 1.00 75.50 413 ILE A CA 1
ATOM 3360 C C . ILE A 1 413 ? 16.823 1.818 -25.182 1.00 75.50 413 ILE A C 1
ATOM 3362 O O . ILE A 1 413 ? 17.932 1.699 -25.693 1.00 75.50 413 ILE A O 1
ATOM 3366 N N . ASN A 1 414 ? 16.205 2.997 -25.131 1.00 70.19 414 ASN A N 1
ATOM 3367 C CA . ASN A 1 414 ? 16.731 4.180 -25.803 1.00 70.19 414 ASN A CA 1
ATOM 3368 C C . ASN A 1 414 ? 18.033 4.701 -25.208 1.00 70.19 414 ASN A C 1
ATOM 3370 O O . ASN A 1 414 ? 18.745 5.462 -25.850 1.00 70.19 414 ASN A O 1
ATOM 3374 N N . LYS A 1 415 ? 18.359 4.316 -23.980 1.00 68.62 415 LYS A N 1
ATOM 3375 C CA . LYS A 1 415 ? 19.566 4.782 -23.297 1.00 68.62 415 LYS A CA 1
ATOM 3376 C C . LYS A 1 415 ? 20.625 3.699 -23.147 1.00 68.62 415 LYS A C 1
ATOM 3378 O O . LYS A 1 415 ? 21.659 3.951 -22.535 1.00 68.62 415 LYS A O 1
ATOM 3383 N N . THR A 1 416 ? 20.370 2.512 -23.686 1.00 69.50 416 THR A N 1
ATOM 3384 C CA . THR A 1 416 ? 21.339 1.422 -23.754 1.00 69.50 416 THR A CA 1
ATOM 3385 C C . THR A 1 416 ? 21.806 1.239 -25.192 1.00 69.50 416 THR A C 1
ATOM 3387 O O . THR A 1 416 ? 21.035 1.394 -26.141 1.00 69.50 416 THR A O 1
ATOM 3390 N N . ASN A 1 417 ? 23.100 0.969 -25.355 1.00 65.06 417 ASN A N 1
ATOM 3391 C CA . ASN A 1 417 ? 23.641 0.527 -26.632 1.00 65.06 417 ASN A CA 1
ATOM 3392 C C . ASN A 1 417 ? 23.352 -0.967 -26.726 1.00 65.06 417 ASN A C 1
ATOM 3394 O O . ASN A 1 417 ? 23.930 -1.754 -25.981 1.00 65.06 417 ASN A O 1
ATOM 3398 N N . PHE A 1 418 ? 22.393 -1.333 -27.571 1.00 64.50 418 PHE A N 1
ATOM 3399 C CA . PHE A 1 418 ? 22.136 -2.730 -27.884 1.00 64.50 418 PHE A CA 1
ATOM 3400 C C . PHE A 1 418 ? 23.152 -3.186 -28.920 1.00 64.50 418 PHE A C 1
ATOM 3402 O O . PHE A 1 418 ? 23.104 -2.738 -30.063 1.00 64.50 418 PHE A O 1
ATOM 3409 N N . ASP A 1 419 ? 24.038 -4.094 -28.523 1.00 59.72 419 ASP A N 1
ATOM 3410 C CA . ASP A 1 419 ? 24.976 -4.722 -29.455 1.00 59.72 419 ASP A CA 1
ATOM 3411 C C . ASP A 1 419 ? 24.255 -5.713 -30.398 1.00 59.72 419 ASP A C 1
ATOM 3413 O O . ASP A 1 419 ? 24.692 -5.934 -31.527 1.00 59.72 419 ASP A O 1
ATOM 3417 N N . ASP A 1 420 ? 23.108 -6.270 -29.978 1.00 64.12 420 ASP A N 1
ATOM 3418 C CA . ASP A 1 420 ? 22.257 -7.136 -30.805 1.00 64.12 420 ASP A CA 1
ATOM 3419 C C . ASP A 1 420 ? 21.186 -6.326 -31.556 1.00 64.12 420 ASP A C 1
ATOM 3421 O O . ASP A 1 420 ? 20.066 -6.093 -31.083 1.00 64.12 420 ASP A O 1
ATOM 3425 N N . PHE A 1 421 ? 21.543 -5.912 -32.773 1.00 61.41 421 PHE A N 1
ATOM 3426 C CA . PHE A 1 421 ? 20.673 -5.161 -33.679 1.00 61.41 421 PHE A CA 1
ATOM 3427 C C . PHE A 1 421 ? 19.385 -5.917 -34.060 1.00 61.41 421 PHE A C 1
ATOM 3429 O O . PHE A 1 421 ? 18.346 -5.297 -34.303 1.00 61.41 421 PHE A O 1
ATOM 3436 N N . VAL A 1 422 ? 19.416 -7.254 -34.111 1.00 64.38 422 VAL A N 1
ATOM 3437 C CA . VAL A 1 422 ? 18.252 -8.069 -34.499 1.00 64.38 422 VAL A CA 1
ATOM 3438 C C . VAL A 1 422 ? 17.244 -8.111 -33.358 1.00 64.38 422 VAL A C 1
ATOM 3440 O O . VAL A 1 422 ? 16.056 -7.852 -33.570 1.00 64.38 422 VAL A O 1
ATOM 3443 N N . GLN A 1 423 ? 17.710 -8.372 -32.135 1.00 69.12 423 GLN A N 1
ATOM 3444 C CA . GLN A 1 423 ? 16.857 -8.349 -30.950 1.00 69.12 423 GLN A CA 1
ATOM 3445 C C . GLN A 1 423 ? 16.253 -6.955 -30.728 1.00 69.12 423 GLN A C 1
ATOM 3447 O O . GLN A 1 423 ? 15.055 -6.840 -30.458 1.00 69.12 423 GLN A O 1
ATOM 3452 N N . PHE A 1 424 ? 17.047 -5.897 -30.920 1.00 70.38 424 PHE A N 1
ATOM 3453 C CA . PHE A 1 424 ? 16.584 -4.514 -30.815 1.00 70.38 424 PHE A CA 1
ATOM 3454 C C . PHE A 1 424 ? 15.453 -4.193 -31.801 1.00 70.38 424 PHE A C 1
ATOM 3456 O O . PHE A 1 424 ? 14.411 -3.681 -31.390 1.00 70.38 424 PHE A O 1
ATOM 3463 N N . ASN A 1 425 ? 15.605 -4.541 -33.084 1.00 70.50 425 ASN A N 1
ATOM 3464 C CA . ASN A 1 425 ? 14.565 -4.290 -34.087 1.00 70.50 425 ASN A CA 1
ATOM 3465 C C . ASN A 1 425 ? 13.282 -5.088 -33.824 1.00 70.50 425 ASN A C 1
ATOM 3467 O O . ASN A 1 425 ? 12.184 -4.560 -33.996 1.00 70.50 425 ASN A O 1
ATOM 3471 N N . ASN A 1 426 ? 13.399 -6.331 -33.352 1.00 73.44 426 ASN A N 1
ATOM 3472 C CA . ASN A 1 426 ? 12.236 -7.136 -32.976 1.00 73.44 426 ASN A CA 1
ATOM 3473 C C . ASN A 1 426 ? 11.472 -6.514 -31.801 1.00 73.44 426 ASN A C 1
ATOM 3475 O O . ASN A 1 426 ? 10.243 -6.440 -31.830 1.00 73.44 426 ASN A O 1
ATOM 3479 N N . ILE A 1 427 ? 12.192 -6.019 -30.789 1.00 73.50 427 ILE A N 1
ATOM 3480 C CA . ILE A 1 427 ? 11.591 -5.307 -29.658 1.00 73.50 427 ILE A CA 1
ATOM 3481 C C . ILE A 1 427 ? 10.947 -3.998 -30.129 1.00 73.50 427 ILE A C 1
ATOM 3483 O O . ILE A 1 427 ? 9.807 -3.721 -29.763 1.00 73.50 427 ILE A O 1
ATOM 3487 N N . LYS A 1 428 ? 11.632 -3.217 -30.974 1.00 72.62 428 LYS A N 1
ATOM 3488 C CA . LYS A 1 428 ? 11.112 -1.969 -31.555 1.00 72.62 428 LYS A CA 1
ATOM 3489 C C . LYS A 1 428 ? 9.790 -2.195 -32.296 1.00 72.62 428 LYS A C 1
ATOM 3491 O O . LYS A 1 428 ? 8.812 -1.504 -32.014 1.00 72.62 428 LYS A O 1
ATOM 3496 N N . ASN A 1 429 ? 9.733 -3.189 -33.182 1.00 74.44 429 ASN A N 1
ATOM 3497 C CA . ASN A 1 429 ? 8.520 -3.512 -33.938 1.00 74.44 429 ASN A CA 1
ATOM 3498 C C . ASN A 1 429 ? 7.379 -3.964 -33.015 1.00 74.44 429 ASN A C 1
ATOM 3500 O O . ASN A 1 429 ? 6.259 -3.473 -33.129 1.00 74.44 429 ASN A O 1
ATOM 3504 N N . ALA A 1 430 ? 7.670 -4.821 -32.032 1.00 76.94 430 ALA A N 1
ATOM 3505 C CA . ALA A 1 430 ? 6.677 -5.269 -31.056 1.00 76.94 430 ALA A CA 1
ATOM 3506 C C . ALA A 1 430 ? 6.135 -4.126 -30.178 1.00 76.94 430 ALA A C 1
ATOM 3508 O O . ALA A 1 430 ? 4.950 -4.107 -29.836 1.00 76.94 430 ALA A O 1
ATOM 3509 N N . VAL A 1 431 ? 6.980 -3.151 -29.830 1.00 74.31 431 VAL A N 1
ATOM 3510 C CA . VAL A 1 431 ? 6.565 -1.926 -29.133 1.00 74.31 431 VAL A CA 1
ATOM 3511 C C . VAL A 1 431 ? 5.590 -1.122 -29.997 1.00 74.31 431 VAL A C 1
ATOM 3513 O O . VAL A 1 431 ? 4.551 -0.702 -29.489 1.00 74.31 431 VAL A O 1
ATOM 3516 N N . TYR A 1 432 ? 5.879 -0.929 -31.287 1.00 75.25 432 TYR A N 1
ATOM 3517 C CA . TYR A 1 432 ? 4.981 -0.209 -32.200 1.00 75.25 432 TYR A CA 1
ATOM 3518 C C . TYR A 1 432 ? 3.645 -0.921 -32.381 1.00 75.25 432 TYR A C 1
ATOM 3520 O O . TYR A 1 432 ? 2.596 -0.294 -32.232 1.00 75.25 432 TYR A O 1
ATOM 3528 N N . ASP A 1 433 ? 3.665 -2.235 -32.598 1.00 76.00 433 ASP A N 1
ATOM 3529 C CA . ASP A 1 433 ? 2.446 -3.037 -32.693 1.00 76.00 433 ASP A CA 1
ATOM 3530 C C . ASP A 1 433 ? 1.596 -2.911 -31.426 1.00 76.00 433 ASP A C 1
ATOM 3532 O O . ASP A 1 433 ? 0.371 -2.770 -31.495 1.00 76.00 433 ASP A O 1
ATOM 3536 N N . ARG A 1 434 ? 2.232 -2.916 -30.248 1.00 81.31 434 ARG A N 1
ATOM 3537 C CA . ARG A 1 434 ? 1.527 -2.743 -28.977 1.00 81.31 434 ARG A CA 1
ATOM 3538 C C . ARG A 1 434 ? 0.919 -1.350 -28.842 1.00 81.31 434 ARG A C 1
ATOM 3540 O O . ARG A 1 434 ? -0.229 -1.256 -28.415 1.00 81.31 434 ARG A O 1
ATOM 3547 N N . ILE A 1 435 ? 1.645 -0.294 -29.208 1.00 73.81 435 ILE A N 1
ATOM 3548 C CA . ILE A 1 435 ? 1.121 1.081 -29.213 1.00 73.81 435 ILE A CA 1
ATOM 3549 C C . ILE A 1 435 ? -0.115 1.162 -30.110 1.00 73.81 435 ILE A C 1
ATOM 3551 O O . ILE A 1 435 ? -1.155 1.647 -29.673 1.00 73.81 435 ILE A O 1
ATOM 3555 N N . ASN A 1 436 ? -0.037 0.615 -31.322 1.00 74.62 436 ASN A N 1
ATOM 3556 C CA . ASN A 1 436 ? -1.133 0.655 -32.288 1.00 74.62 436 ASN A CA 1
ATOM 3557 C C . ASN A 1 436 ? -2.376 -0.077 -31.770 1.00 74.62 436 ASN A C 1
ATOM 3559 O O . ASN A 1 436 ? -3.485 0.437 -31.895 1.00 74.62 436 ASN A O 1
ATOM 3563 N N . ARG A 1 437 ? -2.198 -1.229 -31.109 1.00 76.38 437 ARG A N 1
ATOM 3564 C CA . ARG A 1 437 ? -3.304 -1.941 -30.447 1.00 76.38 437 ARG A CA 1
ATOM 3565 C C . ARG A 1 437 ? -3.878 -1.161 -29.267 1.00 76.38 437 ARG A C 1
ATOM 3567 O O . ARG A 1 437 ? -5.089 -1.114 -29.115 1.00 76.38 437 ARG A O 1
ATOM 3574 N N . LEU A 1 438 ? -3.042 -0.531 -28.438 1.00 69.31 438 LEU A N 1
ATOM 3575 C CA . LEU A 1 438 ? -3.518 0.279 -27.309 1.00 69.31 438 LEU A CA 1
ATOM 3576 C C . LEU A 1 438 ? -4.336 1.492 -27.774 1.00 69.31 438 LEU A C 1
ATOM 3578 O O . LEU A 1 438 ? -5.324 1.826 -27.121 1.00 69.31 438 LEU A O 1
ATOM 3582 N N . VAL A 1 439 ? -3.950 2.115 -28.893 1.00 69.81 439 VAL A N 1
ATOM 3583 C CA . VAL A 1 439 ? -4.737 3.164 -29.562 1.00 69.81 439 VAL A CA 1
ATOM 3584 C C . VAL A 1 439 ? -6.066 2.604 -30.059 1.00 69.81 439 VAL A C 1
ATOM 3586 O O . VAL A 1 439 ? -7.113 3.154 -29.729 1.00 69.81 439 VAL A O 1
ATOM 3589 N N . ALA A 1 440 ? -6.027 1.514 -30.831 1.00 70.88 440 ALA A N 1
ATOM 3590 C CA . ALA A 1 440 ? -7.216 0.922 -31.443 1.00 70.88 440 ALA A CA 1
ATOM 3591 C C . ALA A 1 440 ? -8.240 0.439 -30.401 1.00 70.88 440 ALA A C 1
ATOM 3593 O O . ALA A 1 440 ? -9.439 0.607 -30.593 1.00 70.88 440 ALA A O 1
ATOM 3594 N N . ASP A 1 441 ? -7.763 -0.095 -29.275 1.00 71.25 441 ASP A N 1
ATOM 3595 C CA . ASP A 1 441 ? -8.590 -0.572 -28.164 1.00 71.25 441 ASP A CA 1
ATOM 3596 C C . ASP A 1 441 ? -9.135 0.561 -27.268 1.00 71.25 441 ASP A C 1
ATOM 3598 O O . ASP A 1 441 ? -9.822 0.278 -26.285 1.00 71.25 441 ASP A O 1
ATOM 3602 N N . GLY A 1 442 ? -8.762 1.827 -27.506 1.00 67.06 442 GLY A N 1
ATOM 3603 C CA . GLY A 1 442 ? -9.101 2.947 -26.616 1.00 67.06 442 GLY A CA 1
ATOM 3604 C C . GLY A 1 442 ? -8.440 2.870 -25.231 1.00 67.06 442 GLY A C 1
ATOM 3605 O O . GLY A 1 442 ? -8.837 3.571 -24.309 1.00 67.06 442 GLY A O 1
ATOM 3606 N N . LYS A 1 443 ? -7.415 2.026 -25.055 1.00 64.06 443 LYS A N 1
ATOM 3607 C CA . LYS A 1 443 ? -6.730 1.787 -23.765 1.00 64.06 443 LYS A CA 1
ATOM 3608 C C . LYS A 1 443 ? -5.574 2.753 -23.503 1.00 64.06 443 LYS A C 1
ATOM 3610 O O . LYS A 1 443 ? -4.867 2.624 -22.498 1.00 64.06 443 LYS A O 1
ATOM 3615 N N . MET A 1 444 ? -5.337 3.691 -24.416 1.00 68.94 444 MET A N 1
ATOM 3616 C CA . MET A 1 444 ? -4.258 4.662 -24.325 1.00 68.94 444 MET A CA 1
ATOM 3617 C C . MET A 1 444 ? -4.799 6.016 -23.880 1.00 68.94 444 MET A C 1
ATOM 3619 O O . MET A 1 444 ? -5.700 6.572 -24.492 1.00 68.94 444 MET A O 1
ATOM 3623 N N . THR A 1 445 ? -4.230 6.580 -22.816 1.00 66.75 445 THR A N 1
ATOM 3624 C CA . THR A 1 445 ? -4.549 7.957 -22.424 1.00 66.75 445 THR A CA 1
ATOM 3625 C C . THR A 1 445 ? -3.714 8.929 -23.245 1.00 66.75 445 THR A C 1
ATOM 3627 O O . THR A 1 445 ? -2.579 8.618 -23.614 1.00 66.75 445 THR A O 1
ATOM 3630 N N . VAL A 1 446 ? -4.219 10.140 -23.482 1.00 64.38 446 VAL A N 1
ATOM 3631 C CA . VAL A 1 446 ? -3.461 11.196 -24.180 1.00 64.38 446 VAL A CA 1
ATOM 3632 C C . VAL A 1 446 ? -2.122 11.460 -23.484 1.00 64.38 446 VAL A C 1
ATOM 3634 O O . VAL A 1 446 ? -1.079 11.508 -24.127 1.00 64.38 446 VAL A O 1
ATOM 3637 N N . GLN A 1 447 ? -2.113 11.486 -22.149 1.00 63.88 447 GLN A N 1
ATOM 3638 C CA . GLN A 1 447 ? -0.886 11.641 -21.367 1.00 63.88 447 GLN A CA 1
ATOM 3639 C C . GLN A 1 447 ? 0.095 10.470 -21.539 1.00 63.88 447 GLN A C 1
ATOM 3641 O O . GLN A 1 447 ? 1.306 10.680 -21.632 1.00 63.88 447 GLN A O 1
ATOM 3646 N N . GLY A 1 448 ? -0.409 9.231 -21.572 1.00 65.06 448 GLY A N 1
ATOM 3647 C CA . GLY A 1 448 ? 0.405 8.043 -21.836 1.00 65.06 448 GLY A CA 1
ATOM 3648 C C . GLY A 1 448 ? 1.006 8.076 -23.239 1.00 65.06 448 GLY A C 1
ATOM 3649 O O . GLY A 1 448 ? 2.193 7.813 -23.402 1.00 65.06 448 GLY A O 1
ATOM 3650 N N . SER A 1 449 ? 0.204 8.498 -24.215 1.00 67.38 449 SER A N 1
ATOM 3651 C CA . SER A 1 449 ? 0.581 8.678 -25.619 1.00 67.38 449 SER A CA 1
ATOM 3652 C C . SER A 1 449 ? 1.731 9.673 -25.768 1.00 67.38 449 SER A C 1
ATOM 3654 O O . SER A 1 449 ? 2.768 9.348 -26.342 1.00 67.38 449 SER A O 1
ATOM 3656 N N . ILE A 1 450 ? 1.580 10.861 -25.173 1.00 66.19 450 ILE A N 1
ATOM 3657 C CA . ILE A 1 450 ? 2.604 11.911 -25.172 1.00 66.19 450 ILE A CA 1
ATOM 3658 C C . ILE A 1 450 ? 3.882 11.398 -24.511 1.00 66.19 450 ILE A C 1
ATOM 3660 O O . ILE A 1 450 ? 4.962 11.565 -25.061 1.00 66.19 450 ILE A O 1
ATOM 3664 N N . SER A 1 451 ? 3.778 10.720 -23.364 1.00 67.75 451 SER A N 1
ATOM 3665 C CA . SER A 1 451 ? 4.956 10.193 -22.673 1.00 67.75 451 SER A CA 1
ATOM 3666 C C . SER A 1 451 ? 5.704 9.134 -23.488 1.00 67.75 451 SER A C 1
ATOM 3668 O O . SER A 1 451 ? 6.932 9.105 -23.431 1.00 67.75 451 SER A O 1
ATOM 3670 N N . ILE A 1 452 ? 4.991 8.266 -24.212 1.00 69.81 452 ILE A N 1
ATOM 3671 C CA . ILE A 1 452 ? 5.587 7.267 -25.109 1.00 69.81 452 ILE A CA 1
ATOM 3672 C C . ILE A 1 452 ? 6.291 7.971 -26.270 1.00 69.81 452 ILE A C 1
ATOM 3674 O O . ILE A 1 452 ? 7.448 7.665 -26.560 1.00 69.81 452 ILE A O 1
ATOM 3678 N N . LEU A 1 453 ? 5.625 8.950 -26.886 1.00 68.62 453 LEU A N 1
ATOM 3679 C CA . LEU A 1 453 ? 6.173 9.732 -27.989 1.00 68.62 453 LEU A CA 1
ATOM 3680 C C . LEU A 1 453 ? 7.440 10.498 -27.559 1.00 68.62 453 LEU A C 1
ATOM 3682 O O . LEU A 1 453 ? 8.462 10.412 -28.235 1.00 68.62 453 LEU A O 1
ATOM 3686 N N . SER A 1 454 ? 7.422 11.151 -26.389 1.00 65.56 454 SER A N 1
ATOM 3687 C CA . SER A 1 454 ? 8.596 11.798 -25.778 1.00 65.56 454 SER A CA 1
ATOM 3688 C C . SER A 1 454 ? 9.762 10.847 -25.558 1.00 65.56 454 SER A C 1
ATOM 3690 O O . SER A 1 454 ? 10.910 11.220 -25.789 1.00 65.56 454 SER A O 1
ATOM 3692 N N . SER A 1 455 ? 9.483 9.621 -25.121 1.00 68.75 455 SER A N 1
ATOM 3693 C CA . SER A 1 455 ? 10.518 8.610 -24.931 1.00 68.75 455 SER A CA 1
ATOM 3694 C C . SER A 1 455 ? 11.105 8.138 -26.256 1.00 68.75 455 SER A C 1
ATOM 3696 O O . SER A 1 455 ? 12.319 8.003 -26.348 1.00 68.75 455 SER A O 1
ATOM 3698 N N . ILE A 1 456 ? 10.274 7.922 -27.277 1.00 68.50 456 ILE A N 1
ATOM 3699 C CA . ILE A 1 456 ? 10.684 7.471 -28.613 1.00 68.50 456 ILE A CA 1
ATOM 3700 C C . ILE A 1 456 ? 11.550 8.525 -29.327 1.00 68.50 456 ILE A C 1
ATOM 3702 O O . ILE A 1 456 ? 12.588 8.183 -29.885 1.00 68.50 456 ILE A O 1
ATOM 3706 N N . ILE A 1 457 ? 11.164 9.801 -29.261 1.00 62.31 457 ILE A N 1
ATOM 3707 C CA . ILE A 1 457 ? 11.821 10.900 -29.989 1.00 62.31 457 ILE A CA 1
ATOM 3708 C C . ILE A 1 457 ? 13.259 11.164 -29.516 1.00 62.31 457 ILE A C 1
ATOM 3710 O O . ILE A 1 457 ? 14.075 11.650 -30.292 1.00 62.31 457 ILE A O 1
ATOM 3714 N N . SER A 1 458 ? 13.627 10.784 -28.286 1.00 58.38 458 SER A N 1
ATOM 3715 C CA . SER A 1 458 ? 14.981 11.029 -27.763 1.00 58.38 458 SER A CA 1
ATOM 3716 C C . SER A 1 458 ? 16.109 10.227 -28.443 1.00 58.38 458 SER A C 1
ATOM 3718 O O . SER A 1 458 ? 17.266 10.401 -28.069 1.00 58.38 458 SER A O 1
ATOM 3720 N N . LYS A 1 459 ? 15.803 9.340 -29.403 1.00 58.72 459 LYS A N 1
ATOM 3721 C CA . LYS A 1 459 ? 16.790 8.579 -30.185 1.00 58.72 459 LYS A CA 1
ATOM 3722 C C . LYS A 1 459 ? 16.349 8.474 -31.649 1.00 58.72 459 LYS A C 1
ATOM 3724 O O . LYS A 1 459 ? 15.260 7.978 -31.929 1.00 58.72 459 LYS A O 1
ATOM 3729 N N . GLU A 1 460 ? 17.218 8.854 -32.587 1.00 57.50 460 GLU A N 1
ATOM 3730 C CA . GLU A 1 460 ? 16.937 8.761 -34.034 1.00 57.50 460 GLU A CA 1
ATOM 3731 C C . GLU A 1 460 ? 16.615 7.334 -34.505 1.00 57.50 460 GLU A C 1
ATOM 3733 O O . GLU A 1 460 ? 15.862 7.141 -35.458 1.00 57.50 460 GLU A O 1
ATOM 3738 N N . GLU A 1 461 ? 17.120 6.330 -33.785 1.00 58.78 461 GLU A N 1
ATOM 3739 C CA . GLU A 1 461 ? 16.930 4.902 -34.059 1.00 58.78 461 GLU A CA 1
ATOM 3740 C C . GLU A 1 461 ? 15.461 4.446 -34.001 1.00 58.78 461 GLU A C 1
ATOM 3742 O O . GLU A 1 461 ? 15.140 3.394 -34.551 1.00 58.78 461 GLU A O 1
ATOM 3747 N N . PHE A 1 462 ? 14.550 5.218 -33.389 1.00 55.59 462 PHE A N 1
ATOM 3748 C CA . PHE A 1 462 ? 13.103 4.953 -33.372 1.00 55.59 462 PHE A CA 1
ATOM 3749 C C . PHE A 1 462 ? 12.299 5.827 -34.361 1.00 55.59 462 PHE A C 1
ATOM 3751 O O . PHE A 1 462 ? 11.100 6.042 -34.181 1.00 55.59 462 PHE A O 1
ATOM 3758 N N . LYS A 1 463 ? 12.926 6.303 -35.441 1.00 57.44 463 LYS A N 1
ATOM 3759 C CA . LYS A 1 463 ? 12.203 6.765 -36.638 1.00 57.44 463 LYS A CA 1
ATOM 3760 C C . LYS A 1 463 ? 11.866 5.544 -37.534 1.00 57.44 463 LYS A C 1
ATOM 3762 O O . LYS A 1 463 ? 12.669 4.600 -37.578 1.00 57.44 463 LYS A O 1
ATOM 3767 N N . PRO A 1 464 ? 10.708 5.500 -38.228 1.00 60.16 464 PRO A N 1
ATOM 3768 C CA . PRO A 1 464 ? 9.577 6.439 -38.184 1.00 60.16 464 PRO A CA 1
ATOM 3769 C C . PRO A 1 464 ? 8.665 6.232 -36.958 1.00 60.16 464 PRO A C 1
ATOM 3771 O O . PRO A 1 464 ? 8.637 5.158 -36.360 1.00 60.16 464 PRO A O 1
ATOM 3774 N N . PHE A 1 465 ? 7.916 7.272 -36.586 1.00 64.69 465 PHE A N 1
ATOM 3775 C CA . PHE A 1 465 ? 6.976 7.233 -35.460 1.00 64.69 465 PHE A CA 1
ATOM 3776 C C . PHE A 1 465 ? 5.685 6.480 -35.824 1.00 64.69 465 PHE A C 1
ATOM 3778 O O . PHE A 1 465 ? 5.299 6.487 -36.989 1.00 64.69 465 PHE A O 1
ATOM 3785 N N . PRO A 1 466 ? 4.972 5.861 -34.861 1.00 67.31 466 PRO A N 1
ATOM 3786 C CA . PRO A 1 466 ? 3.686 5.235 -35.159 1.00 67.31 466 PRO A CA 1
ATOM 3787 C C . PRO A 1 466 ? 2.636 6.292 -35.550 1.00 67.31 466 PRO A C 1
ATOM 3789 O O . PRO A 1 466 ? 2.218 7.090 -34.709 1.00 67.31 466 PRO A O 1
ATOM 3792 N N . ASP A 1 467 ? 2.167 6.284 -36.799 1.00 67.50 467 ASP A N 1
ATOM 3793 C CA . ASP A 1 467 ? 1.201 7.275 -37.313 1.00 67.50 467 ASP A CA 1
ATOM 3794 C C . ASP A 1 467 ? -0.117 7.293 -36.525 1.00 67.50 467 ASP A C 1
ATOM 3796 O O . ASP A 1 467 ? -0.712 8.348 -36.300 1.00 67.50 467 ASP A O 1
ATOM 3800 N N . SER A 1 468 ? -0.559 6.136 -36.029 1.00 66.38 468 SER A N 1
ATOM 3801 C CA . SER A 1 468 ? -1.729 5.999 -35.151 1.00 66.38 468 SER A CA 1
ATOM 3802 C C . SER A 1 468 ? -1.541 6.670 -33.793 1.00 66.38 468 SER A C 1
ATOM 3804 O O . SER A 1 468 ? -2.505 7.200 -33.250 1.00 66.38 468 SER A O 1
ATOM 3806 N N . LEU A 1 469 ? -0.320 6.693 -33.247 1.00 67.00 469 LEU A N 1
ATOM 3807 C CA . LEU A 1 469 ? -0.007 7.405 -32.003 1.00 67.00 469 LEU A CA 1
ATOM 3808 C C . LEU A 1 469 ? -0.105 8.919 -32.213 1.00 67.00 469 LEU A C 1
ATOM 3810 O O . LEU A 1 469 ? -0.739 9.610 -31.417 1.00 67.00 469 LEU A O 1
ATOM 3814 N N . ILE A 1 470 ? 0.488 9.419 -33.300 1.00 66.81 470 ILE A N 1
ATOM 3815 C CA . ILE A 1 470 ? 0.449 10.842 -33.666 1.00 66.81 470 ILE A CA 1
ATOM 3816 C C . ILE A 1 470 ? -0.994 11.276 -33.942 1.00 66.81 470 ILE A C 1
ATOM 3818 O O . ILE A 1 470 ? -1.465 12.255 -33.365 1.00 66.81 470 ILE A O 1
ATOM 3822 N N . SER A 1 471 ? -1.725 10.499 -34.743 1.00 67.88 471 SER A N 1
ATOM 3823 C CA . SER A 1 471 ? -3.131 10.758 -35.070 1.00 67.88 471 SER A CA 1
ATOM 3824 C C . SER A 1 471 ? -4.024 10.741 -33.828 1.00 67.88 471 SER A C 1
ATOM 3826 O O . SER A 1 471 ? -4.903 11.589 -33.690 1.00 67.88 471 SER A O 1
ATOM 3828 N N . PHE A 1 472 ? -3.784 9.816 -32.891 1.00 62.75 472 PHE A N 1
ATOM 3829 C CA . PHE A 1 472 ? -4.528 9.742 -31.633 1.00 62.75 472 PHE A CA 1
ATOM 3830 C C . PHE A 1 472 ? -4.282 10.957 -30.737 1.00 62.75 472 PHE A C 1
ATOM 3832 O O . PHE A 1 472 ? -5.238 11.506 -30.186 1.00 62.75 472 PHE A O 1
ATOM 3839 N N . ILE A 1 473 ? -3.023 11.393 -30.598 1.00 65.38 473 ILE A N 1
ATOM 3840 C CA . ILE A 1 473 ? -2.694 12.605 -29.838 1.00 65.38 473 ILE A CA 1
ATOM 3841 C C . ILE A 1 473 ? -3.381 13.802 -30.488 1.00 65.38 473 ILE A C 1
ATOM 3843 O O . ILE A 1 473 ? -4.100 14.513 -29.793 1.00 65.38 473 ILE A O 1
ATOM 3847 N N . HIS A 1 474 ? -3.242 13.962 -31.809 1.00 65.25 474 HIS A N 1
ATOM 3848 C CA . HIS A 1 474 ? -3.867 15.041 -32.571 1.00 65.25 474 HIS A CA 1
ATOM 3849 C C . HIS A 1 474 ? -5.393 15.089 -32.366 1.00 65.25 474 HIS A C 1
ATOM 3851 O O . HIS A 1 474 ? -5.947 16.136 -32.038 1.00 65.25 474 HIS A O 1
ATOM 3857 N N . ALA A 1 475 ? -6.074 13.943 -32.471 1.00 62.31 475 ALA A N 1
ATOM 3858 C CA . ALA A 1 475 ? -7.525 13.842 -32.308 1.00 62.31 475 ALA A CA 1
ATOM 3859 C C . ALA A 1 475 ? -8.022 14.145 -30.882 1.00 62.31 475 ALA A C 1
ATOM 3861 O O . ALA A 1 475 ? -9.176 14.529 -30.707 1.00 62.31 475 ALA A O 1
ATOM 3862 N N . ASN A 1 476 ? -7.170 13.990 -29.863 1.00 61.50 476 ASN A N 1
ATOM 3863 C CA . ASN A 1 476 ? -7.546 14.132 -28.453 1.00 61.50 476 ASN A CA 1
ATOM 3864 C C . ASN A 1 476 ? -6.817 15.286 -27.746 1.00 61.50 476 ASN A C 1
ATOM 3866 O O . ASN A 1 476 ? -6.757 15.328 -26.514 1.00 61.50 476 ASN A O 1
ATOM 3870 N N . MET A 1 477 ? -6.269 16.244 -28.499 1.00 62.69 477 MET A N 1
ATOM 3871 C CA . MET A 1 477 ? -5.479 17.334 -27.918 1.00 62.69 477 MET A CA 1
ATOM 3872 C C . MET A 1 477 ? -6.262 18.262 -26.983 1.00 62.69 477 MET A C 1
ATOM 3874 O O . MET A 1 477 ? -5.666 18.898 -26.117 1.00 62.69 477 MET A O 1
ATOM 3878 N N . SER A 1 478 ? -7.592 18.309 -27.084 1.00 59.28 478 SER A N 1
ATOM 3879 C CA . SER A 1 478 ? -8.448 19.048 -26.145 1.00 59.28 478 SER A CA 1
ATOM 3880 C C . SER A 1 478 ? -8.427 18.485 -24.716 1.00 59.28 478 SER A C 1
ATOM 3882 O O . SER A 1 478 ? -8.833 19.177 -23.786 1.00 59.28 478 SER A O 1
ATOM 3884 N N . LEU A 1 479 ? -7.946 17.252 -24.529 1.00 58.69 479 LEU A N 1
ATOM 3885 C CA . LEU A 1 479 ? -7.876 16.555 -23.241 1.00 58.69 479 LEU A CA 1
ATOM 3886 C C . LEU A 1 479 ? -6.489 16.649 -22.576 1.00 58.69 479 LEU A C 1
ATOM 3888 O O . LEU A 1 479 ? -6.250 16.007 -21.551 1.00 58.69 479 LEU A O 1
ATOM 3892 N N . VAL A 1 480 ? -5.559 17.411 -23.160 1.00 61.53 480 VAL A N 1
ATOM 3893 C CA . VAL A 1 480 ? -4.188 17.572 -22.658 1.00 61.53 480 VAL A CA 1
ATOM 3894 C C . VAL A 1 480 ? -4.177 18.523 -21.462 1.00 61.53 480 VAL A C 1
ATOM 3896 O O . VAL A 1 480 ? -4.548 19.688 -21.573 1.00 61.53 480 VAL A O 1
ATOM 3899 N N . ASP A 1 481 ? -3.724 18.032 -20.308 1.00 58.28 481 ASP A N 1
ATOM 3900 C CA . ASP A 1 481 ? -3.527 18.859 -19.118 1.00 58.28 481 ASP A CA 1
ATOM 3901 C C . ASP A 1 481 ? -2.182 19.614 -19.159 1.00 58.28 481 ASP A C 1
ATOM 3903 O O . ASP A 1 481 ? -1.337 19.415 -20.036 1.00 58.28 481 ASP A O 1
ATOM 3907 N N . GLN A 1 482 ? -1.927 20.469 -18.167 1.00 58.34 482 GLN A N 1
ATOM 3908 C CA . GLN A 1 482 ? -0.689 21.254 -18.094 1.00 58.34 482 GLN A CA 1
ATOM 3909 C C . GLN A 1 482 ? 0.588 20.392 -18.014 1.00 58.34 482 GLN A C 1
ATOM 3911 O O . GLN A 1 482 ? 1.669 20.831 -18.409 1.00 58.34 482 GLN A O 1
ATOM 3916 N N . LYS A 1 483 ? 0.506 19.153 -17.508 1.00 54.19 483 LYS A N 1
ATOM 3917 C CA . LYS A 1 483 ? 1.636 18.208 -17.500 1.00 54.19 483 LYS A CA 1
ATOM 3918 C C . LYS A 1 483 ? 1.889 17.633 -18.890 1.00 54.19 483 LYS A C 1
ATOM 3920 O O . LYS A 1 483 ? 3.052 17.452 -19.258 1.00 54.19 483 LYS A O 1
ATOM 3925 N N . GLY A 1 484 ? 0.833 17.337 -19.638 1.00 58.97 484 GLY A N 1
ATOM 3926 C CA . GLY A 1 484 ? 0.903 16.954 -21.042 1.00 58.97 484 GLY A CA 1
ATOM 3927 C C . GLY A 1 484 ? 1.492 18.069 -21.891 1.00 58.97 484 GLY A C 1
ATOM 3928 O O . GLY A 1 484 ? 2.451 17.821 -22.616 1.00 58.97 484 GLY A O 1
ATOM 3929 N N . LEU A 1 485 ? 1.043 19.308 -21.677 1.00 63.28 485 LEU A N 1
ATOM 3930 C CA . LEU A 1 485 ? 1.580 20.499 -22.336 1.00 63.28 485 LEU A CA 1
ATOM 3931 C C . LEU A 1 485 ? 3.086 20.668 -22.067 1.00 63.28 485 LEU A C 1
ATOM 3933 O O . LEU A 1 485 ? 3.875 20.781 -22.995 1.00 63.28 485 LEU A O 1
ATOM 3937 N N . ASN A 1 486 ? 3.522 20.558 -20.808 1.00 60.69 486 ASN A N 1
ATOM 3938 C CA . ASN A 1 486 ? 4.948 20.610 -20.450 1.00 60.69 486 ASN A CA 1
ATOM 3939 C C . ASN A 1 486 ? 5.782 19.469 -21.065 1.00 60.69 486 ASN A C 1
ATOM 3941 O O . ASN A 1 486 ? 6.981 19.625 -21.291 1.00 60.69 486 ASN A O 1
ATOM 3945 N N . SER A 1 487 ? 5.174 18.304 -21.304 1.00 60.62 487 SER A N 1
ATOM 3946 C CA . SER A 1 487 ? 5.844 17.167 -21.952 1.00 60.62 487 SER A CA 1
ATOM 3947 C C . SER A 1 487 ? 5.949 17.368 -23.470 1.00 60.62 487 SER A C 1
ATOM 3949 O O . SER A 1 487 ? 6.963 17.003 -24.058 1.00 60.62 487 SER A O 1
ATOM 3951 N N . LEU A 1 488 ? 4.947 18.013 -24.077 1.00 63.69 488 LEU A N 1
ATOM 3952 C CA . LEU A 1 488 ? 4.944 18.446 -25.477 1.00 63.69 488 LEU A CA 1
ATOM 3953 C C . LEU A 1 488 ? 5.916 19.612 -25.739 1.00 63.69 488 LEU A C 1
ATOM 3955 O O . LEU A 1 488 ? 6.617 19.608 -26.740 1.00 63.69 488 LEU A O 1
ATOM 3959 N N . LEU A 1 489 ? 6.069 20.555 -24.809 1.00 63.34 489 LEU A N 1
ATOM 3960 C CA . LEU A 1 489 ? 7.074 21.626 -24.922 1.00 63.34 489 LEU A CA 1
ATOM 3961 C C . LEU A 1 489 ? 8.512 21.088 -24.847 1.00 63.34 489 LEU A C 1
ATOM 3963 O O . LEU A 1 489 ? 9.413 21.565 -25.529 1.00 63.34 489 LEU A O 1
ATOM 3967 N N . ARG A 1 490 ? 8.749 20.035 -24.051 1.00 60.19 490 ARG A N 1
ATOM 3968 C CA . ARG A 1 490 ? 10.037 19.321 -24.087 1.00 60.19 490 ARG A CA 1
ATOM 3969 C C . ARG A 1 490 ? 10.276 18.644 -25.433 1.00 60.19 490 ARG A C 1
ATOM 3971 O O . ARG A 1 490 ? 11.425 18.555 -25.848 1.00 60.19 490 ARG A O 1
ATOM 3978 N N . LEU A 1 491 ? 9.220 18.168 -26.091 1.00 57.75 491 LEU A N 1
ATOM 3979 C CA . LEU A 1 491 ? 9.313 17.579 -27.424 1.00 57.75 491 LEU A CA 1
ATOM 3980 C C . LEU A 1 491 ? 9.745 18.610 -28.468 1.00 57.75 491 LEU A C 1
ATOM 3982 O O . LEU A 1 491 ? 10.648 18.306 -29.237 1.00 57.75 491 LEU A O 1
ATOM 3986 N N . GLU A 1 492 ? 9.193 19.823 -28.437 1.00 57.69 492 GLU A N 1
ATOM 3987 C CA . GLU A 1 492 ? 9.601 20.934 -29.314 1.00 57.69 492 GLU A CA 1
ATOM 3988 C C . GLU A 1 492 ? 11.115 21.190 -29.242 1.00 57.69 492 GLU A C 1
ATOM 3990 O O . GLU A 1 492 ? 11.803 21.129 -30.257 1.00 57.69 492 GLU A O 1
ATOM 3995 N N . SER A 1 493 ? 11.668 21.310 -28.028 1.00 56.84 493 SER A N 1
ATOM 3996 C CA . SER A 1 493 ? 13.112 21.536 -27.833 1.00 56.84 493 SER A CA 1
ATOM 3997 C C . SER A 1 493 ? 14.022 20.411 -28.353 1.00 56.84 493 SER A C 1
ATOM 3999 O O . SER A 1 493 ? 15.220 20.620 -28.536 1.00 56.84 493 SER A O 1
ATOM 4001 N N . ILE A 1 494 ? 13.477 19.204 -28.555 1.00 53.84 494 ILE A N 1
ATOM 4002 C CA . ILE A 1 494 ? 14.203 18.044 -29.095 1.00 53.84 494 ILE A CA 1
ATOM 4003 C C . ILE A 1 494 ? 14.041 17.968 -30.623 1.00 53.84 494 ILE A C 1
ATOM 4005 O O . ILE A 1 494 ? 14.936 17.481 -31.312 1.00 53.84 494 ILE A O 1
ATOM 4009 N N . LEU A 1 495 ? 12.911 18.443 -31.151 1.00 55.75 495 LEU A N 1
ATOM 4010 C CA . LEU A 1 495 ? 12.521 18.342 -32.558 1.00 5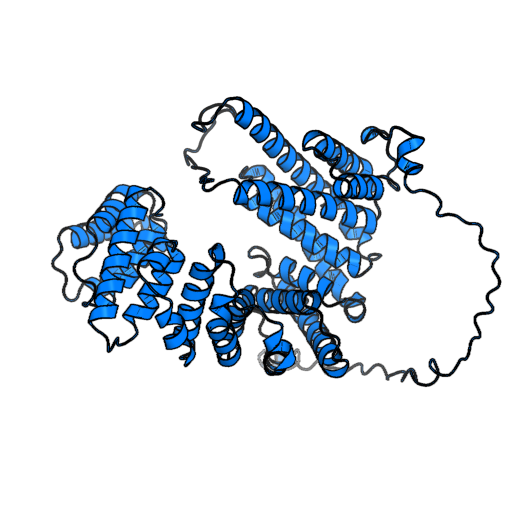5.75 495 LEU A CA 1
ATOM 4011 C C . LEU A 1 495 ? 13.030 19.495 -33.430 1.00 55.75 495 LEU A C 1
ATOM 4013 O O . LEU A 1 495 ? 13.169 19.290 -34.635 1.00 55.75 495 LEU A O 1
ATOM 4017 N N . ASP A 1 496 ? 13.396 20.634 -32.831 1.00 50.03 496 ASP A N 1
ATOM 4018 C CA . ASP A 1 496 ? 14.009 21.792 -33.509 1.00 50.03 496 ASP A CA 1
ATOM 4019 C C . ASP A 1 496 ? 15.306 21.466 -34.277 1.00 50.03 496 ASP A C 1
ATOM 4021 O O . ASP A 1 496 ? 15.799 22.302 -35.031 1.00 50.03 496 ASP A O 1
ATOM 4025 N N . ASN A 1 497 ? 15.861 20.256 -34.117 1.00 46.97 497 ASN A N 1
ATOM 4026 C CA . ASN A 1 497 ? 17.154 19.901 -34.686 1.00 46.97 497 ASN A CA 1
ATOM 4027 C C . ASN A 1 497 ? 17.167 18.990 -35.921 1.00 46.97 497 ASN A C 1
ATOM 4029 O O . ASN A 1 497 ? 18.231 18.993 -36.510 1.00 46.97 497 ASN A O 1
ATOM 4033 N N . ASP A 1 498 ? 16.119 18.241 -36.333 1.00 49.62 498 ASP A N 1
ATOM 4034 C CA . ASP A 1 498 ? 16.156 17.450 -37.608 1.00 49.62 498 ASP A CA 1
ATOM 4035 C C . ASP A 1 498 ? 14.905 16.558 -37.891 1.00 49.62 498 ASP A C 1
ATOM 4037 O O . ASP A 1 498 ? 15.010 15.357 -38.181 1.00 49.62 498 ASP A O 1
ATOM 4041 N N . VAL A 1 499 ? 13.665 17.069 -37.800 1.00 50.47 499 VAL A N 1
ATOM 4042 C CA . VAL A 1 499 ? 12.472 16.261 -38.166 1.00 50.47 499 VAL A CA 1
ATOM 4043 C C . VAL A 1 499 ? 11.496 17.013 -39.073 1.00 50.47 499 VAL A C 1
ATOM 4045 O O . VAL A 1 499 ? 10.709 17.834 -38.622 1.00 50.47 499 VAL A O 1
ATOM 4048 N N . SER A 1 500 ? 11.475 16.660 -40.362 1.00 46.59 500 SER A N 1
ATOM 4049 C CA . SER A 1 500 ? 10.510 17.140 -41.364 1.00 46.59 500 SER A CA 1
ATOM 4050 C C . SER A 1 500 ? 9.254 16.255 -41.459 1.00 46.59 500 SER A C 1
ATOM 4052 O O . SER A 1 500 ? 8.865 15.819 -42.541 1.00 46.59 500 SER A O 1
ATOM 4054 N N . HIS A 1 501 ? 8.585 15.976 -40.336 1.00 55.69 501 HIS A N 1
ATOM 4055 C CA . HIS A 1 501 ? 7.255 15.353 -40.372 1.00 55.69 501 HIS A CA 1
ATOM 4056 C C . HIS A 1 501 ? 6.178 16.424 -40.189 1.00 55.69 501 HIS A C 1
ATOM 4058 O O . HIS A 1 501 ? 6.050 16.986 -39.105 1.00 55.69 501 HIS A O 1
ATOM 4064 N N . SER A 1 502 ? 5.378 16.675 -41.234 1.00 53.19 502 SER A N 1
ATOM 4065 C CA . SER A 1 502 ? 4.308 17.687 -41.218 1.00 53.19 502 SER A CA 1
ATOM 4066 C C . SER A 1 502 ? 3.368 17.525 -40.021 1.00 53.19 502 SER A C 1
ATOM 4068 O O . SER A 1 502 ? 3.105 18.498 -39.336 1.00 53.19 502 SER A O 1
ATOM 4070 N N . MET A 1 503 ? 2.988 16.290 -39.671 1.00 51.81 503 MET A N 1
ATOM 4071 C CA . MET A 1 503 ? 2.103 16.020 -38.527 1.00 51.81 503 MET A CA 1
ATOM 4072 C C . MET A 1 503 ? 2.734 16.322 -37.160 1.00 51.81 503 MET A C 1
ATOM 4074 O O . MET A 1 503 ? 2.015 16.544 -36.192 1.00 51.81 503 MET A O 1
ATOM 4078 N N . VAL A 1 504 ? 4.066 16.302 -37.052 1.00 54.81 504 VAL A N 1
ATOM 4079 C CA . VAL A 1 504 ? 4.782 16.673 -35.821 1.00 54.81 504 VAL A CA 1
ATOM 4080 C C . VAL A 1 504 ? 4.871 18.195 -35.709 1.00 54.81 504 VAL A C 1
ATOM 4082 O O . VAL A 1 504 ? 4.673 18.729 -34.621 1.00 54.81 504 VAL A O 1
ATOM 4085 N N . ASN A 1 505 ? 5.074 18.884 -36.835 1.00 61.06 505 ASN A N 1
ATOM 4086 C CA . ASN A 1 505 ? 5.018 20.344 -36.908 1.00 61.06 505 ASN A CA 1
ATOM 4087 C C . ASN A 1 505 ? 3.605 20.868 -36.611 1.00 61.06 505 ASN A C 1
ATOM 4089 O O . ASN A 1 505 ? 3.472 21.778 -35.804 1.00 61.06 505 ASN A O 1
ATOM 4093 N N . ASP A 1 506 ? 2.558 20.219 -37.131 1.00 59.03 506 ASP A N 1
ATOM 4094 C CA . ASP A 1 506 ? 1.158 20.538 -36.812 1.00 59.03 506 ASP A CA 1
ATOM 4095 C C . ASP A 1 506 ? 0.869 20.377 -35.304 1.00 59.03 506 ASP A C 1
ATOM 4097 O O . ASP A 1 506 ? 0.138 21.163 -34.697 1.00 59.03 506 ASP A O 1
ATOM 4101 N N . LEU A 1 507 ? 1.485 19.372 -34.669 1.00 56.72 507 LEU A N 1
ATOM 4102 C CA . LEU A 1 507 ? 1.380 19.139 -33.228 1.00 56.72 507 LEU A CA 1
ATOM 4103 C C . LEU A 1 507 ? 2.104 20.228 -32.416 1.00 56.72 507 LEU A C 1
ATOM 4105 O O . LEU A 1 507 ? 1.592 20.668 -31.388 1.00 56.72 507 LEU A O 1
ATOM 4109 N N . ILE A 1 508 ? 3.281 20.666 -32.878 1.00 61.09 508 ILE A N 1
ATOM 4110 C CA . ILE A 1 508 ? 4.056 21.764 -32.281 1.00 61.09 508 ILE A CA 1
ATOM 4111 C C . ILE A 1 508 ? 3.296 23.090 -32.416 1.00 61.09 508 ILE A C 1
ATOM 4113 O O . ILE A 1 508 ? 3.150 23.815 -31.431 1.00 61.09 508 ILE A O 1
ATOM 4117 N N . ASP A 1 509 ? 2.767 23.394 -33.599 1.00 63.44 509 ASP A N 1
ATOM 4118 C CA . ASP A 1 509 ? 2.063 24.647 -33.878 1.00 63.44 509 ASP A CA 1
ATOM 4119 C C . ASP A 1 509 ? 0.765 24.765 -33.070 1.00 63.44 509 ASP A C 1
ATOM 4121 O O . ASP A 1 509 ? 0.468 25.823 -32.511 1.00 63.44 509 ASP A O 1
ATOM 4125 N N . PHE A 1 510 ? 0.036 23.663 -32.887 1.00 58.69 510 PHE A N 1
ATOM 4126 C CA . PHE A 1 510 ? -1.120 23.635 -31.992 1.00 58.69 510 PHE A CA 1
ATOM 4127 C C . PHE A 1 510 ? -0.740 23.853 -30.518 1.00 58.69 510 PHE A C 1
ATOM 4129 O O . PHE A 1 510 ? -1.439 24.567 -29.793 1.00 58.69 510 PHE A O 1
ATOM 4136 N N . VAL A 1 511 ? 0.365 23.255 -30.049 1.00 54.69 511 VAL A N 1
ATOM 4137 C CA . VAL A 1 511 ? 0.864 23.456 -28.675 1.00 54.69 511 VAL A CA 1
ATOM 4138 C C . VAL A 1 511 ? 1.229 24.919 -28.450 1.00 54.69 511 VAL A C 1
ATOM 4140 O O . VAL A 1 511 ? 0.843 25.476 -27.421 1.00 54.69 511 VAL A O 1
ATOM 4143 N N . LYS A 1 512 ? 1.881 25.565 -29.426 1.00 59.22 512 LYS A N 1
ATOM 4144 C CA . LYS A 1 512 ? 2.159 27.009 -29.408 1.00 59.22 512 LYS A CA 1
ATOM 4145 C C . LYS A 1 512 ? 0.872 27.823 -29.306 1.00 59.22 512 LYS A C 1
ATOM 4147 O O . LYS A 1 512 ? 0.774 28.699 -28.453 1.00 59.22 512 LYS A O 1
ATOM 4152 N N . GLN A 1 513 ? -0.135 27.496 -30.115 1.00 62.31 513 GLN A N 1
ATOM 4153 C CA . GLN A 1 513 ? -1.409 28.215 -30.142 1.00 62.31 513 GLN A CA 1
ATOM 4154 C C . GLN A 1 513 ? -2.161 28.121 -28.803 1.00 62.31 513 GLN A C 1
ATOM 4156 O O . GLN A 1 513 ? -2.611 29.132 -28.270 1.00 62.31 513 GLN A O 1
ATOM 4161 N N . ARG A 1 514 ? -2.221 26.930 -28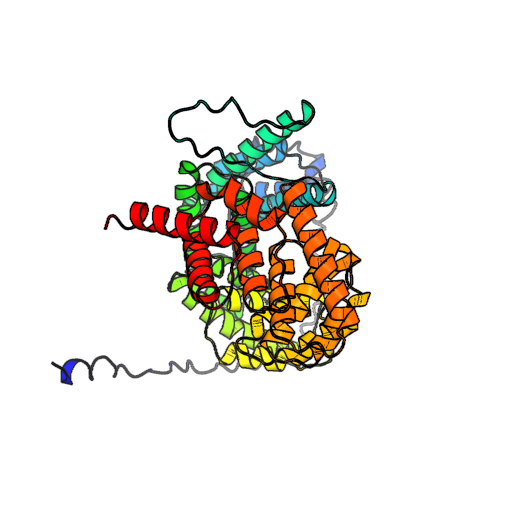.192 1.00 54.88 514 ARG A N 1
ATOM 4162 C CA . ARG A 1 514 ? -2.827 26.736 -26.862 1.00 54.88 514 ARG A CA 1
ATOM 4163 C C . ARG A 1 514 ? -2.022 27.353 -25.726 1.00 54.88 514 ARG A C 1
ATOM 4165 O O . ARG A 1 514 ? -2.612 27.763 -24.730 1.00 54.88 514 ARG A O 1
ATOM 4172 N N . PHE A 1 515 ? -0.696 27.396 -25.846 1.00 49.75 515 PHE A N 1
ATOM 4173 C CA . PHE A 1 515 ? 0.146 28.056 -24.856 1.00 49.75 515 PHE A CA 1
ATOM 4174 C C . PHE A 1 515 ? -0.135 29.557 -24.839 1.00 49.75 515 PHE A C 1
ATOM 4176 O O . PHE A 1 515 ? -0.397 30.070 -23.762 1.00 49.75 515 PHE A O 1
ATOM 4183 N N . VAL A 1 516 ? -0.206 30.202 -26.011 1.00 57.06 516 VAL A N 1
ATOM 4184 C CA . VAL A 1 516 ? -0.590 31.620 -26.166 1.00 57.06 516 VAL A CA 1
ATOM 4185 C C . VAL A 1 516 ? -1.991 31.893 -25.599 1.00 57.06 516 VAL A C 1
ATOM 4187 O O . VAL A 1 516 ? -2.201 32.863 -24.875 1.00 57.06 516 VAL A O 1
ATOM 4190 N N . GLU A 1 517 ? -2.956 31.001 -25.844 1.00 54.03 517 GLU A N 1
ATOM 4191 C CA . GLU A 1 517 ? -4.302 31.111 -25.258 1.00 54.03 517 GLU A CA 1
ATOM 4192 C C . GLU A 1 517 ? -4.317 30.975 -23.722 1.00 54.03 517 GLU A C 1
ATOM 4194 O O . GLU A 1 517 ? -5.174 31.561 -23.059 1.00 54.03 517 GLU A O 1
ATOM 4199 N N . ALA A 1 518 ? -3.398 30.193 -23.146 1.00 45.09 518 ALA A N 1
ATOM 4200 C CA . ALA A 1 518 ? -3.330 29.918 -21.710 1.00 45.09 518 ALA A CA 1
ATOM 4201 C C . ALA A 1 518 ? -2.408 30.877 -20.934 1.00 45.09 518 ALA A C 1
ATOM 4203 O O . ALA A 1 518 ? -2.607 31.053 -19.730 1.00 45.09 518 ALA A O 1
ATOM 4204 N N . SER A 1 519 ? -1.402 31.475 -21.583 1.00 42.84 519 SER A N 1
ATOM 4205 C CA . SER A 1 519 ? -0.485 32.452 -20.983 1.00 42.84 519 SER A CA 1
ATOM 4206 C C . SER A 1 519 ? -1.108 33.834 -20.841 1.00 42.84 519 SER A C 1
ATOM 4208 O O . SER A 1 519 ? -0.670 34.587 -19.976 1.00 42.84 519 SER A O 1
ATOM 4210 N N . GLY A 1 520 ? -2.147 34.153 -21.622 1.00 41.25 520 GLY A N 1
ATOM 4211 C CA . GLY A 1 520 ? -2.795 35.467 -21.579 1.00 41.25 520 GLY A CA 1
ATOM 4212 C C . GLY A 1 520 ? -1.880 36.628 -21.990 1.00 41.25 520 GLY A C 1
ATOM 4213 O O . GLY A 1 520 ? -2.247 37.773 -21.747 1.00 41.25 520 GLY A O 1
ATOM 4214 N N . ASP A 1 521 ? -0.739 36.307 -22.605 1.00 37.06 521 ASP A N 1
ATOM 4215 C CA . ASP A 1 521 ? 0.255 37.185 -23.229 1.00 37.06 521 ASP A CA 1
ATOM 4216 C C . ASP A 1 521 ? 0.654 36.575 -24.577 1.00 37.06 521 ASP A C 1
ATOM 4218 O O . ASP A 1 521 ? 0.952 35.348 -24.591 1.00 37.06 521 ASP A O 1
#

Organism: Babesia microti (strain RI) (NCBI:txid1133968)

Radius of gyration: 27.93 Å; chains: 1; bounding box: 57×69×82 Å

Sequence (521 aa):
MALALENIFRVKFCPLRIPFFAINWREFSKANVRIEKHSTLPPRYESHVELLKSKLYTPESINPKDLPHIFFHSFKHDILDILLLNRYIDRARALSPQLSVKGFALVLHTISKYLTHKFRQIIDDDNLQYEIIYNNNFEDVNLTDNIYYTGNNDDILDKHKFVDLFKNIIEFIIKISHHLPSRLRYSQSKDLGMISLSITKLNTLITKYYNHKLIKTEYYTSFERILKRIANEAPSKLPFFGIPELAALALALSHNNLSSFAWSKLALYDLSVEMVDKLELLLVEQQYTSNLLNDALSFTCSMDRANVDNRGFWAHISQFLTNSHILSLITANNAVVLANAISKRCNADKLLKVASQNLESVDPVNIPRVVSLGLFVSFRTKSDAFDSFLKYLNVELLGQLNCIQLTQVINCINKTNFDDFVQFNNIKNAVYDRINRLVADGKMTVQGSISILSSIISKEEFKPFPDSLISFIHANMSLVDQKGLNSLLRLESILDNDVSHSMVNDLIDFVKQRFVEASGD

Foldseek 3Di:
DVVVVVVVVPPDPPPPPVDDPPPVPVVVVPPPPPPPPDDDDPPPPDDPPVVVVPDPDQLQNDDQVCLLVVLLVCLVVVVDDLVSLLSSLVSCLVCLLPHALVSLLSNLLSLLVVVVVVVVCVVVVDPDDPDPDDPPDDDDDDPDDDPDDPDDPVVVVVLVSVQSSLVSVLSSLLSNLVRNLVNLLVDALVSLLSNLLSLQSSVVVCVVNPDDPPSVVSSVVSLCSSLLSSLVNCLVRLLRDALSSLLSNLQSCLPPVRLPDPSSLVSLLSSLVSLLVNLVVCVVVVPDDLVSLVSNLSSLLSCLSSVHPDLVSLVSVQVSCVDPVSLVSAELQSLLSSLVSNLVPHDSQSSLVSNLVRLVVDDPLCSLVSLLSSCLSCLVNVHPSNVSSVVVDALVSLLNDALVSLLSVLLSLQPDDDPPPPSSVRSLVSSLVSLLVCLVVVVADLQSLLSSVLSLLQHPVNPPDNPSSLVSNVVCVVVQDPVSLVSLVVVVVSPVPDDPDPSNVVSNVVSVVVCCVVVVD

pLDDT: mean 72.05, std 22.75, range [19.72, 96.56]

Secondary structure (DSSP, 8-state):
-HHHHTTTTT--------------HHHHTS----------S----S-TTHHHHS----GGG--TTTHHHHHHHHHHTT---HHHHHHHHHHHHHTGGG--HHHHHHHHHHHHHHHHHHHHHHHHS-------------S---TTS-----S-HHHHHHHHHHHHHHHHHHHHHHHHHHHSTTTGGG--HHHHHHHHHHHHHHHHHHHHH---HHHHHHHHHHHHHHHHHHHHHSGGGGGG--HHHHHHHHHHHTSTTTTTSHHHHHHHHHHHHHHHHHHHHHHHH----HHHHHHHHHHHHHHHHTT---HHHHHHHHHHTT-HHHHHTS-HHHHHHHHHHHTTTS--HHHHHHHHHTGGGS-GGGHHHHHHHHHHHHHHHT-THHHHHHTT--HHHHHH--HHHHHHHHHHHHTS--S-HHHHHHHHHHHHHHHHHHHHTT---HHHHHHHHHHHHTSGGGPSP-HHHHHHHHHTGGG--HHHHHHHHHHHHHHTTT---HHHHHHHHHHHHHHHHHH--